Protein AF-A0A9D2JE54-F1 (afdb_monomer)

Sequence (387 aa):
MGNVYDEMETMQWPEHELTRAQQDRILEQALGRIREDRQPEVTVRRTRRPVWRLAAAAAALCCLCAGGVAAAGHFLAPTQVAQQMEQRDLSALFVGPDAVQVEETQQAGDYTVTLLGLTSGANVTEYWSSDWEETDAPRGRSYAVLAVSRRDGTPMADLDAETPDVTVSNSLVSPVLGAPDCPLMDYNVYTMNGARRDLVEEGGHYILVETDLLEPFADKNPQLAVVLNSTDGISDLLNGYTQDPETGTIAPKAGMESRCLLFDLPIDESKADPEQAAALRDQWLGTGVAAEENADGQDLLDDLATITPEQVRAQGTLQSTETVSITDGVYGMGWYYGDGGFQASTADWEPQEKDRVAMWSDAGQVVLMTYNPDDTMTVEQWLVPVP

Structure (mmCIF, N/CA/C/O backbone):
data_AF-A0A9D2JE54-F1
#
_entry.id   AF-A0A9D2JE54-F1
#
loop_
_atom_site.group_PDB
_atom_site.id
_atom_site.type_symbol
_atom_site.label_atom_id
_atom_site.label_alt_id
_atom_site.label_comp_id
_atom_site.label_asym_id
_atom_site.label_entity_id
_atom_site.label_seq_id
_atom_site.pdbx_PDB_ins_code
_atom_site.Cartn_x
_atom_site.Cartn_y
_atom_site.Cartn_z
_atom_site.occupancy
_atom_site.B_iso_or_equiv
_atom_site.auth_seq_id
_atom_site.auth_comp_id
_atom_site.auth_asym_id
_atom_site.auth_atom_id
_atom_site.pdbx_PDB_model_num
ATOM 1 N N . MET A 1 1 ? -25.461 -15.491 46.802 1.00 38.84 1 MET A N 1
ATOM 2 C CA . MET A 1 1 ? -24.936 -15.190 45.459 1.00 38.84 1 MET A CA 1
ATOM 3 C C . MET A 1 1 ? -25.249 -13.732 45.206 1.00 38.84 1 MET A C 1
ATOM 5 O O . MET A 1 1 ? -26.347 -13.433 44.760 1.00 38.84 1 MET A O 1
ATOM 9 N N . GLY A 1 2 ? -24.358 -12.846 45.655 1.00 41.56 2 GLY A N 1
ATOM 10 C CA . GLY A 1 2 ? -24.376 -11.455 45.211 1.00 41.56 2 GLY A CA 1
ATOM 11 C C . GLY A 1 2 ? -23.914 -11.428 43.762 1.00 41.56 2 GLY A C 1
ATOM 12 O O . GLY A 1 2 ? -23.105 -12.270 43.364 1.00 41.56 2 GLY A O 1
ATOM 13 N N . ASN A 1 3 ? -24.515 -10.555 42.965 1.00 38.44 3 ASN A N 1
ATOM 14 C CA . ASN A 1 3 ? -24.146 -10.381 41.576 1.00 38.44 3 ASN A CA 1
ATOM 15 C C . ASN A 1 3 ? -22.701 -9.865 41.524 1.00 38.44 3 ASN A C 1
ATOM 17 O O . ASN A 1 3 ? -22.361 -8.958 42.277 1.00 38.44 3 ASN A O 1
ATOM 21 N N . VAL A 1 4 ? -21.859 -10.427 40.655 1.00 39.28 4 VAL A N 1
ATOM 22 C CA . VAL A 1 4 ? -20.449 -10.014 40.496 1.00 39.28 4 VAL A CA 1
ATOM 23 C C . VAL A 1 4 ? -20.345 -8.503 40.224 1.00 39.28 4 VAL A C 1
ATOM 25 O O . VAL A 1 4 ? -19.383 -7.864 40.635 1.00 39.28 4 VAL A O 1
ATOM 28 N N . TYR A 1 5 ? -21.386 -7.912 39.630 1.00 37.84 5 TYR A N 1
ATOM 29 C CA . TYR A 1 5 ? -21.503 -6.471 39.403 1.00 37.84 5 TYR A CA 1
ATOM 30 C C . TYR A 1 5 ? -21.628 -5.630 40.692 1.00 37.84 5 TYR A C 1
ATOM 32 O O . TYR A 1 5 ? -21.032 -4.559 40.753 1.00 37.84 5 TYR A O 1
ATOM 40 N N . ASP A 1 6 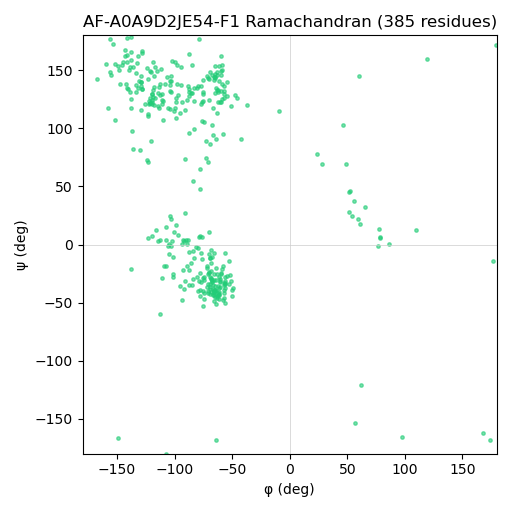? -22.293 -6.123 41.746 1.00 43.91 6 ASP A N 1
ATOM 41 C CA . ASP A 1 6 ? -22.444 -5.384 43.018 1.00 43.91 6 ASP A CA 1
ATOM 42 C C . ASP A 1 6 ? -21.131 -5.380 43.838 1.00 43.91 6 ASP A C 1
ATOM 44 O O . ASP A 1 6 ? -20.851 -4.452 44.602 1.00 43.91 6 ASP A O 1
ATOM 48 N N . GLU A 1 7 ? -20.285 -6.407 43.669 1.00 46.44 7 GLU A N 1
ATOM 49 C CA . GLU A 1 7 ? -18.940 -6.462 44.270 1.00 46.44 7 GLU A CA 1
ATOM 50 C C . GLU A 1 7 ? -17.938 -5.554 43.538 1.00 46.44 7 GLU A C 1
ATOM 52 O O . GLU A 1 7 ? -17.018 -5.025 44.162 1.00 46.44 7 GLU A O 1
ATOM 57 N N . MET A 1 8 ? -18.135 -5.315 42.237 1.00 37.62 8 MET A N 1
ATOM 58 C CA . MET A 1 8 ? -17.299 -4.403 41.447 1.00 37.62 8 MET A CA 1
ATOM 59 C C . MET A 1 8 ? -17.629 -2.928 41.701 1.00 37.62 8 MET A C 1
ATOM 61 O O . MET A 1 8 ? -16.726 -2.095 41.688 1.00 37.62 8 MET A O 1
ATOM 65 N N . GLU A 1 9 ? -18.892 -2.600 41.986 1.00 40.34 9 GLU A N 1
ATOM 66 C CA . GLU A 1 9 ? -19.337 -1.221 42.241 1.00 40.34 9 GLU A CA 1
ATOM 67 C C . GLU A 1 9 ? -18.852 -0.678 43.602 1.00 40.34 9 GLU A C 1
ATOM 69 O O . GLU A 1 9 ? -18.743 0.530 43.808 1.00 40.34 9 GLU A O 1
ATOM 74 N N . THR A 1 10 ? -18.494 -1.575 44.528 1.00 43.41 10 THR A N 1
ATOM 75 C CA . THR A 1 10 ? -17.945 -1.233 45.853 1.00 43.41 10 THR A CA 1
ATOM 76 C C . THR A 1 10 ? -16.432 -1.437 45.964 1.00 43.41 10 THR A C 1
ATOM 78 O O . THR A 1 10 ? -15.840 -1.116 47.001 1.00 43.41 10 THR A O 1
ATOM 81 N N . MET A 1 11 ? -15.778 -1.919 44.902 1.00 37.00 11 MET A N 1
ATOM 82 C CA . MET A 1 11 ? -14.327 -2.059 44.865 1.00 37.00 11 MET A CA 1
ATOM 83 C C . MET A 1 11 ? -13.672 -0.685 44.704 1.00 37.00 11 MET A C 1
ATOM 85 O O . MET A 1 11 ? -13.643 -0.097 43.626 1.00 37.00 11 MET A O 1
ATOM 89 N N . GLN A 1 12 ? -13.100 -0.178 45.797 1.00 39.25 12 GLN A N 1
ATOM 90 C CA . GLN A 1 12 ? -12.109 0.889 45.712 1.00 39.25 12 GLN A CA 1
ATOM 91 C C . GLN A 1 12 ? -10.859 0.330 45.036 1.00 39.25 12 GLN A C 1
ATOM 93 O O . GLN A 1 12 ? -10.081 -0.417 45.635 1.00 39.25 12 GLN A O 1
ATOM 98 N N . TRP A 1 13 ? -10.703 0.681 43.764 1.00 37.47 13 TRP A N 1
ATOM 99 C CA . TRP A 1 13 ? -9.511 0.389 42.988 1.00 37.47 13 TRP A CA 1
ATOM 100 C C . TRP A 1 13 ? -8.309 1.090 43.630 1.00 37.47 13 TRP A C 1
ATOM 102 O O . TRP A 1 13 ? -8.403 2.271 43.973 1.00 37.47 13 TRP A O 1
ATOM 112 N N . PRO A 1 14 ? -7.189 0.386 43.851 1.00 35.94 14 PRO A N 1
ATOM 113 C CA . PRO A 1 14 ? -6.026 0.995 44.470 1.00 35.94 14 PRO A CA 1
ATOM 114 C C . PRO A 1 14 ? -5.447 2.051 43.522 1.00 35.94 14 PRO A C 1
ATOM 116 O O . PRO A 1 14 ? -4.983 1.726 42.436 1.00 35.94 14 PRO A O 1
ATOM 119 N N . GLU A 1 15 ? -5.436 3.314 43.950 1.00 39.66 15 GLU A N 1
ATOM 120 C CA . GLU A 1 15 ? -4.888 4.451 43.189 1.00 39.66 15 GLU A CA 1
ATOM 121 C C . GLU A 1 15 ? -3.349 4.441 43.068 1.00 39.66 15 GLU A C 1
ATOM 123 O O . GLU A 1 15 ? -2.749 5.424 42.635 1.00 39.66 15 GLU A O 1
ATOM 128 N N . HIS A 1 16 ? -2.673 3.352 43.442 1.00 45.16 16 HIS A N 1
ATOM 129 C CA . HIS A 1 16 ? -1.217 3.247 43.375 1.00 45.16 16 HIS A CA 1
ATOM 130 C C . HIS A 1 16 ? -0.753 1.960 42.704 1.00 45.16 16 HIS A C 1
ATOM 132 O O . HIS A 1 16 ? -1.306 0.881 42.930 1.00 45.16 16 HIS A O 1
ATOM 138 N N . GLU A 1 17 ? 0.313 2.107 41.909 1.00 47.31 17 GLU A N 1
ATOM 139 C CA . GLU A 1 17 ? 1.033 1.014 41.267 1.00 47.31 17 GLU A CA 1
ATOM 140 C C . GLU A 1 17 ? 1.332 -0.102 42.273 1.00 47.31 17 GLU A C 1
ATOM 142 O O . GLU A 1 17 ? 1.877 0.124 43.359 1.00 47.31 17 GLU A O 1
ATOM 147 N N . LEU A 1 18 ? 0.962 -1.327 41.899 1.00 49.88 18 LEU A N 1
ATOM 148 C CA . LEU A 1 18 ? 1.232 -2.517 42.693 1.00 49.88 18 LEU A CA 1
ATOM 149 C C . LEU A 1 18 ? 2.737 -2.626 42.937 1.00 49.88 18 LEU A C 1
ATOM 151 O O . LEU A 1 18 ? 3.536 -2.653 42.002 1.00 49.88 18 LEU A O 1
ATOM 155 N N . THR A 1 19 ? 3.129 -2.733 44.204 1.00 66.56 19 THR A N 1
ATOM 156 C CA . THR A 1 19 ? 4.538 -2.941 44.553 1.00 66.56 19 THR A CA 1
ATOM 157 C C . THR A 1 19 ? 5.041 -4.246 43.929 1.00 66.56 19 THR A C 1
ATOM 159 O O . THR A 1 19 ? 4.281 -5.210 43.810 1.00 66.56 19 THR A O 1
ATOM 162 N N . ARG A 1 20 ? 6.334 -4.326 43.578 1.00 52.03 20 ARG A N 1
ATOM 163 C CA . ARG A 1 20 ? 6.938 -5.557 43.017 1.00 52.03 20 ARG A CA 1
ATOM 164 C C . ARG A 1 20 ? 6.607 -6.806 43.838 1.00 52.03 20 ARG A C 1
ATOM 166 O O . ARG A 1 20 ? 6.286 -7.840 43.279 1.00 52.03 20 ARG A O 1
ATOM 173 N N . ALA A 1 21 ? 6.552 -6.679 45.164 1.00 49.47 21 ALA A N 1
ATOM 174 C CA . ALA A 1 21 ? 6.184 -7.776 46.056 1.00 49.47 21 ALA A CA 1
ATOM 175 C C . ALA A 1 21 ? 4.731 -8.272 45.876 1.00 49.47 21 ALA A C 1
ATOM 177 O O . ALA A 1 21 ? 4.444 -9.446 46.107 1.00 49.47 21 ALA A O 1
ATOM 178 N N . GLN A 1 22 ? 3.801 -7.397 45.481 1.00 47.41 22 GLN A N 1
ATOM 179 C CA . GLN A 1 22 ? 2.419 -7.769 45.166 1.00 47.41 22 GLN A CA 1
ATOM 180 C C . GLN A 1 22 ? 2.319 -8.405 43.776 1.00 47.41 22 GLN A C 1
ATOM 182 O O . GLN A 1 22 ? 1.608 -9.396 43.622 1.00 47.41 22 GLN A O 1
ATOM 187 N N . GLN A 1 23 ? 3.069 -7.888 42.799 1.00 47.78 23 GLN A N 1
ATOM 188 C CA . GLN A 1 23 ? 3.161 -8.465 41.454 1.00 47.78 23 GLN A CA 1
ATOM 189 C C . GLN A 1 23 ? 3.764 -9.876 41.495 1.00 47.78 23 GLN A C 1
ATOM 191 O O . GLN A 1 23 ? 3.178 -10.806 40.943 1.00 47.78 23 GLN A O 1
ATOM 196 N N . ASP A 1 24 ? 4.855 -10.061 42.242 1.00 56.19 24 ASP A N 1
ATOM 197 C CA . ASP A 1 24 ? 5.510 -11.359 42.428 1.00 56.19 24 ASP A CA 1
ATOM 198 C C . ASP A 1 24 ? 4.567 -12.366 43.099 1.00 56.19 24 ASP A C 1
ATOM 200 O O . ASP A 1 24 ? 4.472 -13.514 42.672 1.00 56.19 24 ASP A O 1
ATOM 204 N N . ARG A 1 25 ? 3.787 -11.932 44.098 1.00 51.66 25 ARG A N 1
ATOM 205 C CA . ARG A 1 25 ? 2.816 -12.799 44.783 1.00 51.66 25 ARG A CA 1
ATOM 206 C C . ARG A 1 25 ? 1.677 -13.248 43.857 1.00 51.66 25 ARG A C 1
ATOM 208 O O . ARG A 1 25 ? 1.248 -14.398 43.942 1.00 51.66 25 ARG A O 1
ATOM 215 N N . ILE A 1 26 ? 1.190 -12.366 42.983 1.00 49.84 26 ILE A N 1
ATOM 216 C CA . ILE A 1 26 ? 0.147 -12.693 41.996 1.00 49.84 26 ILE A CA 1
ATOM 217 C C . ILE A 1 26 ? 0.708 -13.644 40.929 1.00 49.84 26 ILE A C 1
ATOM 219 O O . ILE A 1 26 ? 0.067 -14.642 40.592 1.00 49.84 26 ILE A O 1
ATOM 223 N N . LEU A 1 27 ? 1.931 -13.387 40.456 1.00 47.19 27 LEU A N 1
ATOM 224 C CA . LEU A 1 27 ? 2.636 -14.233 39.496 1.00 47.19 27 LEU A CA 1
ATOM 225 C C . LEU A 1 27 ? 2.903 -15.636 40.062 1.00 47.19 27 LEU A C 1
ATOM 227 O O . LEU A 1 27 ? 2.654 -16.632 39.385 1.00 47.19 27 LEU A O 1
ATOM 231 N N . GLU A 1 28 ? 3.342 -15.741 41.317 1.00 60.47 28 GLU A N 1
ATOM 232 C CA . GLU A 1 28 ? 3.556 -17.029 41.983 1.00 60.47 28 GLU A CA 1
ATOM 233 C C . GLU A 1 28 ? 2.251 -17.811 42.173 1.00 60.47 28 GLU A C 1
ATOM 235 O O . GLU A 1 28 ? 2.232 -19.025 41.963 1.00 60.47 28 GLU A O 1
ATOM 240 N N . GLN A 1 29 ? 1.144 -17.139 42.506 1.00 52.62 29 GLN A N 1
ATOM 241 C CA . GLN A 1 29 ? -0.169 -17.786 42.604 1.00 52.62 29 GLN A CA 1
ATOM 242 C C . GLN A 1 29 ? -0.670 -18.293 41.245 1.00 52.62 29 GLN A C 1
ATOM 244 O O . GLN A 1 29 ? -1.206 -19.402 41.166 1.00 52.62 29 GLN A O 1
ATOM 249 N N . ALA A 1 30 ? -0.460 -17.530 40.169 1.00 42.06 30 ALA A N 1
ATOM 250 C CA . ALA A 1 30 ? -0.808 -17.944 38.811 1.00 42.06 30 ALA A CA 1
ATOM 251 C C . ALA A 1 30 ? 0.050 -19.134 38.337 1.00 42.06 30 ALA A C 1
ATOM 253 O O . ALA A 1 30 ? -0.475 -20.119 37.814 1.00 42.06 30 ALA A O 1
ATOM 254 N N . LEU A 1 31 ? 1.362 -19.097 38.594 1.00 50.16 31 LEU A N 1
ATOM 255 C CA . LEU A 1 31 ? 2.286 -20.190 38.271 1.00 50.16 31 LEU A CA 1
ATOM 256 C C . LEU A 1 31 ? 2.031 -21.449 39.112 1.00 50.16 31 LEU A C 1
ATOM 258 O O . LEU A 1 31 ? 2.231 -22.563 38.622 1.00 50.16 31 LEU A O 1
ATOM 262 N N . GLY A 1 32 ? 1.567 -21.288 40.354 1.00 52.34 32 GLY A N 1
ATOM 263 C CA . GLY A 1 32 ? 1.132 -22.385 41.218 1.00 52.34 32 GLY A CA 1
ATOM 264 C C . GLY A 1 32 ? -0.043 -23.157 40.619 1.00 52.34 32 GLY A C 1
ATOM 265 O O . GLY A 1 32 ? 0.029 -24.379 40.506 1.00 52.34 32 GLY A O 1
ATOM 266 N N . ARG A 1 33 ? -1.063 -22.445 40.121 1.00 45.59 33 ARG A N 1
ATOM 267 C CA . ARG A 1 33 ? -2.240 -23.060 39.478 1.00 45.59 33 ARG A CA 1
ATOM 268 C C . ARG A 1 33 ? -1.899 -23.803 38.184 1.00 45.59 33 ARG A C 1
ATOM 270 O O . ARG A 1 33 ? -2.436 -24.873 37.933 1.00 45.59 33 ARG A O 1
ATOM 277 N N . ILE A 1 34 ? -0.943 -23.295 37.405 1.00 42.34 34 ILE A N 1
ATOM 278 C CA . ILE A 1 34 ? -0.457 -23.959 36.179 1.00 42.34 34 ILE A CA 1
ATOM 279 C C . ILE A 1 34 ? 0.323 -25.249 36.496 1.00 42.34 34 ILE A C 1
ATOM 281 O O . ILE A 1 34 ? 0.367 -26.175 35.682 1.00 42.34 34 ILE A O 1
ATOM 285 N N . ARG A 1 35 ? 0.964 -25.328 37.670 1.00 44.69 35 ARG A N 1
ATOM 286 C CA . ARG A 1 35 ? 1.701 -26.524 38.108 1.00 44.69 35 ARG A CA 1
ATOM 287 C C . ARG A 1 35 ? 0.794 -27.609 38.683 1.00 44.69 35 ARG A C 1
ATOM 289 O O . ARG A 1 35 ? 1.145 -28.779 38.555 1.00 44.69 35 ARG A O 1
ATOM 296 N N . GLU A 1 36 ? -0.349 -27.250 39.261 1.00 41.88 36 GLU A N 1
ATOM 297 C CA . GLU A 1 36 ? -1.339 -28.219 39.755 1.00 41.88 36 GLU A CA 1
ATOM 298 C C . GLU A 1 36 ? -2.075 -28.949 38.617 1.00 41.88 36 GLU A C 1
ATOM 300 O O . GLU A 1 36 ? -2.417 -30.117 38.775 1.00 41.88 36 GLU A O 1
ATOM 305 N N . ASP A 1 37 ? -2.177 -28.344 37.429 1.00 42.75 37 ASP A N 1
ATOM 306 C CA . ASP A 1 37 ? -2.809 -28.948 36.241 1.00 42.75 37 ASP A CA 1
ATOM 307 C C . ASP A 1 37 ? -1.929 -29.966 35.484 1.00 42.75 37 ASP A C 1
ATOM 309 O O . ASP A 1 37 ? -2.285 -30.455 34.407 1.00 42.75 37 ASP A O 1
ATOM 313 N N . ARG A 1 38 ? -0.745 -30.313 36.011 1.00 43.38 38 ARG A N 1
ATOM 314 C CA . ARG A 1 38 ? 0.159 -31.282 35.369 1.00 43.38 38 ARG A CA 1
ATOM 315 C C . ARG A 1 38 ? 0.767 -32.281 36.342 1.00 43.38 38 ARG A C 1
ATOM 317 O O . ARG A 1 38 ? 1.946 -32.182 36.675 1.00 43.38 38 ARG A O 1
ATOM 324 N N . GLN A 1 39 ? 0.004 -33.331 36.651 1.00 33.81 39 GLN A N 1
ATOM 325 C CA . GLN A 1 39 ? 0.505 -34.705 36.823 1.00 33.81 39 GLN A CA 1
ATOM 326 C C . GLN A 1 39 ? -0.648 -35.739 36.676 1.00 33.81 39 GLN A C 1
ATOM 328 O O . GLN A 1 39 ? -1.805 -35.359 36.794 1.00 33.81 39 GLN A O 1
ATOM 333 N N . PRO A 1 40 ? -0.378 -37.010 36.309 1.00 42.28 40 PRO A N 1
ATOM 334 C CA . PRO A 1 40 ? -0.604 -37.487 34.938 1.00 42.28 40 PRO A CA 1
ATOM 335 C C . PRO A 1 40 ? -1.444 -38.781 34.842 1.00 42.28 40 PRO A C 1
ATOM 337 O O . PRO A 1 40 ? -1.486 -39.566 35.785 1.00 42.28 40 PRO A O 1
ATOM 340 N N . GLU A 1 41 ? -1.960 -39.104 33.649 1.00 29.70 41 GLU A N 1
ATOM 341 C CA . GLU A 1 41 ? -2.131 -40.507 33.242 1.00 29.70 41 GLU A CA 1
ATOM 342 C C . GLU A 1 41 ? -1.197 -40.862 32.079 1.00 29.70 41 GLU A C 1
ATOM 344 O O . GLU A 1 41 ? -0.904 -40.079 31.177 1.00 29.70 41 GLU A O 1
ATOM 349 N N . VAL A 1 42 ? -0.626 -42.052 32.211 1.00 33.50 42 VAL A N 1
ATOM 350 C CA . VAL A 1 42 ? 0.584 -42.545 31.563 1.00 33.50 42 VAL A CA 1
ATOM 351 C C . VAL A 1 42 ? 0.257 -43.165 30.206 1.00 33.50 42 VAL A C 1
ATOM 353 O O . VAL A 1 42 ? -0.591 -44.042 30.121 1.00 33.50 42 VAL A O 1
ATOM 356 N N . THR A 1 43 ? 1.023 -42.836 29.164 1.00 29.45 43 THR A N 1
ATOM 357 C CA . THR A 1 43 ? 1.791 -43.841 28.400 1.00 29.45 43 THR A CA 1
ATOM 358 C C . THR A 1 43 ? 2.816 -43.199 27.467 1.00 29.45 43 THR A C 1
ATOM 360 O O . THR A 1 43 ? 2.651 -42.124 26.903 1.00 29.45 43 THR A O 1
ATOM 363 N N . VAL A 1 44 ? 3.954 -43.878 27.395 1.00 33.16 44 VAL A N 1
ATOM 364 C CA . VAL A 1 44 ? 5.240 -43.439 26.862 1.00 33.16 44 VAL A CA 1
ATOM 365 C C . VAL A 1 44 ? 5.340 -43.729 25.366 1.00 33.16 44 VAL A C 1
ATOM 367 O O . VAL A 1 44 ? 5.138 -44.870 24.964 1.00 33.16 44 VAL A O 1
ATOM 370 N N . ARG A 1 45 ? 5.847 -42.768 24.580 1.00 26.31 45 ARG A N 1
ATOM 371 C CA . ARG A 1 45 ? 6.940 -43.018 23.618 1.00 26.31 45 ARG A CA 1
ATOM 372 C C . ARG A 1 45 ? 7.680 -41.727 23.258 1.00 26.31 45 ARG A C 1
ATOM 374 O O . ARG A 1 45 ? 7.125 -40.782 22.715 1.00 26.31 45 ARG A O 1
ATOM 381 N N . ARG A 1 46 ? 8.969 -41.710 23.612 1.00 31.12 46 ARG A N 1
ATOM 382 C CA . ARG A 1 46 ? 9.967 -40.695 23.255 1.00 31.12 46 ARG A CA 1
ATOM 383 C C . ARG A 1 46 ? 10.487 -40.954 21.842 1.00 31.12 46 ARG A C 1
ATOM 385 O O . ARG A 1 46 ? 10.998 -42.045 21.6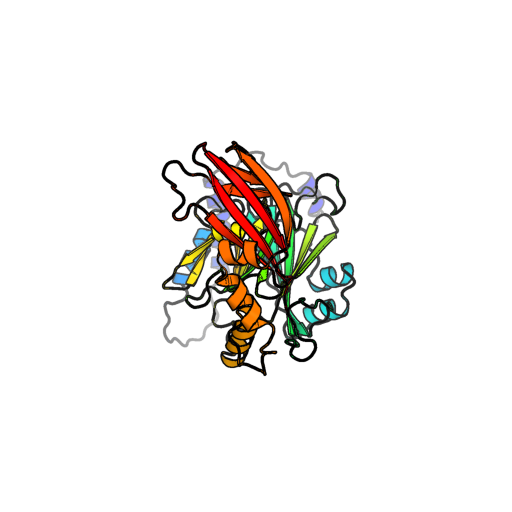24 1.00 31.12 46 ARG A O 1
ATOM 392 N N . THR A 1 47 ? 10.591 -39.905 21.030 1.00 28.42 47 THR A N 1
ATOM 393 C CA . THR A 1 47 ? 11.802 -39.613 20.240 1.00 28.42 47 THR A CA 1
ATOM 394 C C . THR A 1 47 ? 11.938 -38.105 19.987 1.00 28.42 47 THR A C 1
ATOM 396 O O . THR A 1 47 ? 11.188 -37.520 19.225 1.00 28.42 47 THR A O 1
ATOM 399 N N . ARG A 1 48 ? 12.905 -37.515 20.707 1.00 29.14 48 ARG A N 1
ATOM 400 C CA . ARG A 1 48 ? 13.891 -36.487 20.307 1.00 29.14 48 ARG A CA 1
ATOM 401 C C . ARG A 1 48 ? 13.413 -35.251 19.501 1.00 29.14 48 ARG A C 1
ATOM 403 O O . ARG A 1 48 ? 13.273 -35.297 18.290 1.00 29.14 48 ARG A O 1
ATOM 410 N N . ARG A 1 49 ? 13.302 -34.130 20.235 1.00 41.81 49 ARG A N 1
ATOM 411 C CA . ARG A 1 49 ? 13.449 -32.704 19.820 1.00 41.81 49 ARG A CA 1
ATOM 412 C C . ARG A 1 49 ? 14.907 -32.430 19.337 1.00 41.81 49 ARG A C 1
ATOM 414 O O . ARG A 1 49 ? 15.660 -33.406 19.366 1.00 41.81 49 ARG A O 1
ATOM 421 N N . PRO A 1 50 ? 15.420 -31.188 19.108 1.00 47.72 50 PRO A N 1
ATOM 422 C CA . PRO A 1 50 ? 14.870 -29.803 19.166 1.00 47.72 50 PRO A CA 1
ATOM 423 C C . PRO A 1 50 ? 15.353 -28.937 17.952 1.00 47.72 50 PRO A C 1
ATOM 425 O O . PRO A 1 50 ? 16.012 -29.463 17.076 1.00 47.72 50 PRO A O 1
ATOM 428 N N . VAL A 1 51 ? 15.028 -27.664 17.688 1.00 36.84 51 VAL A N 1
ATOM 429 C CA . VAL A 1 51 ? 15.628 -26.419 18.252 1.00 36.84 51 VAL A CA 1
ATOM 430 C C . VAL A 1 51 ? 14.997 -25.154 17.601 1.00 36.84 51 VAL A C 1
ATOM 432 O O . VAL A 1 51 ? 15.097 -24.068 18.152 1.00 36.84 51 VAL A O 1
ATOM 435 N N . TRP A 1 52 ? 14.264 -25.255 16.488 1.00 33.12 52 TRP A N 1
ATOM 436 C CA . TRP A 1 52 ? 13.788 -24.096 15.705 1.00 33.12 52 TRP A CA 1
ATOM 437 C C . TRP A 1 52 ? 12.730 -23.174 16.352 1.00 33.12 52 TRP A C 1
ATOM 439 O O . TRP A 1 52 ? 12.505 -22.072 15.872 1.00 33.12 52 TRP A O 1
ATOM 449 N N . ARG A 1 53 ? 12.120 -23.552 17.484 1.00 35.50 53 ARG A N 1
ATOM 450 C CA . ARG A 1 53 ? 11.096 -22.724 18.164 1.00 35.50 53 ARG A CA 1
ATOM 451 C C . ARG A 1 53 ? 11.636 -21.788 19.253 1.00 35.50 53 ARG A C 1
ATOM 453 O O . ARG A 1 53 ? 10.855 -21.128 19.923 1.00 35.50 53 ARG A O 1
ATOM 460 N N . LEU A 1 54 ? 12.956 -21.735 19.443 1.00 35.84 54 LEU A N 1
ATOM 461 C CA . LEU A 1 54 ? 13.608 -20.816 20.390 1.00 35.84 54 LEU A CA 1
ATOM 462 C C . LEU A 1 54 ? 14.243 -19.587 19.717 1.00 35.84 54 LEU A C 1
ATOM 464 O O . LEU A 1 54 ? 14.569 -18.642 20.423 1.00 35.84 54 LEU A O 1
ATOM 468 N N . ALA A 1 55 ? 14.342 -19.557 18.382 1.00 35.31 55 ALA A N 1
ATOM 469 C CA . ALA A 1 55 ? 14.692 -18.345 17.631 1.00 35.31 55 ALA A CA 1
ATOM 470 C C . ALA A 1 55 ? 13.454 -17.467 17.353 1.00 35.31 55 ALA A C 1
ATOM 472 O O . ALA A 1 55 ? 13.523 -16.252 17.490 1.00 35.31 55 ALA A O 1
ATOM 473 N N . ALA A 1 56 ? 12.286 -18.081 17.120 1.00 34.72 56 ALA A N 1
ATOM 474 C CA . ALA A 1 56 ? 11.005 -17.371 17.016 1.00 34.72 56 ALA A CA 1
ATOM 475 C C . ALA A 1 56 ? 10.533 -16.754 18.353 1.00 34.72 56 ALA A C 1
ATOM 477 O O . ALA A 1 56 ? 9.788 -15.782 18.373 1.00 34.72 56 ALA A O 1
ATOM 478 N N . ALA A 1 57 ? 11.004 -17.279 19.490 1.00 34.53 57 ALA A N 1
ATOM 479 C CA . ALA A 1 57 ? 10.655 -16.765 20.816 1.00 34.53 57 ALA A CA 1
ATOM 480 C C . ALA A 1 57 ? 11.508 -15.561 21.266 1.00 34.53 57 ALA A C 1
ATOM 482 O O . ALA A 1 57 ? 11.165 -14.930 22.259 1.00 34.53 57 ALA A O 1
ATOM 483 N N . ALA A 1 58 ? 12.605 -15.242 20.567 1.00 34.69 58 ALA A N 1
ATOM 484 C CA . ALA A 1 58 ? 13.442 -14.077 20.871 1.00 34.69 58 ALA A CA 1
ATOM 485 C C . ALA A 1 58 ? 13.002 -12.823 20.093 1.00 34.69 58 ALA A C 1
ATOM 487 O O . ALA A 1 58 ? 13.073 -11.729 20.641 1.00 34.69 58 ALA A O 1
ATOM 488 N N . ALA A 1 59 ? 12.458 -12.982 18.880 1.00 36.19 59 ALA A N 1
ATOM 489 C CA . ALA A 1 59 ? 11.815 -11.890 18.143 1.00 36.19 59 ALA A CA 1
ATOM 490 C C . ALA A 1 59 ? 10.469 -11.490 18.781 1.00 36.19 59 ALA A C 1
ATOM 492 O O . ALA A 1 59 ? 10.211 -10.310 18.993 1.00 36.19 59 ALA A O 1
ATOM 493 N N . ALA A 1 60 ? 9.681 -12.468 19.244 1.00 34.09 60 ALA A N 1
ATOM 494 C CA . ALA A 1 60 ? 8.420 -12.215 19.949 1.00 34.09 60 ALA A CA 1
ATOM 495 C C . ALA A 1 60 ? 8.588 -11.564 21.342 1.00 34.09 60 ALA A C 1
ATOM 497 O O . ALA A 1 60 ? 7.627 -11.032 21.893 1.00 34.09 60 ALA A O 1
ATOM 498 N N . LEU A 1 61 ? 9.794 -11.586 21.931 1.00 34.22 61 LEU A N 1
ATOM 499 C CA . LEU A 1 61 ? 10.053 -10.970 23.240 1.00 34.22 61 LEU A CA 1
ATOM 500 C C . LEU A 1 61 ? 10.476 -9.495 23.141 1.00 34.22 61 LEU A C 1
ATOM 502 O O . LEU A 1 61 ? 10.339 -8.766 24.121 1.00 34.22 61 LEU A O 1
ATOM 506 N N . CYS A 1 62 ? 10.932 -9.033 21.972 1.00 35.19 62 CYS A 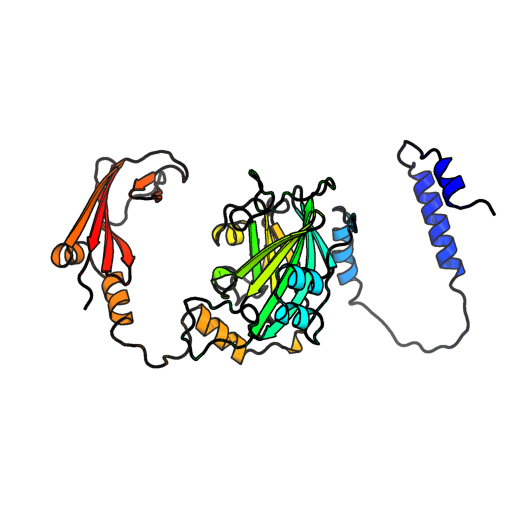N 1
ATOM 507 C CA . CYS A 1 62 ? 11.165 -7.608 21.714 1.00 35.19 62 CYS A CA 1
ATOM 508 C C . CYS A 1 62 ? 9.857 -6.850 21.421 1.00 35.19 62 CYS A C 1
ATOM 510 O O . CYS A 1 62 ? 9.762 -5.668 21.745 1.00 35.19 62 CYS A O 1
ATOM 512 N N . CYS A 1 63 ? 8.814 -7.542 20.949 1.00 36.56 63 CYS A N 1
ATOM 513 C CA . CYS A 1 63 ? 7.464 -6.990 20.769 1.00 36.56 63 CYS A CA 1
ATOM 514 C C . CYS A 1 63 ? 6.721 -6.698 22.091 1.00 36.56 63 CYS A C 1
ATOM 516 O O . CYS A 1 63 ? 5.666 -6.075 22.078 1.00 36.56 63 CYS A O 1
ATOM 518 N N . LEU A 1 64 ? 7.257 -7.102 23.250 1.00 38.69 64 LEU A N 1
ATOM 519 C CA . LEU A 1 64 ? 6.610 -6.890 24.554 1.00 38.69 64 LEU A CA 1
ATOM 520 C C . LEU A 1 64 ? 7.057 -5.612 25.287 1.00 38.69 64 LEU A C 1
ATOM 522 O O . LEU A 1 64 ? 6.545 -5.329 26.369 1.00 38.69 64 LEU A O 1
ATOM 526 N N . CYS A 1 65 ? 7.963 -4.813 24.711 1.00 37.78 65 CYS A N 1
ATOM 527 C CA . CYS A 1 65 ? 8.413 -3.546 25.310 1.00 37.78 65 CYS A CA 1
ATOM 528 C C . CYS A 1 65 ? 7.851 -2.284 24.626 1.00 37.78 65 CYS A C 1
ATOM 530 O O . CYS A 1 65 ? 8.100 -1.183 25.109 1.00 37.78 65 CYS A O 1
ATOM 532 N N . ALA A 1 66 ? 7.048 -2.428 23.567 1.00 38.91 66 ALA A N 1
ATOM 533 C CA . ALA A 1 66 ? 6.299 -1.340 22.936 1.00 38.91 66 ALA A CA 1
ATOM 534 C C . ALA A 1 66 ? 4.799 -1.685 22.916 1.00 38.91 66 ALA A C 1
ATOM 536 O O . ALA A 1 66 ? 4.230 -2.042 21.896 1.00 38.91 66 ALA A O 1
ATOM 537 N N . GLY A 1 67 ? 4.193 -1.650 24.105 1.00 35.28 67 GLY A N 1
ATOM 538 C CA . GLY A 1 67 ? 2.757 -1.503 24.366 1.00 35.28 67 GLY A CA 1
ATOM 539 C C . GLY A 1 67 ? 1.749 -1.995 23.324 1.00 35.28 67 GLY A C 1
ATOM 540 O O . GLY A 1 67 ? 0.981 -1.189 22.812 1.00 35.28 67 GLY A O 1
ATOM 541 N N . GLY A 1 68 ? 1.626 -3.306 23.122 1.00 38.16 68 GLY A N 1
ATOM 542 C CA . GLY A 1 68 ? 0.398 -3.898 22.588 1.00 38.16 68 GLY A CA 1
ATOM 543 C C . GLY A 1 68 ? -0.710 -3.880 23.645 1.00 38.16 68 GLY A C 1
ATOM 544 O O . GLY A 1 68 ? -1.005 -4.904 24.254 1.00 38.16 68 GLY A O 1
ATOM 545 N N . VAL A 1 69 ? -1.306 -2.716 23.912 1.00 38.72 69 VAL A N 1
ATOM 546 C CA . VAL A 1 69 ? -2.641 -2.675 24.516 1.00 38.72 69 VAL A CA 1
ATOM 547 C C . VAL A 1 69 ? -3.606 -2.833 23.354 1.00 38.72 69 VAL A C 1
ATOM 549 O O . VAL A 1 69 ? -3.849 -1.883 22.617 1.00 38.72 69 VAL A O 1
ATOM 552 N N . ALA A 1 70 ? -4.116 -4.047 23.159 1.00 37.94 70 ALA A N 1
ATOM 553 C CA . ALA A 1 70 ? -5.276 -4.260 22.311 1.00 37.94 70 ALA A CA 1
ATOM 554 C C . ALA A 1 70 ? -6.458 -3.526 22.961 1.00 37.94 70 ALA A C 1
ATOM 556 O O . ALA A 1 70 ? -7.153 -4.068 23.822 1.00 37.94 70 ALA A O 1
ATOM 557 N N . ALA A 1 71 ? -6.668 -2.267 22.585 1.00 38.41 71 ALA A N 1
ATOM 558 C CA . ALA A 1 71 ? -7.983 -1.668 22.675 1.00 38.41 71 ALA A CA 1
ATOM 559 C C . ALA A 1 71 ? -8.828 -2.377 21.612 1.00 38.41 71 ALA A C 1
ATOM 561 O O . ALA A 1 71 ? -8.888 -1.945 20.468 1.00 38.41 71 ALA A O 1
ATOM 562 N N . ALA A 1 72 ? -9.416 -3.520 21.968 1.00 38.25 72 ALA A N 1
ATOM 563 C CA . ALA A 1 72 ? -10.405 -4.191 21.135 1.00 38.25 72 ALA A CA 1
ATOM 564 C C . ALA A 1 72 ? -11.698 -3.356 21.148 1.00 38.25 72 ALA A C 1
ATOM 566 O O . ALA A 1 72 ? -12.688 -3.720 21.782 1.00 38.25 72 ALA A O 1
ATOM 567 N N . GLY A 1 73 ? -11.666 -2.193 20.490 1.00 53.97 73 GLY A N 1
ATOM 568 C CA . GLY A 1 73 ? -12.863 -1.662 19.856 1.00 53.97 73 GLY A CA 1
ATOM 569 C C . GLY A 1 73 ? -13.323 -2.702 18.839 1.00 53.97 73 GLY A C 1
ATOM 570 O O . GLY A 1 73 ? -12.496 -3.351 18.196 1.00 53.97 73 GLY A O 1
ATOM 571 N N . HIS A 1 74 ? -14.624 -2.951 18.756 1.00 73.38 74 HIS A N 1
ATOM 572 C CA . HIS A 1 74 ? -15.145 -3.905 17.787 1.00 73.38 74 HIS A CA 1
ATOM 573 C C . HIS A 1 74 ? -15.046 -3.271 16.396 1.00 73.38 74 HIS A C 1
ATOM 575 O O . HIS A 1 74 ? -15.950 -2.555 15.987 1.00 73.38 74 HIS A O 1
A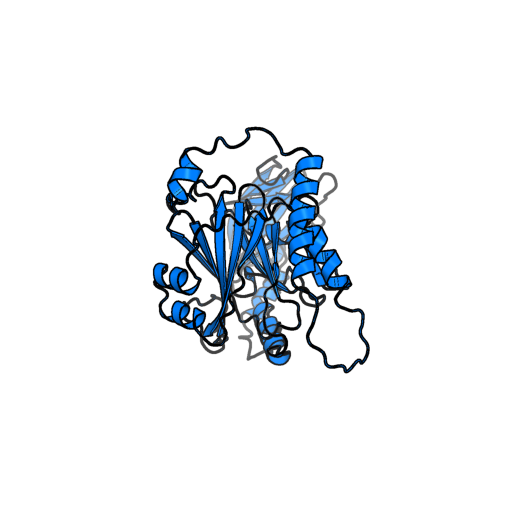TOM 581 N N . PHE A 1 75 ? -13.918 -3.462 15.707 1.00 88.00 75 PHE A N 1
ATOM 582 C CA . PHE A 1 75 ? -13.797 -3.049 14.314 1.00 88.00 75 PHE A CA 1
ATOM 583 C C . PHE A 1 75 ? -14.755 -3.864 13.448 1.00 88.00 75 PHE A C 1
ATOM 585 O O . PHE A 1 75 ? -14.989 -5.050 13.699 1.00 88.00 75 PHE A O 1
ATOM 592 N N . LEU A 1 76 ? -15.267 -3.229 12.398 1.00 91.25 76 LEU A N 1
ATOM 593 C CA . LEU A 1 76 ? -15.959 -3.930 11.331 1.00 91.25 76 LEU A CA 1
ATOM 594 C C . LEU A 1 76 ? -15.031 -4.992 10.736 1.00 91.25 76 LEU A C 1
ATOM 596 O O . LEU A 1 76 ? -13.858 -4.735 10.462 1.00 91.25 76 LEU A O 1
ATOM 600 N N . ALA A 1 77 ? -15.571 -6.180 10.486 1.00 93.12 77 ALA A N 1
ATOM 601 C CA . ALA A 1 77 ? -14.870 -7.187 9.706 1.00 93.12 77 ALA A CA 1
ATOM 602 C C . ALA A 1 77 ? -14.673 -6.692 8.255 1.00 93.12 77 ALA A C 1
ATOM 604 O O . ALA A 1 77 ? -15.524 -5.949 7.753 1.00 93.12 77 ALA A O 1
ATOM 605 N N . PRO A 1 78 ? -13.644 -7.158 7.519 1.00 95.69 78 PRO A N 1
ATOM 606 C CA . PRO A 1 78 ? -13.419 -6.774 6.118 1.00 95.69 78 PRO A CA 1
ATOM 607 C C . PRO A 1 78 ? -14.665 -6.907 5.222 1.00 95.69 78 PRO A C 1
ATOM 609 O O . PRO A 1 78 ? -14.973 -6.025 4.423 1.00 95.69 78 PRO A O 1
ATOM 612 N N . THR A 1 79 ? -15.457 -7.964 5.429 1.00 93.94 79 THR A N 1
ATOM 613 C CA . THR A 1 79 ? -16.746 -8.187 4.756 1.00 93.94 79 THR A CA 1
ATOM 614 C C . THR A 1 79 ? -17.742 -7.045 4.970 1.00 93.94 79 THR A C 1
ATOM 616 O O . THR A 1 79 ? -18.445 -6.671 4.031 1.00 93.94 79 THR A O 1
ATOM 619 N N . GLN A 1 80 ? -17.824 -6.515 6.194 1.00 93.19 80 GLN A N 1
ATOM 620 C CA . GLN A 1 80 ? -18.728 -5.424 6.564 1.00 93.19 80 GLN A CA 1
ATOM 621 C C . GLN A 1 80 ? -18.218 -4.088 6.027 1.00 93.19 80 GLN A C 1
ATOM 623 O O . GLN A 1 80 ? -19.016 -3.322 5.500 1.00 93.19 80 GLN A O 1
ATOM 628 N N . VAL A 1 81 ? -16.904 -3.839 6.076 1.00 94.50 81 VAL A N 1
ATOM 629 C CA . VAL A 1 81 ? -16.294 -2.642 5.469 1.00 94.50 81 VAL A CA 1
ATOM 630 C C . VAL A 1 81 ? -16.641 -2.565 3.981 1.00 94.50 81 VAL A C 1
ATOM 632 O O . VAL A 1 81 ? -17.183 -1.561 3.526 1.00 94.50 81 VAL A O 1
ATOM 635 N N . ALA A 1 82 ? -16.438 -3.658 3.237 1.00 92.12 82 ALA A N 1
ATOM 636 C CA . ALA A 1 82 ? -16.803 -3.715 1.822 1.00 92.12 82 ALA A CA 1
ATOM 637 C C . ALA A 1 82 ? -18.312 -3.491 1.587 1.00 92.12 82 ALA A C 1
ATOM 639 O O . ALA A 1 82 ? -18.689 -2.826 0.626 1.00 92.12 82 ALA A O 1
ATOM 640 N N . GLN A 1 83 ? -19.191 -3.985 2.472 1.00 90.44 83 GLN A N 1
ATOM 641 C CA . GLN A 1 83 ? -20.639 -3.732 2.377 1.00 90.44 83 GLN A CA 1
ATOM 642 C C . GLN A 1 83 ? -20.995 -2.262 2.577 1.00 90.44 83 GLN A C 1
ATOM 644 O O . GLN A 1 83 ? -21.825 -1.749 1.828 1.00 90.44 83 GLN A O 1
ATOM 649 N N . GLN A 1 84 ? -20.379 -1.601 3.559 1.00 90.56 84 GLN A N 1
ATOM 650 C CA . GLN A 1 84 ? -20.615 -0.183 3.836 1.00 90.56 84 GLN A CA 1
ATOM 651 C C . GLN A 1 84 ? -20.081 0.716 2.714 1.00 90.56 84 GLN A C 1
ATOM 653 O O . GLN A 1 84 ? -20.676 1.743 2.415 1.00 90.56 84 GLN A O 1
ATOM 658 N N . MET A 1 85 ? -19.025 0.287 2.017 1.00 90.62 85 MET A N 1
ATOM 659 C CA . MET A 1 85 ? -18.537 0.931 0.788 1.00 90.62 85 MET A CA 1
ATOM 660 C C . MET A 1 85 ? -19.372 0.591 -0.465 1.00 90.62 85 MET A C 1
ATOM 662 O O . MET A 1 85 ? -18.964 0.915 -1.579 1.00 90.62 85 MET A O 1
ATOM 666 N N . GLU A 1 86 ? -20.507 -0.098 -0.307 1.00 89.12 86 GLU A N 1
ATOM 667 C CA . GLU A 1 86 ? -21.387 -0.578 -1.385 1.00 89.12 86 GLU A CA 1
ATOM 668 C C . GLU A 1 86 ? -20.727 -1.571 -2.370 1.00 89.12 86 GLU A C 1
ATOM 670 O O . GLU A 1 86 ? -21.265 -1.865 -3.438 1.00 89.12 86 GLU A O 1
ATOM 675 N N . GLN A 1 87 ? -19.604 -2.184 -1.983 1.00 86.81 87 GLN A N 1
ATOM 676 C CA . GLN A 1 87 ? -18.838 -3.154 -2.772 1.00 86.81 87 GLN A CA 1
ATOM 677 C C . GLN A 1 87 ? -19.302 -4.592 -2.483 1.00 86.81 87 GLN A C 1
ATOM 679 O O . GLN A 1 87 ? -18.639 -5.371 -1.793 1.00 86.81 87 GLN A O 1
ATOM 684 N N . ARG A 1 88 ? -20.488 -4.959 -2.988 1.00 88.25 88 ARG A N 1
ATOM 685 C CA . ARG A 1 88 ? -21.117 -6.268 -2.702 1.00 88.25 88 ARG A CA 1
ATOM 686 C C . ARG A 1 88 ? -20.285 -7.461 -3.168 1.00 88.25 88 ARG A C 1
ATOM 688 O O . ARG A 1 88 ? -20.160 -8.430 -2.423 1.00 88.25 88 ARG A O 1
ATOM 695 N N . ASP A 1 89 ? -19.722 -7.386 -4.367 1.00 90.25 89 ASP A N 1
ATOM 696 C CA . ASP A 1 89 ? -18.944 -8.489 -4.935 1.00 90.25 89 ASP A CA 1
ATOM 697 C C . ASP A 1 89 ? -17.596 -8.642 -4.216 1.00 90.25 89 ASP A C 1
ATOM 699 O O . ASP A 1 89 ? -17.182 -9.758 -3.904 1.00 90.25 89 ASP A O 1
ATOM 703 N N . LEU A 1 90 ? -16.973 -7.531 -3.811 1.00 93.06 90 LEU A N 1
ATOM 704 C CA . LEU A 1 90 ? -15.781 -7.552 -2.958 1.00 93.06 90 LEU A CA 1
ATOM 705 C C . LEU A 1 90 ? -16.069 -8.118 -1.563 1.00 93.06 90 LEU A C 1
ATOM 707 O O . LEU A 1 90 ? -15.287 -8.901 -1.029 1.00 93.06 90 LEU A O 1
ATOM 711 N N . SER A 1 91 ? -17.221 -7.781 -0.977 1.00 91.94 91 SER A N 1
ATOM 712 C CA . SER A 1 91 ? -17.660 -8.371 0.292 1.00 91.94 91 SER A CA 1
ATOM 713 C C . SER A 1 91 ? -17.731 -9.901 0.217 1.00 91.94 91 SER A C 1
ATOM 715 O O . SER A 1 91 ? -17.348 -10.581 1.172 1.00 91.94 91 SER A O 1
ATOM 717 N N . ALA A 1 92 ? -18.159 -10.450 -0.927 1.00 92.19 92 ALA A N 1
ATOM 718 C CA . ALA A 1 92 ? -18.195 -11.892 -1.152 1.00 92.19 92 ALA A CA 1
ATOM 719 C C . ALA A 1 92 ? -16.791 -12.523 -1.231 1.00 92.19 92 ALA A C 1
ATOM 721 O O . ALA A 1 92 ? -16.622 -13.655 -0.777 1.00 92.19 92 ALA A O 1
ATOM 722 N N . LEU A 1 93 ? -15.780 -11.807 -1.740 1.00 94.56 93 LEU A N 1
ATOM 723 C CA . LEU A 1 93 ? -14.391 -12.290 -1.737 1.00 94.56 93 LEU A CA 1
ATOM 724 C C . LEU A 1 93 ? -13.848 -12.447 -0.310 1.00 94.56 93 LEU A C 1
ATOM 726 O O . LEU A 1 93 ? -13.238 -13.466 -0.005 1.00 94.56 93 LEU A O 1
ATOM 730 N N . PHE A 1 94 ? -14.178 -11.530 0.607 1.00 94.81 94 PHE A N 1
ATOM 731 C CA . PHE A 1 94 ? -13.749 -11.598 2.015 1.00 94.81 94 PHE A CA 1
ATOM 732 C C . PHE A 1 94 ? -14.379 -12.734 2.844 1.00 94.81 94 PHE A C 1
ATOM 734 O O . PHE A 1 94 ? -14.009 -12.922 4.000 1.00 94.81 94 PHE A O 1
ATOM 741 N N . VAL A 1 95 ? -15.315 -13.500 2.280 1.00 93.69 95 VAL A N 1
ATOM 742 C CA . VAL A 1 95 ? -15.818 -14.761 2.865 1.00 93.69 95 VAL A CA 1
ATOM 743 C C . VAL A 1 95 ? -15.456 -15.984 2.013 1.00 93.69 95 VAL A C 1
ATOM 745 O O . VAL A 1 95 ? -15.886 -17.102 2.305 1.00 93.69 95 VAL A O 1
ATOM 748 N N . GLY A 1 96 ? -14.704 -15.763 0.935 1.00 91.56 96 GLY A N 1
ATOM 749 C CA . GLY A 1 96 ? -14.258 -16.773 -0.008 1.00 91.56 96 GLY A CA 1
ATOM 750 C C . GLY A 1 96 ? -13.066 -17.593 0.498 1.00 91.56 96 GLY A C 1
ATOM 751 O O . GLY A 1 96 ? -12.533 -17.344 1.578 1.00 91.56 96 GLY A O 1
ATOM 752 N N . PRO A 1 97 ? -12.631 -18.592 -0.288 1.00 89.56 97 PRO A N 1
ATOM 753 C CA . PRO A 1 97 ? -11.531 -19.483 0.087 1.00 89.56 97 PRO A CA 1
ATOM 754 C C . PRO A 1 97 ? -10.175 -18.771 0.188 1.00 89.56 97 PRO A C 1
ATOM 756 O O . PRO A 1 97 ? -9.308 -19.237 0.920 1.00 89.56 97 PRO A O 1
ATOM 759 N N . ASP A 1 98 ? -10.007 -17.659 -0.528 1.00 91.75 98 ASP A N 1
ATOM 760 C CA . ASP A 1 98 ? -8.778 -16.865 -0.550 1.00 91.75 98 ASP A CA 1
ATOM 761 C C . ASP A 1 98 ? -8.774 -15.744 0.502 1.00 91.75 98 ASP A C 1
ATOM 763 O O . ASP A 1 98 ? -7.834 -14.957 0.565 1.00 91.75 98 ASP A O 1
ATOM 767 N N . ALA A 1 99 ? -9.818 -15.644 1.332 1.00 94.69 99 ALA A N 1
ATOM 768 C CA . ALA A 1 99 ? -9.867 -14.688 2.430 1.00 94.69 99 ALA A CA 1
ATOM 769 C C . ALA A 1 99 ? -8.976 -15.134 3.595 1.00 94.69 99 ALA A C 1
ATOM 771 O O . ALA A 1 99 ? -9.091 -16.252 4.104 1.00 94.69 99 ALA A O 1
ATOM 772 N N . VAL A 1 100 ? -8.133 -14.219 4.064 1.00 95.19 100 VAL A N 1
ATOM 773 C CA . VAL A 1 100 ? -7.263 -14.415 5.220 1.00 95.19 100 VAL A CA 1
ATOM 774 C C . VAL A 1 100 ? -7.563 -13.342 6.258 1.00 95.19 100 VAL A C 1
ATOM 776 O O . VAL A 1 100 ? -7.442 -12.144 6.002 1.00 95.19 100 VAL A O 1
ATOM 779 N N . GLN A 1 101 ? -7.955 -13.787 7.450 1.00 93.38 101 GLN A N 1
ATOM 780 C CA . GLN A 1 101 ? -8.095 -12.938 8.629 1.00 93.38 101 GLN A CA 1
ATOM 781 C C . GLN A 1 101 ? -6.730 -12.805 9.306 1.00 93.38 101 GLN A C 1
ATOM 783 O O . GLN A 1 101 ? -6.064 -13.816 9.538 1.00 93.38 101 GLN A O 1
ATOM 788 N N . VAL A 1 102 ? -6.319 -11.571 9.603 1.00 93.50 102 VAL A N 1
ATOM 789 C CA . VAL A 1 102 ? -4.984 -11.279 10.150 1.00 93.50 102 VAL A CA 1
ATOM 790 C C . VAL A 1 102 ? -5.088 -10.765 11.581 1.00 93.50 102 VAL A C 1
ATOM 792 O O . VAL A 1 102 ? -4.582 -11.413 12.492 1.00 93.50 102 VAL A O 1
ATOM 795 N N . GLU A 1 103 ? -5.789 -9.647 11.785 1.00 92.44 103 GLU A N 1
ATOM 796 C CA . GLU A 1 103 ? -5.938 -8.971 13.086 1.00 92.44 103 GLU A CA 1
ATOM 797 C C . GLU A 1 103 ? -4.602 -8.599 13.752 1.00 92.44 103 GLU A C 1
ATOM 799 O O . GLU A 1 103 ? -4.443 -8.671 14.973 1.00 92.44 103 GLU A O 1
ATOM 804 N N . GLU A 1 104 ? -3.624 -8.177 12.950 1.00 94.75 104 GLU A N 1
ATOM 805 C CA . GLU A 1 104 ? -2.352 -7.675 13.465 1.00 94.75 104 GLU A CA 1
ATOM 806 C C . GLU A 1 104 ? -2.455 -6.177 13.751 1.00 94.75 104 GLU A C 1
ATOM 808 O O . GLU A 1 104 ? -2.832 -5.401 12.876 1.00 94.75 104 GLU A O 1
ATOM 813 N N . THR A 1 105 ? -2.080 -5.758 14.961 1.00 95.50 105 THR A N 1
ATOM 814 C CA . THR A 1 105 ? -2.121 -4.357 15.393 1.00 95.50 105 THR A CA 1
ATOM 815 C C . THR A 1 105 ? -0.719 -3.809 15.644 1.00 95.50 105 THR A C 1
ATOM 817 O O . THR A 1 105 ? 0.046 -4.376 16.425 1.00 95.50 105 THR A O 1
ATOM 820 N N . GLN A 1 106 ? -0.424 -2.643 15.069 1.00 96.12 106 GLN A N 1
ATOM 821 C CA . GLN A 1 106 ? 0.778 -1.854 15.340 1.00 96.12 106 GLN A CA 1
ATOM 822 C C . GLN A 1 106 ? 0.416 -0.398 15.692 1.00 96.12 106 GLN A C 1
ATOM 824 O O . GLN A 1 106 ? -0.724 0.039 15.526 1.00 96.12 106 GLN A O 1
ATOM 829 N N . GLN A 1 107 ? 1.370 0.365 16.230 1.00 95.00 107 GLN A N 1
ATOM 830 C CA . GLN A 1 107 ? 1.158 1.748 16.679 1.00 95.00 107 GLN A CA 1
ATOM 831 C C . GLN A 1 107 ? 2.198 2.684 16.073 1.00 95.00 107 GLN A C 1
ATOM 833 O O . GLN A 1 107 ? 3.391 2.398 16.142 1.00 95.00 107 GLN A O 1
ATOM 838 N N . ALA A 1 108 ? 1.744 3.828 15.566 1.00 91.88 108 ALA A N 1
ATOM 839 C CA . ALA A 1 108 ? 2.589 4.894 15.042 1.00 91.88 108 ALA A CA 1
ATOM 840 C C . ALA A 1 108 ? 2.044 6.248 15.510 1.00 91.88 108 ALA A C 1
ATOM 842 O O . ALA A 1 108 ? 0.915 6.624 15.193 1.00 91.88 108 ALA A O 1
ATOM 843 N N . GLY A 1 109 ? 2.847 6.971 16.295 1.00 91.69 109 GLY A N 1
ATOM 844 C CA . GLY A 1 109 ? 2.501 8.311 16.765 1.00 91.69 109 GLY A CA 1
ATOM 845 C C . GLY A 1 109 ? 1.237 8.290 17.619 1.00 91.69 109 GLY A C 1
ATOM 846 O O . GLY A 1 109 ? 1.194 7.592 18.638 1.00 91.69 109 GLY A O 1
ATOM 847 N N . ASP A 1 110 ? 0.223 9.032 17.180 1.00 93.00 110 ASP A N 1
ATOM 848 C CA . ASP A 1 110 ? -1.080 9.156 17.843 1.00 93.00 110 ASP A CA 1
ATOM 849 C C . ASP A 1 110 ? -2.094 8.097 17.385 1.00 93.00 110 ASP A C 1
ATOM 851 O O . ASP A 1 110 ? -3.216 8.056 17.893 1.00 93.00 110 ASP A O 1
ATOM 855 N N . TYR A 1 111 ? -1.700 7.200 16.478 1.00 95.25 111 TYR A N 1
ATOM 856 C CA . TYR A 1 111 ? -2.591 6.227 15.856 1.00 95.25 111 TYR A CA 1
ATOM 857 C C . TYR A 1 111 ? -2.240 4.779 16.209 1.00 95.25 111 TYR A C 1
ATOM 859 O O . TYR A 1 111 ? -1.087 4.405 16.445 1.00 95.25 111 TYR A O 1
ATOM 867 N N . THR A 1 112 ? -3.280 3.953 16.238 1.00 95.62 112 THR A N 1
ATOM 868 C CA . THR A 1 112 ? -3.218 2.492 16.234 1.00 95.62 112 THR A CA 1
ATOM 869 C C . THR A 1 112 ? -3.752 2.020 14.891 1.00 95.62 112 THR A C 1
ATOM 871 O O . THR A 1 112 ? -4.829 2.450 14.485 1.00 95.62 112 THR A O 1
ATOM 874 N N . VAL A 1 113 ? -3.008 1.153 14.208 1.00 97.19 113 VAL A N 1
ATOM 875 C CA . VAL A 1 113 ? -3.381 0.602 12.902 1.00 97.19 113 VAL A CA 1
ATOM 876 C C . VAL A 1 113 ? -3.483 -0.910 13.025 1.00 97.19 113 VAL A C 1
ATOM 878 O O . VAL A 1 113 ? -2.571 -1.550 13.542 1.00 97.19 113 VAL A O 1
ATOM 881 N N . THR A 1 114 ? -4.593 -1.477 12.563 1.00 97.25 114 THR A N 1
ATOM 882 C CA . THR A 1 114 ? -4.836 -2.920 12.556 1.00 97.25 114 THR A CA 1
ATOM 883 C C . THR A 1 114 ? -5.041 -3.404 11.129 1.00 97.25 114 THR A C 1
ATOM 885 O O . THR A 1 114 ? -5.974 -2.951 10.469 1.00 97.25 114 THR A O 1
ATOM 888 N N . LEU A 1 115 ? -4.213 -4.338 10.660 1.00 98.06 115 LEU A N 1
ATOM 889 C CA . LEU A 1 115 ? -4.471 -5.094 9.437 1.00 98.06 115 LEU A CA 1
ATOM 890 C C . LEU A 1 115 ? -5.543 -6.145 9.746 1.00 98.06 115 LEU A C 1
ATOM 892 O O . LEU A 1 115 ? -5.285 -7.128 10.441 1.00 98.06 115 LEU A O 1
ATOM 896 N N . LEU A 1 116 ? -6.765 -5.919 9.267 1.00 97.31 116 LEU A N 1
ATOM 897 C CA . LEU A 1 116 ? -7.918 -6.766 9.583 1.00 97.31 116 LEU A CA 1
ATOM 898 C C . LEU A 1 116 ? -7.901 -8.055 8.760 1.00 97.31 116 LEU A C 1
ATOM 900 O O . LEU A 1 116 ? -8.120 -9.148 9.286 1.00 97.31 116 LEU A O 1
ATOM 904 N N . GLY A 1 117 ? -7.613 -7.935 7.468 1.00 96.38 117 GLY A N 1
ATOM 905 C CA . GLY A 1 117 ? -7.550 -9.078 6.574 1.00 96.38 117 GLY A CA 1
ATOM 906 C C . GLY A 1 117 ? -7.221 -8.701 5.142 1.00 96.38 117 GLY A C 1
ATOM 907 O O . GLY A 1 117 ? -7.197 -7.524 4.776 1.00 96.38 117 GLY A O 1
ATOM 908 N N . LEU A 1 118 ? -6.995 -9.734 4.342 1.00 97.50 118 LEU A N 1
ATOM 909 C CA . LEU A 1 118 ? -6.718 -9.648 2.917 1.00 97.50 118 LEU A CA 1
ATOM 910 C C . LEU A 1 118 ? -7.475 -10.734 2.153 1.00 97.50 118 LEU A C 1
ATOM 912 O O . LEU A 1 118 ? -7.888 -11.746 2.719 1.00 97.50 118 LEU A O 1
ATOM 916 N N . THR A 1 119 ? -7.674 -10.515 0.863 1.00 97.44 119 THR A N 1
ATOM 917 C CA . THR A 1 119 ? -8.215 -11.510 -0.062 1.00 97.44 119 THR A CA 1
ATOM 918 C C . THR A 1 119 ? -7.722 -11.216 -1.472 1.00 97.44 119 THR A C 1
ATOM 920 O O . THR A 1 119 ? -7.124 -10.173 -1.734 1.00 97.44 119 THR A O 1
ATOM 923 N N . SER A 1 120 ? -7.997 -12.121 -2.394 1.00 94.94 120 SER A N 1
ATOM 924 C CA . SER A 1 120 ? -7.802 -11.905 -3.817 1.00 94.94 120 SER A CA 1
ATOM 925 C C . SER A 1 120 ? -8.940 -12.526 -4.599 1.00 94.94 120 SER A C 1
ATOM 927 O O . SER A 1 120 ? -9.727 -13.331 -4.095 1.00 94.94 120 SER A O 1
ATOM 929 N N . GLY A 1 121 ? -9.069 -12.108 -5.847 1.00 91.62 121 GLY A N 1
ATOM 930 C CA . GLY A 1 121 ? -10.112 -12.610 -6.721 1.00 91.62 121 GLY A CA 1
ATOM 931 C C . GLY A 1 121 ? -10.225 -11.764 -7.967 1.00 91.62 121 GLY A C 1
ATOM 932 O O . GLY A 1 121 ? -9.306 -11.023 -8.296 1.00 91.62 121 GLY A O 1
ATOM 933 N N . ALA A 1 122 ? -11.353 -11.887 -8.661 1.00 88.00 122 ALA A N 1
ATOM 934 C CA . ALA A 1 122 ? -11.627 -11.087 -9.847 1.00 88.00 122 ALA A CA 1
ATOM 935 C C . ALA A 1 122 ? -11.599 -9.579 -9.539 1.00 88.00 122 ALA A C 1
ATOM 937 O O . ALA A 1 122 ? -11.897 -9.172 -8.417 1.00 88.00 122 ALA A O 1
ATOM 938 N N . ASN A 1 123 ? -11.310 -8.760 -10.552 1.00 85.81 123 ASN A N 1
ATOM 939 C CA . ASN A 1 123 ? -11.478 -7.311 -10.457 1.00 85.81 123 ASN A CA 1
ATOM 940 C C . ASN A 1 123 ? -12.972 -6.943 -10.342 1.00 85.81 123 ASN A C 1
ATOM 942 O O . ASN A 1 123 ? -13.678 -6.854 -11.345 1.00 85.81 123 ASN A O 1
ATOM 946 N N . VAL A 1 124 ? -13.454 -6.786 -9.107 1.00 84.12 124 VAL A N 1
ATOM 947 C CA . VAL A 1 124 ? -14.878 -6.566 -8.777 1.00 84.12 124 VAL A CA 1
ATOM 948 C C . VAL A 1 124 ? -15.208 -5.126 -8.382 1.00 84.12 124 VAL A C 1
ATOM 950 O O . VAL A 1 124 ? -16.374 -4.784 -8.215 1.00 84.12 124 VAL A O 1
ATOM 953 N N . THR A 1 125 ? -14.192 -4.284 -8.217 1.00 79.25 125 THR A N 1
ATOM 954 C CA . THR A 1 125 ? -14.319 -2.850 -7.903 1.00 79.25 125 THR A CA 1
ATOM 955 C C . THR A 1 125 ? -14.449 -1.990 -9.158 1.00 79.25 125 THR A C 1
ATOM 957 O O . THR A 1 125 ? -14.666 -0.781 -9.043 1.00 79.25 125 THR A O 1
ATOM 960 N N . GLU A 1 126 ? -14.296 -2.613 -10.335 1.00 69.31 126 GLU A N 1
ATOM 961 C CA . GLU A 1 126 ? -14.250 -1.970 -11.651 1.00 69.31 126 GLU A CA 1
ATOM 962 C C . GLU A 1 126 ? -13.186 -0.860 -11.729 1.00 69.31 126 GLU A C 1
ATOM 964 O O . GLU A 1 126 ? -13.297 0.059 -12.540 1.00 69.31 126 GLU A O 1
ATOM 969 N N . TYR A 1 127 ? -12.151 -0.927 -10.882 1.00 68.75 127 TYR A N 1
ATOM 970 C CA . TYR A 1 127 ? -10.987 -0.065 -11.018 1.00 68.75 127 TYR A CA 1
ATOM 971 C C . TYR A 1 127 ? -10.142 -0.569 -12.185 1.00 68.75 127 TYR A C 1
ATOM 973 O O . TYR A 1 127 ? -9.723 -1.726 -12.207 1.00 68.75 127 TYR A O 1
ATOM 981 N N . TRP A 1 128 ? -9.886 0.311 -13.144 1.00 62.97 128 TRP A N 1
ATOM 982 C CA . TRP A 1 128 ? -9.014 0.057 -14.281 1.00 62.97 128 TRP A CA 1
ATOM 983 C C . TRP A 1 128 ? -7.924 1.116 -14.250 1.00 62.97 128 TRP A C 1
ATOM 985 O O . TRP A 1 128 ? -8.232 2.309 -14.219 1.00 62.97 128 TRP A O 1
ATOM 995 N N . SER A 1 129 ? -6.663 0.688 -14.219 1.00 58.31 129 SER A N 1
ATOM 996 C CA . SER A 1 129 ? -5.563 1.623 -14.436 1.00 58.31 129 SER A CA 1
ATOM 997 C C . SER A 1 129 ? -5.594 2.110 -15.884 1.00 58.31 129 SER A C 1
ATOM 999 O O . SER A 1 129 ? -5.975 1.363 -16.787 1.00 58.31 129 SER A O 1
ATOM 1001 N N . SER A 1 130 ? -5.208 3.368 -16.099 1.00 50.56 130 SER A N 1
ATOM 1002 C CA . SER A 1 130 ? -5.098 3.975 -17.431 1.00 50.56 130 SER A CA 1
ATOM 1003 C C . SER A 1 130 ? -4.122 3.243 -18.346 1.00 50.56 130 SER A C 1
ATOM 1005 O O . SER A 1 130 ? -4.223 3.370 -19.562 1.00 50.56 130 SER A O 1
ATOM 1007 N N . ASP A 1 131 ? -3.209 2.471 -17.760 1.00 51.47 131 ASP A N 1
ATOM 1008 C CA . ASP A 1 131 ? -2.088 1.845 -18.458 1.00 51.47 131 ASP A CA 1
ATOM 1009 C C . ASP A 1 131 ? -2.449 0.446 -18.986 1.00 51.47 131 ASP A C 1
ATOM 1011 O O . ASP A 1 131 ? -1.609 -0.282 -19.510 1.00 51.47 131 ASP A O 1
ATOM 1015 N N . TRP A 1 132 ? -3.707 0.031 -18.817 1.00 55.00 132 TRP A N 1
ATOM 1016 C CA . TRP A 1 132 ? -4.201 -1.259 -19.277 1.00 55.00 132 TRP A CA 1
ATOM 1017 C C . TRP A 1 132 ? -4.752 -1.102 -20.693 1.00 55.00 132 TRP A C 1
ATOM 1019 O O . TRP A 1 132 ? -5.767 -0.434 -20.896 1.00 55.00 132 TRP A O 1
ATOM 1029 N N . GLU A 1 133 ? -4.140 -1.768 -21.676 1.00 51.53 133 GLU A N 1
ATOM 1030 C CA . GLU A 1 133 ? -4.828 -2.007 -22.944 1.00 51.53 133 GLU A CA 1
ATOM 1031 C C . GLU A 1 133 ? -6.056 -2.891 -22.674 1.00 51.53 133 GLU A C 1
ATOM 1033 O O . GLU A 1 133 ? -5.979 -3.897 -21.963 1.00 51.53 133 GLU A O 1
ATOM 1038 N N . GLU A 1 134 ? -7.206 -2.501 -23.234 1.00 46.88 134 GLU A N 1
ATOM 1039 C CA . GLU A 1 134 ? -8.559 -3.012 -22.937 1.00 46.88 134 GLU A CA 1
ATOM 1040 C C . GLU A 1 134 ? -8.699 -4.556 -23.016 1.00 46.88 134 GLU A C 1
ATOM 1042 O O . GLU A 1 134 ? -9.688 -5.124 -22.548 1.00 46.88 134 GLU A O 1
ATOM 1047 N N 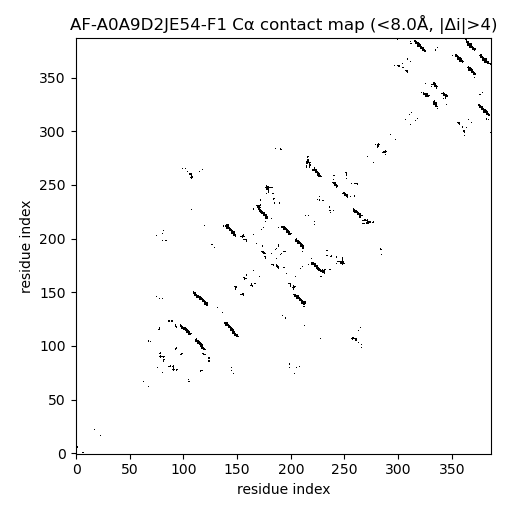. THR A 1 135 ? -7.719 -5.255 -23.602 1.00 49.38 135 THR A N 1
ATOM 1048 C CA . THR A 1 135 ? -7.742 -6.692 -23.904 1.00 49.38 135 THR A CA 1
ATOM 1049 C C . THR A 1 135 ? -6.833 -7.598 -23.062 1.00 49.38 135 THR A C 1
ATOM 1051 O O . THR A 1 135 ? -7.147 -8.789 -23.002 1.00 49.38 135 THR A O 1
ATOM 1054 N N . ASP A 1 136 ? -5.802 -7.091 -22.370 1.00 51.72 136 ASP A N 1
ATOM 1055 C CA . ASP A 1 136 ? -4.781 -7.933 -21.687 1.00 51.72 136 ASP A CA 1
ATOM 1056 C C . ASP A 1 136 ? -4.671 -7.739 -20.163 1.00 51.72 136 ASP A C 1
ATOM 1058 O O . ASP A 1 136 ? -3.843 -8.348 -19.488 1.00 51.72 136 ASP A O 1
ATOM 1062 N N . ALA A 1 137 ? -5.586 -6.959 -19.602 1.00 51.28 137 ALA A N 1
ATOM 1063 C CA . ALA A 1 137 ? -5.846 -6.819 -18.180 1.00 51.28 137 ALA A CA 1
ATOM 1064 C C . ALA A 1 137 ? -5.709 -8.120 -17.340 1.00 51.28 137 ALA A C 1
ATOM 1066 O O . ALA A 1 137 ? -6.492 -9.065 -17.540 1.00 51.28 137 ALA A O 1
ATOM 1067 N N . PRO A 1 138 ? -4.815 -8.171 -16.328 1.00 56.94 138 PRO A N 1
ATOM 1068 C CA . PRO A 1 138 ? -4.852 -9.200 -15.297 1.00 56.94 138 PRO A CA 1
ATOM 1069 C C . PRO A 1 138 ? -6.257 -9.302 -14.696 1.00 56.94 138 PRO A C 1
ATOM 1071 O O . PRO A 1 138 ? -6.797 -8.359 -14.123 1.00 56.94 138 PRO A O 1
ATOM 1074 N N . ARG A 1 139 ? -6.890 -10.473 -14.819 1.00 66.81 139 ARG A N 1
ATOM 1075 C CA . ARG A 1 139 ? -8.287 -10.645 -14.379 1.00 66.81 139 ARG A CA 1
ATOM 1076 C C . ARG A 1 139 ? -8.467 -10.597 -12.864 1.00 66.81 139 ARG A C 1
ATOM 1078 O O . ARG A 1 139 ? -9.612 -10.565 -12.416 1.00 66.81 139 ARG A O 1
ATOM 1085 N N . GLY A 1 140 ? -7.377 -10.640 -12.098 1.00 84.75 140 GLY A N 1
ATOM 1086 C CA . GLY A 1 140 ? -7.412 -10.688 -10.646 1.00 84.75 140 GLY A CA 1
ATOM 1087 C C . GLY A 1 140 ? -6.740 -9.501 -9.969 1.00 84.75 140 GLY A C 1
ATOM 1088 O O . GLY A 1 140 ? -5.884 -8.842 -10.551 1.00 84.75 140 GLY A O 1
ATOM 1089 N N . ARG A 1 141 ? -7.145 -9.257 -8.725 1.00 92.12 141 ARG A N 1
ATOM 1090 C CA . ARG A 1 141 ? -6.688 -8.177 -7.848 1.00 92.12 141 ARG A CA 1
ATOM 1091 C C . ARG A 1 141 ? -6.449 -8.738 -6.450 1.00 92.12 141 ARG A C 1
ATOM 1093 O O . ARG A 1 141 ? -7.111 -9.702 -6.048 1.00 92.12 141 ARG A O 1
ATOM 1100 N N . SER A 1 142 ? -5.544 -8.114 -5.709 1.00 95.94 142 SER A N 1
ATOM 1101 C CA . SER A 1 142 ? -5.370 -8.337 -4.272 1.00 95.94 142 SER A CA 1
ATOM 1102 C C . SER A 1 142 ? -5.973 -7.172 -3.496 1.00 95.94 142 SER A C 1
ATOM 1104 O O . SER A 1 142 ? -5.850 -6.017 -3.896 1.00 95.94 142 SER A O 1
ATOM 1106 N N . TYR A 1 143 ? -6.623 -7.479 -2.377 1.00 96.94 143 TYR A N 1
ATOM 1107 C CA . TYR A 1 143 ? -7.353 -6.531 -1.543 1.00 96.94 143 TYR A CA 1
ATOM 1108 C C . TYR A 1 143 ? -6.908 -6.669 -0.091 1.00 96.94 143 TYR A C 1
ATOM 1110 O O . TYR A 1 143 ? -6.834 -7.786 0.420 1.00 96.94 143 TYR A O 1
ATOM 1118 N N . ALA A 1 144 ? -6.686 -5.556 0.601 1.00 98.25 144 ALA A N 1
ATOM 1119 C CA . ALA A 1 144 ? -6.433 -5.540 2.039 1.00 98.25 144 ALA A CA 1
ATOM 1120 C C . ALA A 1 144 ? -7.276 -4.468 2.733 1.00 98.25 144 ALA A C 1
ATOM 1122 O O . ALA A 1 144 ? -7.567 -3.416 2.160 1.00 98.25 144 ALA A O 1
ATOM 1123 N N . VAL A 1 145 ? -7.671 -4.744 3.977 1.00 98.38 145 VAL A N 1
ATOM 1124 C CA . VAL A 1 145 ? -8.442 -3.814 4.810 1.00 98.38 145 VAL A CA 1
ATOM 1125 C C . VAL A 1 145 ? -7.682 -3.522 6.092 1.00 98.38 145 VAL A C 1
ATOM 1127 O O . VAL A 1 145 ? -7.339 -4.438 6.845 1.00 98.38 145 VAL A O 1
ATOM 1130 N N . LEU A 1 146 ? -7.470 -2.237 6.361 1.00 98.38 146 LEU A N 1
ATOM 1131 C CA . LEU A 1 146 ? -6.927 -1.741 7.617 1.00 98.38 146 LEU A CA 1
ATOM 113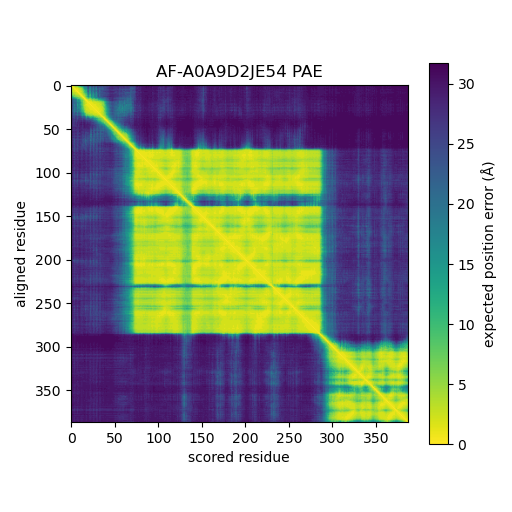2 C C . LEU A 1 146 ? -7.991 -0.963 8.385 1.00 98.38 146 LEU A C 1
ATOM 1134 O O . LEU A 1 146 ? -8.850 -0.322 7.784 1.00 98.38 146 LEU A O 1
ATOM 1138 N N . ALA A 1 147 ? -7.880 -0.970 9.708 1.00 97.56 147 ALA A N 1
ATOM 1139 C CA . ALA A 1 147 ? -8.559 -0.036 10.593 1.00 97.56 147 ALA A CA 1
ATOM 1140 C C . ALA A 1 147 ? -7.536 0.871 11.281 1.00 97.56 147 ALA A C 1
ATOM 1142 O O . ALA A 1 147 ? -6.513 0.398 11.776 1.00 97.56 147 ALA A O 1
ATOM 1143 N N . VAL A 1 148 ? -7.832 2.163 11.342 1.00 96.69 148 VAL A N 1
ATOM 1144 C CA . VAL A 1 148 ? -7.056 3.188 12.034 1.00 96.69 148 VAL A CA 1
ATOM 1145 C C . VAL A 1 148 ? -7.927 3.802 13.123 1.00 96.69 148 VAL A C 1
ATOM 1147 O O . VAL A 1 148 ? -9.088 4.150 12.895 1.00 96.69 148 VAL A O 1
ATOM 1150 N N . SER A 1 149 ? -7.364 3.930 14.319 1.00 95.12 149 SER A N 1
ATOM 1151 C CA . SER A 1 149 ? -8.004 4.580 15.461 1.00 95.12 149 SER A CA 1
ATOM 1152 C C . SER A 1 149 ? -7.005 5.442 16.220 1.00 95.12 149 SER A C 1
ATOM 1154 O O . SER A 1 149 ? -5.810 5.136 16.268 1.00 95.12 149 SER A O 1
ATOM 1156 N N . ARG A 1 150 ? -7.482 6.486 16.895 1.00 93.38 150 ARG A N 1
ATOM 1157 C CA . ARG A 1 150 ? -6.635 7.277 17.792 1.00 93.38 150 ARG A CA 1
ATOM 1158 C C . ARG A 1 150 ? -6.268 6.478 19.037 1.00 93.38 150 ARG A C 1
ATOM 1160 O O . ARG A 1 150 ? -7.074 5.724 19.583 1.00 93.38 150 ARG A O 1
ATOM 1167 N N . ARG A 1 151 ? -5.038 6.653 19.515 1.00 91.56 151 ARG A N 1
ATOM 1168 C CA . ARG A 1 151 ? -4.523 5.976 20.720 1.00 91.56 151 ARG A CA 1
ATOM 1169 C C . ARG A 1 151 ? -5.169 6.470 22.008 1.00 91.56 151 ARG A C 1
ATOM 1171 O O . ARG A 1 151 ? -5.191 5.736 22.990 1.00 91.56 151 ARG A O 1
ATOM 1178 N N . ASP A 1 152 ? -5.677 7.696 22.010 1.00 90.25 152 ASP A N 1
ATOM 1179 C CA . ASP A 1 152 ? -6.389 8.278 23.150 1.00 90.25 152 ASP A CA 1
ATOM 1180 C C . ASP A 1 152 ? -7.854 7.809 23.258 1.00 90.25 152 ASP A C 1
ATOM 1182 O O . ASP A 1 152 ? -8.536 8.148 24.225 1.00 90.25 152 ASP A O 1
ATOM 1186 N N . GLY A 1 153 ? -8.327 7.004 22.298 1.00 87.50 153 GLY A N 1
ATOM 1187 C CA . GLY A 1 153 ? -9.684 6.465 22.257 1.00 87.50 153 GLY A CA 1
ATOM 1188 C C . GLY A 1 153 ? -10.743 7.454 21.771 1.00 87.50 153 GLY A C 1
ATOM 1189 O O . GLY A 1 153 ? -11.930 7.125 21.807 1.00 87.50 153 GLY A O 1
ATOM 1190 N N . THR A 1 154 ? -10.354 8.653 21.327 1.00 90.00 154 THR A N 1
ATOM 1191 C CA . THR A 1 154 ? -11.294 9.568 20.674 1.00 90.00 154 THR A CA 1
ATOM 1192 C C . THR A 1 154 ? -11.664 9.053 19.272 1.00 90.00 154 THR A C 1
ATOM 1194 O O . THR A 1 154 ? -10.829 8.421 18.617 1.00 90.00 154 THR A O 1
ATOM 1197 N N . PRO A 1 155 ? -12.913 9.262 18.806 1.00 92.12 155 PRO A N 1
ATOM 1198 C CA . PRO A 1 155 ? -13.326 8.833 17.470 1.00 92.12 155 PRO A CA 1
ATOM 1199 C C . PRO A 1 155 ? -12.485 9.486 16.368 1.00 92.12 155 PRO A C 1
ATOM 1201 O O . PRO A 1 155 ? -12.104 10.652 16.491 1.00 92.12 155 PRO A O 1
ATOM 1204 N N . MET A 1 156 ? -12.239 8.747 15.284 1.00 94.06 156 MET A N 1
ATOM 1205 C CA . MET A 1 156 ? -11.686 9.313 14.051 1.00 94.06 156 MET A CA 1
ATOM 1206 C C . MET A 1 156 ? -12.642 10.371 13.486 1.00 94.06 156 MET A C 1
ATOM 1208 O O . MET A 1 156 ? -13.861 10.198 13.548 1.00 94.06 156 MET A O 1
ATOM 1212 N N . ALA A 1 157 ? -12.093 11.466 12.958 1.00 92.75 157 ALA A N 1
ATOM 1213 C CA . ALA A 1 157 ? -12.882 12.493 12.283 1.00 92.75 157 ALA A CA 1
ATOM 1214 C C . ALA A 1 157 ? -13.535 11.946 11.003 1.00 92.75 157 ALA A C 1
ATOM 1216 O O . ALA A 1 157 ? -12.918 11.158 10.287 1.00 92.75 157 ALA A O 1
ATOM 1217 N N . ASP A 1 158 ? -14.753 12.404 10.700 1.00 91.19 158 ASP A N 1
ATOM 1218 C CA . ASP A 1 158 ? -15.428 12.090 9.438 1.00 91.19 158 ASP A CA 1
ATOM 1219 C C . ASP A 1 158 ? -14.586 12.555 8.235 1.00 91.19 158 ASP A C 1
ATOM 1221 O O . ASP A 1 158 ? -13.842 13.538 8.312 1.00 91.19 158 ASP A O 1
ATOM 1225 N N . LEU A 1 159 ? -14.715 11.861 7.101 1.00 88.62 159 LEU A N 1
ATOM 1226 C CA . LEU A 1 159 ? -13.904 12.131 5.904 1.00 88.62 159 LEU A CA 1
ATOM 1227 C C . LEU A 1 159 ? -14.127 13.535 5.314 1.00 88.62 159 LEU A C 1
ATOM 1229 O O . LEU A 1 159 ? -13.240 14.057 4.642 1.00 88.62 159 LEU A O 1
ATOM 1233 N N . ASP A 1 160 ? -15.297 14.137 5.543 1.00 88.06 160 ASP A N 1
ATOM 1234 C CA . ASP A 1 160 ? -15.670 15.480 5.082 1.00 88.06 160 ASP A CA 1
ATOM 1235 C C . ASP A 1 160 ? -15.467 16.573 6.148 1.00 88.06 160 ASP A C 1
ATOM 1237 O O . ASP A 1 160 ? -15.849 17.729 5.938 1.00 88.06 160 ASP A O 1
ATOM 1241 N N . ALA A 1 161 ? -14.843 16.235 7.283 1.00 88.75 161 ALA A N 1
ATOM 1242 C CA . ALA A 1 161 ? -14.481 17.204 8.306 1.00 88.75 161 ALA A CA 1
ATOM 1243 C C . ALA A 1 161 ? -13.498 18.260 7.767 1.00 88.75 161 ALA A C 1
ATOM 1245 O O . ALA A 1 161 ? -12.697 18.004 6.872 1.00 88.75 161 ALA A O 1
ATOM 1246 N N . GLU A 1 162 ? -13.505 19.457 8.365 1.00 87.81 162 GLU A N 1
ATOM 1247 C CA . GLU A 1 162 ? -12.573 20.540 8.003 1.00 87.81 162 GLU A CA 1
ATOM 1248 C C . GLU A 1 162 ? -11.102 20.140 8.223 1.00 87.81 162 GLU A C 1
ATOM 1250 O O . GLU A 1 162 ? -10.213 20.567 7.488 1.00 87.81 162 GLU A O 1
ATOM 1255 N N . THR A 1 163 ? -10.853 19.298 9.227 1.00 86.25 163 THR A N 1
ATOM 1256 C CA . THR A 1 163 ? -9.532 18.761 9.568 1.00 86.25 163 THR A CA 1
ATOM 1257 C C . THR A 1 163 ? -9.617 17.238 9.711 1.00 86.25 163 THR A C 1
ATOM 1259 O O . THR A 1 163 ? -9.771 16.750 10.835 1.00 86.25 163 THR A O 1
ATOM 1262 N N . PRO A 1 164 ? -9.579 16.481 8.599 1.00 87.00 164 PRO A N 1
ATOM 1263 C CA . PRO A 1 164 ? -9.596 15.024 8.646 1.00 87.00 164 PRO A CA 1
ATOM 1264 C C . PRO A 1 164 ? -8.281 14.488 9.226 1.00 87.00 164 PRO A C 1
ATOM 1266 O O . PRO A 1 164 ? -7.217 15.085 9.049 1.00 87.00 164 PRO A O 1
ATOM 1269 N N . ASP A 1 165 ? -8.361 13.352 9.917 1.00 91.38 165 ASP A N 1
ATOM 1270 C CA . ASP A 1 165 ? -7.212 12.745 10.600 1.00 91.38 165 ASP A CA 1
ATOM 1271 C C . ASP A 1 165 ? -6.255 12.066 9.622 1.00 91.38 165 ASP A C 1
ATOM 1273 O O . ASP A 1 165 ? -5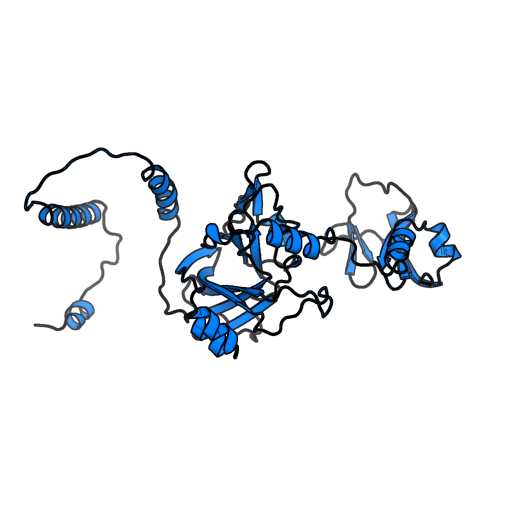.054 12.340 9.591 1.00 91.38 165 ASP A O 1
ATOM 1277 N N . VAL A 1 166 ? -6.813 11.185 8.796 1.00 91.56 166 VAL A N 1
ATOM 1278 C CA . VAL A 1 166 ? -6.098 10.387 7.807 1.00 91.56 166 VAL A CA 1
ATOM 1279 C C . VAL A 1 166 ? -6.795 10.579 6.464 1.00 91.56 166 VAL A C 1
ATOM 1281 O O . VAL A 1 166 ? -8.016 10.537 6.372 1.00 91.56 166 VAL A O 1
ATOM 1284 N N . THR A 1 167 ? -6.031 10.821 5.410 1.00 88.62 167 THR A N 1
ATOM 1285 C CA . THR A 1 167 ? -6.501 11.060 4.043 1.00 88.62 167 THR A CA 1
ATOM 1286 C C . THR A 1 167 ? -5.536 10.421 3.058 1.00 88.62 167 THR A C 1
ATOM 1288 O O . THR A 1 167 ? -4.409 10.073 3.413 1.00 88.62 167 THR A O 1
ATOM 1291 N N . VAL A 1 168 ? -5.940 10.313 1.791 1.00 82.38 168 VAL A N 1
ATOM 1292 C CA . VAL A 1 168 ? -5.010 9.949 0.711 1.00 82.38 168 VAL A CA 1
ATOM 1293 C C . VAL A 1 168 ? -3.823 10.920 0.636 1.00 82.38 168 VAL A C 1
ATOM 1295 O O . VAL A 1 168 ? -2.689 10.489 0.532 1.00 82.38 168 VAL A O 1
ATOM 1298 N N . SER A 1 169 ? -4.064 12.220 0.833 1.00 81.62 169 SER A N 1
ATOM 1299 C CA . SER A 1 169 ? -3.034 13.260 0.742 1.00 81.62 169 SER A CA 1
ATOM 1300 C C . SER A 1 169 ? -2.081 13.335 1.939 1.00 81.62 169 SER A C 1
ATOM 1302 O O . SER A 1 169 ? -1.083 14.050 1.866 1.00 81.62 169 SER A O 1
ATOM 1304 N N . ASN A 1 170 ? -2.397 12.664 3.054 1.00 87.31 170 ASN A N 1
ATOM 1305 C CA . ASN A 1 170 ? -1.579 12.698 4.265 1.00 87.31 170 ASN A CA 1
ATOM 1306 C C . ASN A 1 170 ? -1.104 11.317 4.747 1.00 87.31 170 ASN A C 1
ATOM 1308 O O . ASN A 1 170 ? -0.533 11.196 5.837 1.00 87.31 170 ASN A O 1
ATOM 1312 N N . SER A 1 171 ? -1.372 10.265 3.971 1.00 92.31 171 SER A N 1
ATOM 1313 C CA . SER A 1 171 ? -0.972 8.908 4.317 1.00 92.31 171 SER A CA 1
ATOM 1314 C C . SER A 1 171 ? -0.838 8.013 3.093 1.00 92.31 171 SER A C 1
ATOM 1316 O O . SER A 1 171 ? -1.632 8.086 2.160 1.00 92.31 171 SER A O 1
ATOM 1318 N N . LEU A 1 172 ? 0.113 7.088 3.159 1.00 91.94 17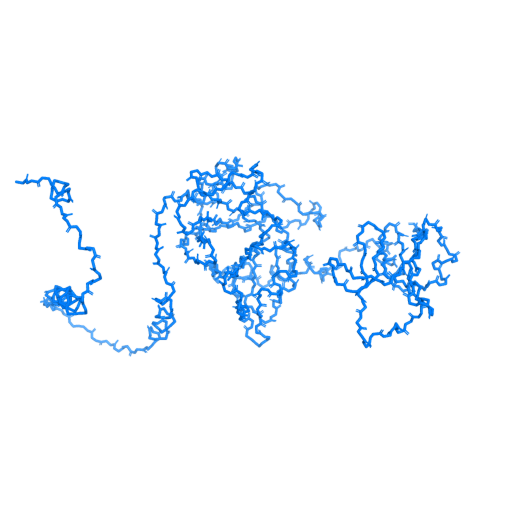2 LEU A N 1
ATOM 1319 C CA . LEU A 1 172 ? 0.388 6.110 2.117 1.00 91.94 172 LEU A CA 1
ATOM 1320 C C . LEU A 1 172 ? 0.159 4.698 2.652 1.00 91.94 172 LEU A C 1
ATOM 1322 O O . LEU A 1 172 ? 0.631 4.362 3.737 1.00 91.94 172 LEU A O 1
ATOM 1326 N N . VAL A 1 173 ? -0.509 3.857 1.868 1.00 95.81 173 VAL A N 1
ATOM 1327 C CA . VAL A 1 173 ? -0.593 2.411 2.098 1.00 95.81 173 VAL A CA 1
ATOM 1328 C C . VAL A 1 173 ? -0.139 1.729 0.820 1.00 95.81 173 VAL A C 1
ATOM 1330 O O . VAL A 1 173 ? -0.718 1.970 -0.235 1.00 95.81 173 VAL A O 1
ATOM 1333 N N . SER A 1 174 ? 0.908 0.912 0.901 1.00 95.94 174 SER A N 1
ATOM 1334 C CA . SER A 1 174 ? 1.524 0.300 -0.274 1.00 95.94 174 SER A CA 1
ATOM 1335 C C . SER A 1 174 ? 1.898 -1.148 -0.014 1.00 95.94 174 SER A C 1
ATOM 1337 O O . SER A 1 174 ? 2.580 -1.406 0.983 1.00 95.94 174 SER A O 1
ATOM 1339 N N . PRO A 1 175 ? 1.541 -2.096 -0.903 1.00 96.88 175 PRO A N 1
ATOM 1340 C CA . PRO A 1 175 ? 2.233 -3.371 -0.895 1.00 96.88 175 PRO A CA 1
ATOM 1341 C C . PRO A 1 175 ? 3.703 -3.136 -1.239 1.00 96.88 175 PRO A C 1
ATOM 1343 O O . PRO A 1 175 ? 4.042 -2.198 -1.964 1.00 96.88 175 PRO A O 1
ATOM 1346 N N . VAL A 1 176 ? 4.566 -3.968 -0.676 1.00 97.94 176 VAL A N 1
ATOM 1347 C CA . VAL A 1 176 ? 6.005 -4.000 -0.942 1.00 97.94 176 VAL A CA 1
ATOM 1348 C C . VAL A 1 176 ? 6.476 -5.453 -0.884 1.00 97.94 176 VAL A C 1
ATOM 1350 O O . VAL A 1 176 ? 5.828 -6.293 -0.256 1.00 97.94 176 VAL A O 1
ATOM 1353 N N . LEU A 1 177 ? 7.596 -5.764 -1.534 1.00 98.12 177 LEU A N 1
ATOM 1354 C CA . LEU A 1 177 ? 8.146 -7.121 -1.591 1.00 98.12 177 LEU A CA 1
ATOM 1355 C C . LEU A 1 177 ? 9.527 -7.160 -0.934 1.00 98.12 177 LEU A C 1
ATOM 1357 O O . LEU A 1 177 ? 10.456 -6.480 -1.370 1.00 98.12 177 LEU A O 1
ATOM 1361 N N . GLY A 1 178 ? 9.674 -7.967 0.113 1.00 96.62 178 GLY A N 1
ATOM 1362 C CA . GLY A 1 178 ? 10.911 -8.113 0.876 1.00 96.62 178 GLY A CA 1
ATOM 1363 C C . GLY A 1 178 ? 11.971 -8.986 0.197 1.00 96.62 178 GLY A C 1
ATOM 1364 O O . GLY A 1 178 ? 12.517 -9.876 0.847 1.00 96.62 178 GLY A O 1
ATOM 1365 N N . ALA A 1 179 ? 12.257 -8.762 -1.091 1.00 96.31 179 ALA A N 1
ATOM 1366 C CA . ALA A 1 179 ? 13.200 -9.555 -1.885 1.00 96.31 179 ALA A CA 1
ATOM 1367 C C . ALA A 1 179 ? 14.232 -8.680 -2.634 1.00 96.31 179 ALA A C 1
ATOM 1369 O O . ALA A 1 179 ? 13.882 -7.589 -3.084 1.00 96.31 179 ALA A O 1
ATOM 1370 N N . PRO A 1 180 ? 15.499 -9.125 -2.800 1.00 86.00 180 PRO A N 1
ATOM 1371 C CA . PRO A 1 180 ? 16.560 -8.314 -3.419 1.00 86.00 180 PRO A CA 1
ATOM 1372 C C . PRO A 1 180 ? 16.282 -7.898 -4.868 1.00 86.00 180 PRO A C 1
ATOM 1374 O O . PRO A 1 180 ? 16.761 -6.863 -5.320 1.00 86.00 180 PRO A O 1
ATOM 1377 N N . ASP A 1 181 ? 15.536 -8.720 -5.608 1.00 90.44 181 ASP A N 1
ATOM 1378 C CA . ASP A 1 181 ? 15.142 -8.492 -7.000 1.00 90.44 181 ASP A CA 1
ATOM 1379 C C . ASP A 1 181 ? 13.836 -7.693 -7.137 1.00 90.44 181 ASP A C 1
ATOM 1381 O O . ASP A 1 181 ? 13.361 -7.484 -8.253 1.00 90.44 181 ASP A O 1
ATOM 1385 N N . CYS A 1 182 ? 13.272 -7.235 -6.015 1.00 94.69 182 CYS A N 1
ATOM 1386 C CA . CYS A 1 182 ? 12.040 -6.460 -5.967 1.00 94.69 182 CYS A CA 1
ATOM 1387 C C . CYS A 1 182 ? 12.254 -5.121 -5.234 1.00 94.69 182 CYS A C 1
ATOM 1389 O O . CYS A 1 182 ? 11.830 -4.976 -4.084 1.00 94.69 182 CYS A O 1
ATOM 1391 N N . PRO A 1 183 ? 12.952 -4.141 -5.840 1.00 90.38 183 PRO A N 1
ATOM 1392 C CA . PRO A 1 183 ? 13.234 -2.871 -5.182 1.00 90.38 183 PRO A CA 1
ATOM 1393 C C . PRO A 1 183 ? 11.959 -2.050 -4.929 1.00 90.38 183 PRO A C 1
ATOM 1395 O O . PRO A 1 183 ? 11.073 -1.985 -5.779 1.00 90.38 183 PRO A O 1
ATOM 1398 N N . LEU A 1 184 ? 11.906 -1.335 -3.800 1.00 84.88 184 LEU A N 1
ATOM 1399 C CA . LEU A 1 184 ? 10.781 -0.455 -3.423 1.00 84.88 184 LEU A CA 1
ATOM 1400 C C . LEU A 1 184 ? 10.358 0.545 -4.516 1.00 84.88 184 LEU A C 1
ATOM 1402 O O . LEU A 1 184 ? 9.188 0.915 -4.583 1.00 84.88 184 LEU A O 1
ATOM 1406 N N . MET A 1 185 ? 11.299 0.999 -5.351 1.00 83.75 185 MET A N 1
ATOM 1407 C CA . MET A 1 185 ? 11.021 1.904 -6.476 1.00 83.75 185 MET A CA 1
ATOM 1408 C C . MET A 1 185 ? 10.083 1.300 -7.518 1.00 83.75 185 MET A C 1
ATOM 1410 O O . MET A 1 185 ? 9.260 2.020 -8.078 1.00 83.75 185 MET A O 1
ATOM 1414 N N . ASP A 1 186 ? 10.206 -0.004 -7.742 1.00 85.38 186 ASP A N 1
ATOM 1415 C CA . ASP A 1 186 ? 9.562 -0.703 -8.851 1.00 85.38 186 ASP A CA 1
ATOM 1416 C C . ASP A 1 186 ? 8.315 -1.461 -8.380 1.00 85.38 186 ASP A C 1
ATOM 1418 O O . ASP A 1 186 ? 7.394 -1.678 -9.162 1.00 85.38 186 ASP A O 1
ATOM 1422 N N . TYR A 1 187 ? 8.258 -1.840 -7.097 1.00 91.69 187 TYR A N 1
ATOM 1423 C CA . TYR A 1 187 ? 7.178 -2.636 -6.504 1.00 91.69 187 TYR A CA 1
ATOM 1424 C C . TYR A 1 187 ? 6.507 -1.866 -5.368 1.00 91.69 187 TYR A C 1
ATOM 1426 O O . TYR A 1 187 ? 6.918 -1.944 -4.205 1.00 91.69 187 TYR A O 1
ATOM 1434 N N . ASN A 1 188 ? 5.490 -1.085 -5.725 1.00 91.88 188 ASN A N 1
ATOM 1435 C CA . ASN A 1 188 ? 4.716 -0.269 -4.800 1.00 91.88 188 ASN A CA 1
ATOM 1436 C C . ASN A 1 188 ? 3.316 0.032 -5.363 1.00 91.88 188 ASN A C 1
ATOM 1438 O O . ASN A 1 188 ? 2.981 -0.322 -6.489 1.00 91.88 188 ASN A O 1
ATOM 1442 N N . VAL A 1 189 ? 2.493 0.723 -4.577 1.00 89.62 189 VAL A N 1
ATOM 1443 C CA . VAL A 1 189 ? 1.108 1.070 -4.926 1.00 89.62 189 VAL A CA 1
ATOM 1444 C C . VAL A 1 189 ? 0.972 1.843 -6.243 1.00 89.62 189 VAL A C 1
ATOM 1446 O O . VAL A 1 189 ? -0.056 1.717 -6.896 1.00 89.62 189 VAL A O 1
ATOM 1449 N N . TYR A 1 190 ? 1.985 2.606 -6.662 1.00 85.00 190 TYR A N 1
ATOM 1450 C CA . TYR A 1 190 ? 1.925 3.390 -7.898 1.00 85.00 190 TYR A CA 1
ATOM 1451 C C . TYR A 1 190 ? 2.182 2.534 -9.139 1.00 85.00 190 TYR A C 1
ATOM 1453 O O . TYR A 1 190 ? 1.505 2.713 -10.143 1.00 85.00 190 TYR A O 1
ATOM 1461 N N . THR A 1 191 ? 3.125 1.594 -9.071 1.00 86.25 191 THR A N 1
ATOM 1462 C CA . THR A 1 191 ? 3.466 0.713 -10.202 1.00 86.25 191 THR A CA 1
ATOM 1463 C C . THR A 1 191 ? 2.540 -0.496 -10.301 1.00 86.25 191 THR A C 1
ATOM 1465 O O . THR A 1 191 ? 2.258 -0.978 -11.391 1.00 86.25 191 THR A O 1
ATOM 1468 N N . MET A 1 192 ? 2.003 -0.963 -9.172 1.00 89.62 192 MET A N 1
ATOM 1469 C CA . MET A 1 192 ? 1.147 -2.153 -9.086 1.00 89.62 192 MET A CA 1
ATOM 1470 C C . MET A 1 192 ? -0.348 -1.821 -9.240 1.00 89.62 192 MET A C 1
ATOM 1472 O O . MET A 1 192 ? -1.206 -2.525 -8.698 1.00 89.62 192 MET A O 1
ATOM 1476 N N . ASN A 1 193 ? -0.660 -0.726 -9.945 1.00 85.69 193 ASN A N 1
ATOM 1477 C CA . ASN A 1 193 ? -2.020 -0.264 -10.248 1.00 85.69 193 ASN A CA 1
ATOM 1478 C C . ASN A 1 193 ? -2.913 -0.144 -9.006 1.00 85.69 193 ASN A C 1
ATOM 1480 O O . ASN A 1 193 ? -4.046 -0.639 -8.964 1.00 85.69 193 ASN A O 1
ATOM 1484 N N . GLY A 1 194 ? -2.371 0.465 -7.957 1.00 86.56 194 GLY A N 1
ATOM 1485 C CA . GLY A 1 194 ? -3.029 0.553 -6.673 1.00 86.56 194 GLY A CA 1
ATOM 1486 C C . GLY A 1 194 ? -4.162 1.572 -6.630 1.00 86.56 194 GLY A C 1
ATOM 1487 O O . GLY A 1 194 ? -4.063 2.671 -7.170 1.00 86.56 194 GLY A O 1
ATOM 1488 N N . ALA A 1 195 ? -5.233 1.225 -5.923 1.00 85.19 195 ALA A N 1
ATOM 1489 C CA . ALA A 1 195 ? -6.307 2.143 -5.585 1.00 85.19 195 ALA A CA 1
ATOM 1490 C C . ALA A 1 195 ? -6.665 2.033 -4.105 1.00 85.19 195 ALA A C 1
ATOM 1492 O O . ALA A 1 195 ? -6.427 1.020 -3.445 1.00 85.19 195 ALA A O 1
ATOM 1493 N N . ARG A 1 196 ? -7.249 3.110 -3.584 1.00 89.94 196 ARG A N 1
ATOM 1494 C CA . ARG A 1 196 ? -7.622 3.239 -2.182 1.00 89.94 196 ARG A CA 1
ATOM 1495 C C . ARG A 1 196 ? -9.039 3.782 -2.062 1.00 89.94 196 ARG A C 1
ATOM 1497 O O . ARG A 1 196 ? -9.411 4.725 -2.761 1.00 89.94 196 ARG A O 1
ATOM 1504 N N . ARG A 1 197 ? -9.815 3.201 -1.150 1.00 89.50 197 ARG A N 1
ATOM 1505 C CA . ARG A 1 197 ? -11.107 3.723 -0.701 1.00 89.50 197 ARG A CA 1
ATOM 1506 C C . ARG A 1 197 ? -11.139 3.771 0.815 1.00 89.50 197 ARG A C 1
ATOM 1508 O O . ARG A 1 197 ? -10.712 2.829 1.479 1.00 89.50 197 ARG A O 1
ATOM 1515 N N . ASP A 1 198 ? -11.717 4.842 1.333 1.00 94.12 198 ASP A N 1
ATOM 1516 C CA . ASP A 1 198 ? -11.761 5.113 2.762 1.00 94.12 198 ASP A CA 1
ATOM 1517 C C . ASP A 1 198 ? -13.208 5.208 3.236 1.00 94.12 198 ASP A C 1
ATOM 1519 O O . ASP A 1 198 ? -14.099 5.628 2.495 1.00 94.12 198 ASP A O 1
ATOM 1523 N N . LEU A 1 199 ? -13.432 4.806 4.482 1.00 92.38 199 LEU A N 1
ATOM 1524 C CA . LEU A 1 199 ? -14.710 4.894 5.177 1.00 92.38 199 LEU A CA 1
ATOM 1525 C C . LEU A 1 199 ? -14.439 5.257 6.634 1.00 92.38 199 LEU A C 1
ATOM 1527 O O . LEU A 1 199 ? -13.553 4.671 7.249 1.00 92.38 199 LEU A O 1
ATOM 1531 N N . VAL A 1 200 ? -15.236 6.150 7.210 1.00 94.69 200 VAL A N 1
ATOM 1532 C CA . VAL A 1 200 ? -15.284 6.342 8.663 1.00 94.69 200 VAL A CA 1
ATOM 1533 C C . VAL A 1 200 ? -16.636 5.844 9.149 1.00 94.69 200 VAL A C 1
ATOM 1535 O O . VAL A 1 200 ? -17.668 6.302 8.671 1.00 94.69 200 VAL A O 1
ATOM 1538 N N . GLU A 1 201 ? -16.625 4.869 10.055 1.00 89.19 201 GLU A N 1
ATOM 1539 C CA . GLU A 1 201 ? -17.835 4.234 10.586 1.00 89.19 201 GLU A CA 1
ATOM 1540 C C . GLU A 1 201 ? -17.593 3.832 12.045 1.00 89.19 201 GLU A C 1
ATOM 1542 O O . GLU A 1 201 ? -16.514 3.350 12.398 1.00 89.19 201 GLU A O 1
ATOM 1547 N N . GLU A 1 202 ? -18.580 4.060 12.914 1.00 86.44 202 GLU A N 1
ATOM 1548 C CA . GLU A 1 202 ? -18.489 3.773 14.358 1.00 86.44 202 GLU A CA 1
ATOM 1549 C C . GLU A 1 202 ? -17.235 4.369 15.050 1.00 86.44 202 GLU A C 1
ATOM 1551 O O . GLU A 1 202 ? -16.752 3.857 16.059 1.00 86.44 202 GLU A O 1
ATOM 1556 N N . GLY A 1 203 ? -16.706 5.481 14.524 1.00 86.19 203 GLY A N 1
ATOM 1557 C CA . GLY A 1 203 ? -15.516 6.162 15.048 1.00 86.19 203 GLY A CA 1
ATOM 1558 C C . GLY A 1 203 ? -14.174 5.519 14.674 1.00 86.19 203 GLY A C 1
ATOM 1559 O O . GLY A 1 203 ? -13.142 5.975 15.168 1.00 86.19 203 GLY A O 1
ATOM 1560 N N . GLY A 1 204 ? -14.168 4.491 13.819 1.00 91.56 204 GLY A N 1
ATOM 1561 C CA . GLY A 1 204 ? -12.967 3.921 13.202 1.00 91.56 204 GLY A CA 1
ATOM 1562 C C . GLY A 1 204 ? -12.813 4.365 11.747 1.00 91.56 204 GLY A C 1
ATOM 1563 O O . GLY A 1 204 ? -13.803 4.499 11.031 1.00 91.56 204 GLY A O 1
ATOM 1564 N N . HIS A 1 205 ? -11.572 4.569 11.303 1.00 96.75 205 HIS A N 1
ATOM 1565 C CA . HIS A 1 205 ? -11.241 4.873 9.909 1.00 96.75 205 HIS A CA 1
ATOM 1566 C C . HIS A 1 205 ? -10.766 3.599 9.223 1.00 96.75 205 HIS A C 1
ATOM 1568 O O . HIS A 1 205 ? -9.741 3.035 9.595 1.00 96.75 205 HIS A O 1
ATOM 1574 N N . TYR A 1 206 ? -11.479 3.150 8.203 1.00 97.56 206 TYR A N 1
ATOM 1575 C CA . TYR A 1 206 ? -11.156 1.958 7.436 1.00 97.56 206 TYR A CA 1
ATOM 1576 C C . TYR A 1 206 ? -10.535 2.336 6.100 1.00 97.56 206 TYR A C 1
ATOM 1578 O O . TYR A 1 206 ? -11.075 3.169 5.373 1.00 97.56 206 TYR A O 1
ATOM 1586 N N . ILE A 1 207 ? -9.411 1.701 5.779 1.00 97.31 207 ILE A N 1
ATOM 1587 C CA . ILE A 1 207 ? -8.713 1.862 4.505 1.00 97.31 207 ILE A CA 1
ATOM 1588 C C . ILE A 1 207 ? -8.813 0.537 3.763 1.00 97.31 207 ILE A C 1
ATOM 1590 O O . ILE A 1 207 ? -8.308 -0.481 4.239 1.00 97.31 207 ILE A O 1
ATOM 1594 N N . LEU A 1 208 ? -9.460 0.557 2.603 1.00 96.56 208 LEU A N 1
ATOM 1595 C CA . LEU A 1 208 ? -9.470 -0.541 1.652 1.00 96.56 208 LEU A CA 1
ATOM 1596 C C . LEU A 1 208 ? -8.478 -0.214 0.542 1.00 96.56 208 LEU A C 1
ATOM 1598 O O . LEU A 1 208 ? -8.670 0.751 -0.196 1.00 96.56 208 LEU A O 1
ATOM 1602 N N . VAL A 1 209 ? -7.419 -1.011 0.444 1.00 95.38 209 VAL A N 1
ATOM 1603 C CA . VAL A 1 209 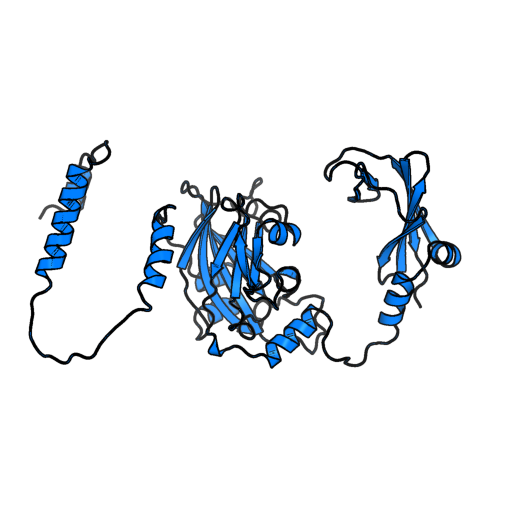? -6.425 -0.908 -0.626 1.00 95.38 209 VAL A CA 1
ATOM 1604 C C . VAL A 1 209 ? -6.586 -2.085 -1.575 1.00 95.38 209 VAL A C 1
ATOM 1606 O O . VAL A 1 209 ? -6.810 -3.218 -1.145 1.00 95.38 209 VAL A O 1
ATOM 1609 N N . GLU A 1 210 ? -6.488 -1.807 -2.866 1.00 92.62 210 GLU A N 1
ATOM 1610 C CA . GLU A 1 210 ? -6.508 -2.806 -3.924 1.00 92.62 210 GLU A CA 1
ATOM 1611 C C . GLU A 1 210 ? -5.332 -2.603 -4.870 1.00 92.62 210 GLU A C 1
ATOM 1613 O O . GLU A 1 210 ? -5.008 -1.467 -5.195 1.00 92.62 210 GLU A O 1
ATOM 1618 N N . THR A 1 211 ? -4.702 -3.687 -5.313 1.00 93.06 211 THR A N 1
ATOM 1619 C CA . THR A 1 211 ? -3.603 -3.680 -6.289 1.00 93.06 211 THR A CA 1
ATOM 1620 C C . THR A 1 211 ? -3.746 -4.858 -7.239 1.00 93.06 211 THR A C 1
ATOM 1622 O O . THR A 1 211 ? -4.622 -5.715 -7.080 1.00 93.06 211 THR A O 1
ATOM 1625 N N . ASP A 1 212 ? -2.845 -4.944 -8.206 1.00 91.38 212 ASP A N 1
ATOM 1626 C CA . ASP A 1 212 ? -2.641 -6.174 -8.962 1.00 91.38 212 ASP A CA 1
ATOM 1627 C C . ASP A 1 212 ? -2.228 -7.335 -8.049 1.00 91.38 212 ASP A C 1
ATOM 1629 O O . ASP A 1 212 ? -1.844 -7.132 -6.890 1.00 91.38 212 ASP A O 1
ATOM 1633 N N . LEU A 1 213 ? -2.368 -8.560 -8.567 1.00 92.88 213 LEU A N 1
ATOM 1634 C CA . LEU A 1 213 ? -2.192 -9.789 -7.793 1.00 92.88 213 LEU A CA 1
ATOM 1635 C C . LEU A 1 213 ? -0.810 -9.876 -7.136 1.00 92.88 213 LEU A C 1
ATOM 1637 O O . LEU A 1 213 ? 0.224 -9.782 -7.798 1.00 92.88 213 LEU A O 1
ATOM 1641 N N . LEU A 1 214 ? -0.820 -10.162 -5.836 1.00 96.00 214 LEU A N 1
ATOM 1642 C CA . LEU A 1 214 ? 0.367 -10.412 -5.021 1.00 96.00 214 LEU A CA 1
ATOM 1643 C C . LEU A 1 214 ? 0.726 -11.900 -4.947 1.00 96.00 214 LEU A C 1
ATOM 1645 O O . LEU A 1 214 ? 1.878 -12.227 -4.680 1.00 96.00 214 LEU A O 1
ATOM 1649 N N . GLU A 1 215 ? -0.226 -12.807 -5.199 1.00 96.38 215 GLU A N 1
ATOM 1650 C CA . GLU A 1 215 ? -0.010 -14.260 -5.170 1.00 96.38 215 GLU A CA 1
ATOM 1651 C C . GLU A 1 215 ? 1.192 -14.737 -5.988 1.00 96.38 215 GLU A C 1
ATOM 1653 O O . GLU A 1 215 ? 1.964 -15.533 -5.451 1.00 96.38 215 GLU A O 1
ATOM 1658 N N . PRO A 1 216 ? 1.418 -14.255 -7.229 1.00 96.88 216 PRO A N 1
ATOM 1659 C CA . PRO A 1 216 ? 2.568 -14.692 -8.017 1.00 96.88 216 PRO A CA 1
ATOM 1660 C C . PRO A 1 216 ? 3.908 -14.397 -7.337 1.00 96.88 216 PRO A C 1
ATOM 1662 O O . PRO A 1 216 ? 4.878 -15.110 -7.577 1.00 96.88 216 PRO A O 1
ATOM 1665 N N . PHE A 1 217 ? 3.938 -13.391 -6.458 1.00 97.69 217 PHE A N 1
ATOM 1666 C CA . PHE A 1 217 ? 5.092 -12.949 -5.679 1.00 97.69 217 PHE A CA 1
ATOM 1667 C C . PHE A 1 217 ? 5.089 -13.499 -4.242 1.00 97.69 217 PHE A C 1
ATOM 1669 O O . PHE A 1 217 ? 5.803 -12.975 -3.387 1.00 97.69 217 PHE A O 1
ATOM 1676 N N . ALA A 1 218 ? 4.301 -14.535 -3.928 1.00 97.56 218 ALA A N 1
ATOM 1677 C CA . ALA A 1 218 ? 4.199 -15.061 -2.564 1.00 97.56 218 ALA A CA 1
ATOM 1678 C C . ALA A 1 218 ? 5.545 -15.558 -1.990 1.00 97.56 218 ALA A C 1
ATOM 1680 O O . ALA A 1 218 ? 5.736 -15.534 -0.778 1.00 97.56 218 ALA A O 1
ATOM 1681 N N . ASP A 1 219 ? 6.507 -15.941 -2.838 1.00 97.69 219 ASP A N 1
ATOM 1682 C CA . ASP A 1 219 ? 7.877 -16.312 -2.452 1.00 97.69 219 ASP A CA 1
ATOM 1683 C C . ASP A 1 219 ? 8.815 -15.103 -2.235 1.00 97.69 219 ASP A C 1
ATOM 1685 O O . ASP A 1 219 ? 9.974 -15.274 -1.852 1.00 97.69 219 ASP A O 1
ATOM 1689 N N . LYS A 1 220 ? 8.328 -13.875 -2.458 1.00 97.88 220 LYS A N 1
ATOM 1690 C CA . LYS A 1 220 ? 9.078 -12.609 -2.353 1.00 97.88 220 LYS A CA 1
ATOM 1691 C C . LYS A 1 220 ? 8.780 -11.826 -1.078 1.00 97.88 220 LYS A C 1
ATOM 1693 O O . LYS A 1 220 ? 9.012 -10.621 -1.033 1.00 97.88 220 LYS A O 1
ATOM 1698 N N . ASN A 1 221 ? 8.286 -12.510 -0.046 1.00 97.62 221 ASN A N 1
ATOM 1699 C CA . ASN A 1 221 ? 7.905 -11.929 1.242 1.00 97.62 221 ASN A CA 1
ATOM 1700 C C . ASN A 1 221 ? 7.007 -10.680 1.084 1.00 97.62 221 ASN A C 1
ATOM 1702 O O . ASN A 1 221 ? 7.471 -9.562 1.333 1.00 97.62 221 ASN A O 1
ATOM 1706 N N . PRO A 1 222 ? 5.750 -10.841 0.628 1.00 98.25 222 PRO A N 1
ATOM 1707 C CA . PRO A 1 222 ? 4.822 -9.727 0.483 1.00 98.25 222 PRO A CA 1
ATOM 1708 C C . PRO A 1 222 ? 4.528 -9.074 1.836 1.00 98.25 222 PRO A C 1
ATOM 1710 O O . PRO A 1 222 ? 4.238 -9.748 2.825 1.00 98.25 222 PRO A O 1
ATOM 1713 N N . GLN A 1 223 ? 4.585 -7.749 1.877 1.00 98.62 223 GLN A N 1
ATOM 1714 C CA . GLN A 1 223 ? 4.355 -6.939 3.070 1.00 98.62 223 GLN A CA 1
ATOM 1715 C C . GLN A 1 223 ? 3.510 -5.713 2.717 1.00 98.62 223 GLN A C 1
ATOM 1717 O O . GLN A 1 223 ? 3.348 -5.364 1.547 1.00 98.62 223 GLN A O 1
ATOM 1722 N N . LEU A 1 224 ? 2.974 -5.041 3.734 1.00 98.56 224 LEU A N 1
ATOM 1723 C CA . LEU A 1 224 ? 2.184 -3.825 3.584 1.00 98.56 224 LEU A CA 1
ATOM 1724 C C . LEU A 1 224 ? 2.811 -2.691 4.390 1.00 98.56 224 LEU A C 1
ATOM 1726 O O . LEU A 1 224 ? 2.803 -2.698 5.623 1.00 98.56 224 LEU A O 1
ATOM 1730 N N . ALA A 1 225 ? 3.359 -1.716 3.674 1.00 97.94 225 ALA A N 1
ATOM 1731 C CA . ALA A 1 225 ? 3.926 -0.506 4.237 1.00 97.94 225 ALA A CA 1
ATOM 1732 C C . ALA A 1 225 ? 2.829 0.543 4.446 1.00 97.94 225 ALA A C 1
ATOM 1734 O O . ALA A 1 225 ? 2.078 0.863 3.524 1.00 97.94 225 ALA A O 1
ATOM 1735 N N . VAL A 1 226 ? 2.770 1.120 5.645 1.00 97.69 226 VAL A N 1
ATOM 1736 C CA . VAL A 1 226 ? 1.876 2.232 5.987 1.00 97.69 226 VAL A CA 1
ATOM 1737 C C . VAL A 1 226 ? 2.721 3.423 6.420 1.00 97.69 226 VAL A C 1
ATOM 1739 O O . VAL A 1 226 ? 3.600 3.284 7.269 1.00 97.69 226 VAL A O 1
ATOM 1742 N N . VAL A 1 227 ? 2.477 4.597 5.844 1.00 95.12 227 VAL A N 1
ATOM 1743 C CA . VAL A 1 227 ? 3.098 5.863 6.251 1.00 95.12 227 VAL A CA 1
ATOM 1744 C C . VAL A 1 227 ? 1.992 6.830 6.645 1.00 95.12 227 VAL A C 1
ATOM 1746 O O . VAL A 1 227 ? 1.112 7.118 5.843 1.00 95.12 227 VAL A O 1
ATOM 1749 N N . LEU A 1 228 ? 2.030 7.328 7.877 1.00 93.75 228 LEU A N 1
ATOM 1750 C CA . LEU A 1 228 ? 1.089 8.323 8.396 1.00 93.75 228 LEU A CA 1
ATOM 1751 C C . LEU A 1 228 ? 1.733 9.713 8.423 1.00 93.75 228 LEU A C 1
ATOM 1753 O O . LEU A 1 228 ? 2.959 9.829 8.490 1.00 93.75 228 LEU A O 1
ATOM 1757 N N . ASN A 1 229 ? 0.910 10.765 8.430 1.00 85.56 229 ASN A N 1
ATOM 1758 C CA . ASN A 1 229 ? 1.353 12.165 8.496 1.00 85.56 229 ASN A CA 1
ATOM 1759 C C . ASN A 1 229 ? 2.410 12.503 7.426 1.00 85.56 229 ASN A C 1
ATOM 1761 O O . ASN A 1 229 ? 3.457 13.084 7.724 1.00 85.56 229 ASN A O 1
ATOM 1765 N N . SER A 1 230 ? 2.157 12.063 6.199 1.00 74.94 230 SER A N 1
ATOM 1766 C CA . SER A 1 230 ? 3.027 12.222 5.035 1.00 74.94 230 SER A CA 1
ATOM 1767 C C . SER A 1 230 ? 2.435 13.255 4.063 1.00 74.94 230 SER A C 1
ATOM 1769 O O . SER A 1 230 ? 1.416 13.860 4.379 1.00 74.94 230 SER A O 1
ATOM 1771 N N . THR A 1 231 ? 3.080 13.541 2.932 1.00 62.34 231 THR A N 1
ATOM 1772 C CA . THR A 1 231 ? 2.576 14.505 1.924 1.00 62.34 231 THR A CA 1
ATOM 1773 C C . THR A 1 231 ? 2.068 13.832 0.648 1.00 62.34 231 THR A C 1
ATOM 1775 O O . THR A 1 231 ? 1.856 14.517 -0.349 1.00 62.34 231 THR A O 1
ATOM 1778 N N . ASP A 1 232 ? 1.845 12.515 0.718 1.00 60.03 232 ASP A N 1
ATOM 1779 C CA . ASP A 1 232 ? 1.533 11.615 -0.395 1.00 60.03 232 ASP A CA 1
ATOM 1780 C C . ASP A 1 232 ? 2.647 11.570 -1.465 1.00 60.03 232 ASP A C 1
ATOM 1782 O O . ASP A 1 232 ? 3.366 12.538 -1.722 1.00 60.03 232 ASP A O 1
ATOM 1786 N N . GLY A 1 233 ? 2.857 10.399 -2.063 1.00 68.81 233 GLY A N 1
ATOM 1787 C CA . GLY A 1 233 ? 3.890 10.181 -3.080 1.00 68.81 233 GLY A CA 1
ATOM 1788 C C . GLY A 1 233 ? 4.959 9.139 -2.739 1.00 68.81 233 GLY A C 1
ATOM 1789 O O . GLY A 1 233 ? 5.241 8.804 -1.585 1.00 68.81 233 GLY A O 1
ATOM 1790 N N . ILE A 1 234 ? 5.615 8.642 -3.791 1.00 75.69 234 ILE A N 1
ATOM 1791 C CA . ILE A 1 234 ? 6.664 7.613 -3.709 1.00 75.69 234 ILE A CA 1
ATOM 1792 C C . ILE A 1 234 ? 7.827 8.017 -2.788 1.00 75.69 234 ILE A C 1
ATOM 1794 O O . ILE A 1 234 ? 8.385 7.183 -2.076 1.00 75.69 234 ILE A O 1
ATOM 1798 N N . SER A 1 235 ? 8.150 9.310 -2.723 1.00 74.88 235 SER A N 1
ATOM 1799 C CA . SER A 1 235 ? 9.200 9.850 -1.854 1.00 74.88 235 SER A CA 1
ATOM 1800 C C . SER A 1 235 ? 8.984 9.512 -0.379 1.00 74.88 235 SER A C 1
ATOM 1802 O O . SER A 1 235 ? 9.959 9.277 0.334 1.00 74.88 235 SER A O 1
ATOM 1804 N N . ASP A 1 236 ? 7.738 9.449 0.094 1.00 79.94 236 ASP A N 1
ATOM 1805 C CA . ASP A 1 236 ? 7.442 9.103 1.486 1.00 79.94 236 ASP A CA 1
ATOM 1806 C C . ASP A 1 236 ? 7.760 7.642 1.800 1.00 79.94 236 ASP A C 1
ATOM 1808 O O . ASP A 1 236 ? 8.289 7.354 2.877 1.00 79.94 236 ASP A O 1
ATOM 1812 N N . LEU A 1 237 ? 7.524 6.735 0.847 1.00 84.06 237 LEU A N 1
ATOM 1813 C CA . LEU A 1 237 ? 7.903 5.327 0.962 1.00 84.06 237 LEU A CA 1
ATOM 1814 C C . LEU A 1 237 ? 9.429 5.191 1.039 1.00 84.06 237 LEU A C 1
ATOM 1816 O O . LEU A 1 237 ? 9.967 4.610 1.983 1.00 84.06 237 LEU A O 1
ATOM 1820 N N . LEU A 1 238 ? 10.146 5.806 0.098 1.00 85.12 238 LEU A N 1
ATOM 1821 C CA . LEU A 1 238 ? 11.609 5.716 0.009 1.00 85.12 238 LEU A CA 1
ATOM 1822 C C . LEU A 1 238 ? 12.321 6.410 1.170 1.00 85.12 238 LEU A C 1
ATOM 1824 O O . LEU A 1 238 ? 13.418 6.012 1.565 1.00 85.12 238 LEU A O 1
ATOM 1828 N N . ASN A 1 239 ? 11.720 7.463 1.724 1.00 86.12 239 ASN A N 1
ATOM 1829 C CA . ASN A 1 239 ? 12.222 8.154 2.909 1.00 86.12 239 ASN A CA 1
ATOM 1830 C C . ASN A 1 239 ? 11.747 7.513 4.216 1.00 86.12 239 ASN A C 1
ATOM 1832 O O . ASN A 1 239 ? 12.321 7.799 5.265 1.00 86.12 239 ASN A O 1
ATOM 1836 N N . GLY A 1 240 ? 10.720 6.666 4.171 1.00 85.31 240 GLY A N 1
ATOM 1837 C CA . GLY A 1 240 ? 10.182 5.942 5.317 1.00 85.31 240 GLY A CA 1
ATOM 1838 C C . GLY A 1 240 ? 10.885 4.616 5.584 1.00 85.31 240 GLY A C 1
ATOM 1839 O O . GLY A 1 240 ? 11.080 4.269 6.746 1.00 85.31 240 GLY A O 1
ATOM 1840 N N . TYR A 1 241 ? 11.327 3.913 4.538 1.00 90.25 241 TYR A N 1
ATOM 1841 C CA . TYR A 1 241 ? 11.847 2.547 4.639 1.00 90.25 241 TYR A CA 1
ATOM 1842 C C . TYR A 1 241 ? 13.261 2.392 4.076 1.00 90.25 241 TYR A C 1
ATOM 1844 O O . TYR A 1 241 ? 13.694 3.119 3.182 1.00 90.25 241 TYR A O 1
ATOM 1852 N N . THR A 1 242 ? 13.996 1.426 4.616 1.00 88.62 242 THR A N 1
ATOM 1853 C CA . THR A 1 242 ? 15.194 0.855 3.996 1.00 88.62 242 THR A CA 1
ATOM 1854 C C . THR A 1 242 ? 14.884 -0.532 3.479 1.00 88.62 242 THR A C 1
ATOM 1856 O O . THR A 1 242 ? 14.192 -1.285 4.160 1.00 88.62 242 THR A O 1
ATOM 1859 N N . GLN A 1 243 ? 15.482 -0.883 2.348 1.00 88.56 243 GLN A N 1
ATOM 1860 C CA . GLN A 1 243 ? 15.535 -2.248 1.857 1.00 88.56 243 GLN A CA 1
ATOM 1861 C C . GLN A 1 243 ? 16.996 -2.685 1.803 1.00 88.56 243 GLN A C 1
ATOM 1863 O O . GLN A 1 243 ? 17.839 -1.984 1.239 1.00 88.56 243 GLN A O 1
ATOM 1868 N N . ASP A 1 244 ? 17.307 -3.807 2.442 1.00 87.38 244 ASP A N 1
ATOM 1869 C CA . ASP A 1 244 ? 18.647 -4.376 2.407 1.00 87.38 244 ASP A CA 1
ATOM 1870 C C . ASP A 1 244 ? 18.937 -4.942 1.002 1.00 87.38 244 ASP A C 1
ATOM 1872 O O . ASP A 1 244 ? 18.169 -5.771 0.514 1.00 87.38 244 ASP A O 1
ATOM 1876 N N . PRO A 1 245 ? 20.021 -4.525 0.328 1.00 83.75 245 PRO A N 1
ATOM 1877 C CA . PRO A 1 245 ? 20.269 -4.908 -1.061 1.00 83.75 245 PRO A CA 1
ATOM 1878 C C . PRO A 1 245 ? 20.685 -6.377 -1.235 1.00 83.75 245 PRO A C 1
ATOM 1880 O O . PRO A 1 245 ? 20.622 -6.890 -2.348 1.00 83.75 245 PRO A O 1
ATOM 1883 N N . GLU A 1 246 ? 21.138 -7.059 -0.177 1.00 85.00 246 GLU A N 1
ATOM 1884 C CA . GLU A 1 246 ? 21.566 -8.463 -0.255 1.00 85.00 246 GLU A CA 1
ATOM 1885 C C . GLU A 1 246 ? 20.420 -9.431 0.050 1.00 85.00 246 GLU A C 1
ATOM 1887 O O . GLU A 1 246 ? 20.314 -10.493 -0.561 1.00 85.00 246 GLU A O 1
ATOM 1892 N N . THR A 1 247 ? 19.572 -9.076 1.013 1.00 90.56 247 THR A N 1
ATOM 1893 C CA . THR A 1 247 ? 18.503 -9.933 1.542 1.00 90.56 247 THR A CA 1
ATOM 1894 C C . THR A 1 247 ? 17.112 -9.500 1.108 1.00 90.56 247 THR A C 1
ATOM 1896 O O . THR A 1 247 ? 16.192 -10.303 1.187 1.00 90.56 247 THR A O 1
ATOM 1899 N N . GLY A 1 248 ? 16.945 -8.256 0.655 1.00 89.81 248 GLY A N 1
ATOM 1900 C CA . GLY A 1 248 ? 15.646 -7.672 0.338 1.00 89.81 248 GLY A CA 1
ATOM 1901 C C . GLY A 1 248 ? 14.842 -7.251 1.562 1.00 89.81 248 GLY A C 1
ATOM 1902 O O . GLY A 1 248 ? 13.747 -6.727 1.397 1.00 89.81 248 GLY A O 1
ATOM 1903 N N . THR A 1 249 ? 15.360 -7.458 2.779 1.00 95.56 249 THR A N 1
ATOM 1904 C CA . THR A 1 249 ? 14.638 -7.183 4.028 1.00 95.56 249 THR A CA 1
ATOM 1905 C C . THR A 1 249 ? 14.242 -5.712 4.104 1.00 95.56 249 THR A C 1
ATOM 1907 O O . THR A 1 249 ? 15.108 -4.837 4.023 1.00 95.56 249 THR A O 1
ATOM 1910 N N . ILE A 1 250 ? 12.952 -5.443 4.310 1.00 94.19 250 ILE A N 1
ATOM 1911 C CA . ILE A 1 250 ? 12.417 -4.089 4.464 1.00 94.19 250 ILE A CA 1
ATOM 1912 C C . ILE A 1 250 ? 12.256 -3.772 5.952 1.00 94.19 250 ILE A C 1
ATOM 1914 O O . ILE A 1 250 ? 11.809 -4.604 6.740 1.00 94.19 250 ILE A O 1
ATOM 1918 N N . ALA A 1 251 ? 12.627 -2.555 6.346 1.00 93.62 251 ALA A N 1
ATOM 1919 C CA . ALA A 1 251 ? 12.415 -2.044 7.696 1.00 93.62 251 ALA A CA 1
ATOM 1920 C C . ALA A 1 251 ? 12.184 -0.525 7.679 1.00 93.62 251 ALA A C 1
ATOM 1922 O O . ALA A 1 251 ? 12.742 0.160 6.815 1.00 93.62 251 ALA A O 1
ATOM 1923 N N . PRO A 1 252 ? 11.405 0.035 8.624 1.00 92.94 252 PRO A N 1
ATOM 1924 C CA . PRO A 1 252 ? 11.347 1.480 8.824 1.00 92.94 252 PRO A CA 1
ATOM 1925 C C . PRO A 1 252 ? 12.746 2.073 9.057 1.00 92.94 252 PRO A C 1
ATOM 1927 O O . PRO A 1 252 ? 13.568 1.498 9.775 1.00 92.94 252 PRO A O 1
ATOM 1930 N N . LYS A 1 253 ? 13.022 3.245 8.477 1.00 89.12 253 LYS A N 1
ATOM 1931 C CA . LYS A 1 253 ? 14.246 4.008 8.758 1.00 89.12 253 LYS A CA 1
ATOM 1932 C C . LYS A 1 253 ? 14.280 4.426 10.226 1.00 89.12 253 LYS A C 1
ATOM 1934 O O . LYS A 1 253 ? 13.255 4.777 10.807 1.00 89.12 253 LYS A O 1
ATOM 1939 N N . ALA A 1 254 ? 15.484 4.469 10.793 1.00 84.56 254 ALA A N 1
ATOM 1940 C CA . ALA A 1 254 ? 15.694 4.935 12.160 1.00 84.56 254 ALA A CA 1
ATOM 1941 C C . ALA A 1 254 ? 15.098 6.340 12.364 1.00 84.56 254 ALA A C 1
ATOM 1943 O O . ALA A 1 254 ? 15.405 7.266 11.608 1.00 84.56 254 ALA A O 1
ATOM 1944 N N . GLY A 1 255 ? 14.264 6.493 13.392 1.00 85.94 255 GLY A N 1
ATOM 1945 C CA . GLY A 1 255 ? 13.559 7.740 13.699 1.00 85.94 255 GLY A CA 1
ATOM 1946 C C . GLY A 1 255 ? 12.229 7.926 12.961 1.00 85.94 255 GLY A C 1
ATOM 1947 O O . GLY A 1 255 ? 11.582 8.953 13.161 1.00 85.94 255 GLY A O 1
ATOM 1948 N N . MET A 1 256 ? 11.814 6.970 12.122 1.00 87.81 256 MET A N 1
ATOM 1949 C CA . MET A 1 256 ? 10.528 6.988 11.411 1.00 87.81 256 MET A CA 1
ATOM 1950 C C . MET A 1 256 ? 9.478 6.066 12.044 1.00 87.81 256 MET A C 1
ATOM 1952 O O . MET A 1 256 ? 8.360 5.983 11.544 1.00 87.81 256 MET A O 1
ATOM 1956 N N . GLU A 1 257 ? 9.783 5.415 13.168 1.00 85.75 257 GLU A N 1
ATOM 1957 C CA . GLU A 1 257 ? 8.904 4.446 13.843 1.00 85.75 257 GLU A CA 1
ATOM 1958 C C . GLU A 1 257 ? 7.603 5.084 14.362 1.00 85.75 257 GLU A C 1
ATOM 1960 O O . GLU A 1 257 ? 6.609 4.403 14.592 1.00 85.75 257 GLU A O 1
ATOM 1965 N N . SER A 1 258 ? 7.582 6.409 14.535 1.00 88.56 258 SER A N 1
ATOM 1966 C CA . SER A 1 258 ? 6.376 7.157 14.901 1.00 88.56 258 SER A CA 1
ATOM 1967 C C . SER A 1 258 ? 5.404 7.377 13.737 1.00 88.56 258 SER A C 1
ATOM 1969 O O . SER A 1 258 ? 4.311 7.885 13.973 1.00 88.56 258 SER A O 1
ATOM 1971 N N . ARG A 1 259 ? 5.777 7.026 12.500 1.00 91.25 259 ARG A N 1
ATOM 1972 C CA . ARG A 1 259 ? 4.943 7.239 11.306 1.00 91.25 259 ARG A CA 1
ATOM 1973 C C . ARG A 1 259 ? 4.921 6.078 10.311 1.00 91.25 259 ARG A C 1
ATOM 1975 O O . ARG A 1 259 ? 3.994 6.017 9.512 1.00 91.25 259 ARG A O 1
ATOM 1982 N N . CYS A 1 260 ? 5.912 5.189 10.336 1.00 95.06 260 CYS A N 1
ATOM 1983 C CA . CYS A 1 260 ? 6.066 4.085 9.391 1.00 95.06 260 CYS A CA 1
ATOM 1984 C C . CYS A 1 260 ? 5.801 2.738 10.077 1.00 95.06 260 CYS A C 1
ATOM 1986 O O . CYS A 1 260 ? 6.472 2.409 11.055 1.00 95.06 260 CYS A O 1
ATOM 1988 N N . LEU A 1 261 ? 4.857 1.962 9.540 1.00 97.75 261 LEU A N 1
ATOM 1989 C CA . LEU A 1 261 ? 4.486 0.619 9.998 1.00 97.75 261 LEU A CA 1
ATOM 1990 C C . LEU A 1 261 ? 4.625 -0.390 8.862 1.00 97.75 261 LEU A C 1
ATOM 1992 O O . LEU A 1 261 ? 4.260 -0.096 7.727 1.00 97.75 261 LEU A O 1
ATOM 1996 N N . LEU A 1 262 ? 5.083 -1.597 9.175 1.00 98.25 262 LEU A N 1
ATOM 1997 C CA . LEU A 1 262 ? 5.271 -2.655 8.186 1.00 98.25 262 LEU A CA 1
ATOM 1998 C C . LEU A 1 262 ? 4.589 -3.927 8.674 1.00 98.25 262 LEU A C 1
ATOM 2000 O O . LEU A 1 262 ? 4.994 -4.475 9.696 1.00 98.25 262 LEU A O 1
ATOM 2004 N N . PHE A 1 263 ? 3.566 -4.371 7.952 1.00 98.44 263 PHE A N 1
ATOM 2005 C CA . PHE A 1 263 ? 2.823 -5.593 8.254 1.00 98.44 263 PHE A CA 1
ATOM 2006 C C . PHE A 1 263 ? 3.249 -6.713 7.311 1.00 98.44 263 PHE A C 1
ATOM 2008 O O . PHE A 1 263 ? 3.420 -6.476 6.114 1.00 98.44 263 PHE A O 1
ATOM 2015 N N . ASP A 1 264 ? 3.362 -7.934 7.824 1.00 97.44 264 ASP A N 1
ATOM 2016 C CA . ASP A 1 264 ? 3.548 -9.108 6.974 1.00 97.44 264 ASP A CA 1
ATOM 2017 C C . ASP A 1 264 ? 2.208 -9.493 6.328 1.00 97.44 264 ASP A C 1
ATOM 2019 O O . ASP A 1 264 ? 1.165 -9.497 6.989 1.00 97.44 264 ASP A O 1
ATOM 2023 N N . LEU A 1 265 ? 2.212 -9.825 5.033 1.00 97.50 265 LEU A N 1
ATOM 2024 C CA . LEU A 1 265 ? 1.023 -10.333 4.347 1.00 97.50 265 LEU A CA 1
ATOM 2025 C C . LEU A 1 265 ? 1.105 -11.865 4.270 1.00 97.50 265 LEU A C 1
ATOM 2027 O O . LEU A 1 265 ? 1.916 -12.391 3.508 1.00 97.50 265 LEU A O 1
ATOM 2031 N N . PRO A 1 266 ? 0.276 -12.612 5.027 1.00 95.31 266 PRO A N 1
ATOM 2032 C CA . PRO A 1 266 ? 0.342 -14.073 5.095 1.00 95.31 266 PRO A CA 1
ATOM 2033 C C . PRO A 1 266 ? -0.290 -14.739 3.860 1.00 95.31 266 PRO A C 1
ATOM 2035 O O . PRO A 1 266 ? -1.312 -15.421 3.948 1.00 95.31 266 PRO A O 1
ATOM 2038 N N . ILE A 1 267 ? 0.322 -14.527 2.697 1.00 95.81 267 ILE A N 1
ATOM 2039 C CA . ILE A 1 267 ? -0.033 -15.180 1.438 1.00 95.81 267 ILE A CA 1
ATOM 2040 C C . ILE A 1 267 ? 0.654 -16.549 1.398 1.00 95.81 267 ILE A C 1
ATOM 2042 O O . ILE A 1 267 ? 1.822 -16.684 1.751 1.00 95.81 267 ILE A O 1
ATOM 2046 N N . ASP A 1 268 ? -0.080 -17.586 0.997 1.00 95.62 268 ASP A N 1
ATOM 2047 C CA . ASP A 1 268 ? 0.469 -18.937 0.871 1.00 95.62 268 ASP A CA 1
ATOM 2048 C C . ASP A 1 268 ? 1.570 -18.968 -0.202 1.00 95.62 268 ASP A C 1
ATOM 2050 O O . ASP A 1 268 ? 1.278 -18.810 -1.387 1.00 95.62 268 ASP A O 1
ATOM 2054 N N . GLU A 1 269 ? 2.821 -19.205 0.210 1.00 95.81 269 GLU A N 1
ATOM 2055 C CA . GLU A 1 269 ? 3.994 -19.303 -0.675 1.00 95.81 269 GLU A CA 1
ATOM 2056 C C . GLU A 1 269 ? 3.791 -20.293 -1.835 1.00 95.81 269 GLU A C 1
ATOM 2058 O O . GLU A 1 269 ? 4.396 -20.138 -2.893 1.00 95.81 269 GLU A O 1
ATOM 2063 N N . SER A 1 270 ? 2.923 -21.304 -1.687 1.00 96.81 270 SER A N 1
ATOM 2064 C CA . SER A 1 270 ? 2.628 -22.254 -2.769 1.00 96.81 270 SER A CA 1
ATOM 2065 C C . SER A 1 270 ? 1.853 -21.651 -3.944 1.00 96.81 270 SER A C 1
ATOM 2067 O O . SER A 1 270 ? 1.763 -22.290 -4.993 1.00 96.81 270 SER A O 1
ATOM 2069 N N . LYS A 1 271 ? 1.313 -20.436 -3.783 1.00 95.44 271 LYS A N 1
ATOM 2070 C CA . LYS A 1 271 ? 0.677 -19.659 -4.852 1.00 95.44 271 LYS A CA 1
ATOM 2071 C C . LYS A 1 271 ? 1.673 -18.863 -5.700 1.00 95.44 271 LYS A C 1
ATOM 2073 O O . LYS A 1 271 ? 1.248 -18.282 -6.695 1.00 95.44 271 LYS A O 1
ATOM 2078 N N . ALA A 1 272 ? 2.958 -18.851 -5.331 1.00 97.31 272 ALA A N 1
ATOM 2079 C CA . ALA A 1 272 ? 3.993 -18.206 -6.124 1.00 97.31 272 ALA A CA 1
ATOM 2080 C C . ALA A 1 272 ? 4.030 -18.788 -7.544 1.00 97.31 272 ALA A C 1
ATOM 2082 O O . ALA A 1 272 ? 4.053 -20.008 -7.741 1.00 97.31 272 ALA A O 1
ATOM 2083 N N . ASP A 1 273 ? 4.070 -17.899 -8.528 1.00 97.12 273 ASP A N 1
ATOM 2084 C CA . ASP A 1 273 ? 4.097 -18.234 -9.946 1.00 97.12 273 ASP A CA 1
ATOM 2085 C C . ASP A 1 273 ? 5.122 -17.321 -10.630 1.00 97.12 273 ASP A C 1
ATOM 2087 O O . ASP A 1 273 ? 4.815 -16.171 -10.954 1.00 97.12 273 ASP A O 1
ATOM 2091 N N . PRO A 1 274 ? 6.357 -17.807 -10.853 1.00 95.88 274 PRO A N 1
ATOM 2092 C CA . PRO A 1 274 ? 7.414 -17.004 -11.458 1.00 95.88 274 PRO A CA 1
ATOM 2093 C C . PRO A 1 274 ? 7.102 -16.524 -12.880 1.00 95.88 274 PRO A C 1
ATOM 2095 O O . PRO A 1 274 ? 7.633 -15.495 -13.295 1.00 95.88 274 PRO A O 1
ATOM 2098 N N . GLU A 1 275 ? 6.284 -17.261 -13.640 1.00 94.00 275 GLU A N 1
ATOM 2099 C CA . GLU A 1 275 ? 5.909 -16.883 -15.007 1.00 94.00 275 GLU A CA 1
ATOM 2100 C C . GLU A 1 275 ? 4.905 -15.730 -14.966 1.00 94.00 275 GLU A C 1
ATOM 2102 O O . GLU A 1 275 ? 5.110 -14.707 -15.621 1.00 94.00 275 GLU A O 1
ATOM 2107 N N . GLN A 1 276 ? 3.876 -15.843 -14.121 1.00 92.69 276 GLN A N 1
ATOM 2108 C CA . GLN A 1 276 ? 2.905 -14.768 -13.930 1.00 92.69 276 GLN A CA 1
ATOM 2109 C C . GLN A 1 276 ? 3.530 -13.530 -13.264 1.00 92.69 276 GLN A C 1
ATOM 2111 O O . GLN A 1 276 ? 3.225 -12.407 -13.659 1.00 92.69 276 GLN A O 1
ATOM 2116 N N . ALA A 1 277 ? 4.437 -13.713 -12.300 1.00 93.50 277 ALA A N 1
ATOM 2117 C CA . ALA A 1 277 ? 5.177 -12.623 -11.663 1.00 93.50 277 ALA A CA 1
ATOM 2118 C C . ALA A 1 277 ? 6.058 -11.871 -12.670 1.00 93.50 277 ALA A C 1
ATOM 2120 O O . ALA A 1 277 ? 6.103 -10.641 -12.663 1.00 93.50 277 ALA A O 1
ATOM 2121 N N . ALA A 1 278 ? 6.733 -12.596 -13.570 1.00 91.50 278 ALA A N 1
ATOM 2122 C CA . ALA A 1 278 ? 7.503 -11.977 -14.641 1.00 91.50 278 ALA A CA 1
ATOM 2123 C C . ALA A 1 278 ? 6.602 -11.178 -15.588 1.00 91.50 278 ALA A C 1
ATOM 2125 O O . ALA A 1 278 ? 6.948 -10.043 -15.885 1.00 91.50 278 ALA A O 1
ATOM 2126 N N . ALA A 1 279 ? 5.448 -11.721 -15.990 1.00 89.06 279 ALA A N 1
ATOM 2127 C CA . ALA A 1 279 ? 4.496 -11.022 -16.854 1.00 89.06 279 ALA A CA 1
ATOM 2128 C C . ALA A 1 279 ? 3.948 -9.733 -16.214 1.00 89.06 279 ALA A C 1
ATOM 2130 O O . ALA A 1 279 ? 3.876 -8.704 -16.879 1.00 89.06 279 ALA A O 1
ATOM 2131 N N . LEU A 1 280 ? 3.615 -9.767 -14.920 1.00 89.31 280 LEU A N 1
ATOM 2132 C CA . LEU A 1 280 ? 3.175 -8.580 -14.178 1.00 89.31 280 LEU A CA 1
ATOM 2133 C C . LEU A 1 280 ? 4.288 -7.535 -14.062 1.00 89.31 280 LEU A C 1
ATOM 2135 O O . LEU A 1 280 ? 4.058 -6.365 -14.341 1.00 89.31 280 LEU A O 1
ATOM 2139 N N . ARG A 1 281 ? 5.516 -7.946 -13.722 1.00 88.38 281 ARG A N 1
ATOM 2140 C CA . ARG A 1 281 ? 6.674 -7.036 -13.701 1.00 88.38 281 ARG A CA 1
ATOM 2141 C C . ARG A 1 281 ? 6.884 -6.384 -15.065 1.00 88.38 281 ARG A C 1
ATOM 2143 O O . ARG A 1 281 ? 7.120 -5.187 -15.162 1.00 88.38 281 ARG A O 1
ATOM 2150 N N . ASP A 1 282 ? 6.832 -7.194 -16.106 1.00 86.69 282 ASP A N 1
ATOM 2151 C CA . ASP A 1 282 ? 7.013 -6.785 -17.486 1.00 86.69 282 ASP A CA 1
ATOM 2152 C C . ASP A 1 282 ? 5.938 -5.778 -17.924 1.00 86.69 282 ASP A C 1
ATOM 2154 O O . ASP A 1 282 ? 6.267 -4.814 -18.615 1.00 86.69 282 ASP A O 1
ATOM 2158 N N . GLN A 1 283 ? 4.696 -5.960 -17.461 1.00 83.06 283 GLN A N 1
ATOM 2159 C CA . GLN A 1 283 ? 3.593 -5.013 -17.622 1.00 83.06 283 GLN A CA 1
ATOM 2160 C C . GLN A 1 283 ? 3.844 -3.705 -16.854 1.00 83.06 283 GLN A C 1
ATOM 2162 O O . GLN A 1 283 ? 3.701 -2.631 -17.426 1.00 83.06 283 GLN A O 1
ATOM 2167 N N . TRP A 1 284 ? 4.235 -3.774 -15.578 1.00 83.50 284 TRP A N 1
ATOM 2168 C CA . TRP A 1 284 ? 4.437 -2.587 -14.733 1.00 83.50 284 TRP A CA 1
ATOM 2169 C C . TRP A 1 284 ? 5.648 -1.747 -15.146 1.00 83.50 284 TRP A C 1
ATOM 2171 O O . TRP A 1 284 ? 5.635 -0.529 -15.001 1.00 83.50 284 TRP A O 1
ATOM 2181 N N . LEU A 1 285 ? 6.709 -2.398 -15.628 1.00 80.81 285 LEU A N 1
ATOM 2182 C CA . LEU A 1 285 ? 7.999 -1.765 -15.920 1.00 80.81 285 LEU A CA 1
ATOM 2183 C C . LEU A 1 285 ? 8.272 -1.619 -17.426 1.00 80.81 285 LEU A C 1
ATOM 2185 O O . LEU A 1 285 ? 9.367 -1.206 -17.801 1.00 80.81 285 LEU A O 1
ATOM 2189 N N . GLY A 1 286 ? 7.318 -1.989 -18.289 1.00 65.94 286 GLY A N 1
ATOM 2190 C CA . GLY A 1 286 ? 7.440 -1.860 -19.746 1.00 65.94 286 GLY A CA 1
ATOM 2191 C C . GLY A 1 286 ? 8.532 -2.737 -20.371 1.00 65.94 286 GLY A C 1
ATOM 2192 O O . GLY A 1 286 ? 9.166 -2.335 -21.342 1.00 65.94 286 GLY A O 1
ATOM 2193 N N . THR A 1 287 ? 8.797 -3.923 -19.808 1.00 51.97 287 THR A N 1
ATOM 2194 C CA . THR A 1 287 ? 9.838 -4.858 -20.301 1.00 51.97 287 THR A CA 1
ATOM 2195 C C . THR A 1 287 ? 9.285 -6.164 -20.890 1.00 51.97 287 THR A C 1
ATOM 2197 O O . THR A 1 287 ? 10.055 -7.024 -21.323 1.00 51.97 287 THR A O 1
ATOM 2200 N N . GLY A 1 288 ? 7.957 -6.293 -20.975 1.00 36.69 288 GLY A N 1
ATOM 2201 C CA . GLY A 1 288 ? 7.258 -7.428 -21.581 1.00 36.69 288 GLY A CA 1
ATOM 2202 C C . GLY A 1 288 ? 7.190 -7.381 -23.091 1.00 36.69 288 GLY A C 1
ATOM 2203 O O . GLY A 1 288 ? 6.906 -6.340 -23.662 1.00 36.69 288 GLY A O 1
ATOM 2204 N N . VAL A 1 289 ? 7.450 -8.540 -23.701 1.00 33.81 289 VAL A N 1
ATOM 2205 C CA . VAL A 1 289 ? 7.349 -8.891 -25.128 1.00 33.81 289 VAL A CA 1
ATOM 2206 C C . VAL A 1 289 ? 6.659 -7.833 -25.989 1.00 33.81 289 VAL A C 1
ATOM 2208 O O . VAL A 1 289 ? 5.453 -7.649 -25.886 1.00 33.81 289 VAL A O 1
ATOM 2211 N N . ALA A 1 290 ? 7.438 -7.255 -26.909 1.00 39.66 290 ALA A N 1
ATOM 2212 C CA . ALA A 1 290 ? 6.984 -6.502 -28.070 1.00 39.66 290 ALA A CA 1
ATOM 2213 C C . ALA A 1 290 ? 5.794 -7.196 -28.760 1.00 39.66 290 ALA A C 1
ATOM 2215 O O . ALA A 1 290 ? 5.960 -8.047 -29.640 1.00 39.66 290 ALA A O 1
ATOM 2216 N N . ALA A 1 291 ? 4.587 -6.842 -28.339 1.00 35.47 291 ALA A N 1
ATOM 2217 C CA . ALA A 1 291 ? 3.374 -7.023 -29.101 1.00 35.47 291 ALA A CA 1
ATOM 2218 C C . ALA A 1 291 ? 3.261 -5.763 -29.952 1.00 35.47 291 ALA A C 1
ATOM 2220 O O . ALA A 1 291 ? 2.872 -4.723 -29.444 1.00 35.47 291 ALA A O 1
ATOM 2221 N N . GLU A 1 292 ? 3.750 -5.873 -31.193 1.00 39.44 292 GLU A N 1
ATOM 2222 C CA . GLU A 1 292 ? 3.673 -4.877 -32.271 1.00 39.44 292 GLU A CA 1
ATOM 2223 C C . GLU A 1 292 ? 3.476 -3.439 -31.774 1.00 39.44 292 GLU A C 1
ATOM 2225 O O . GLU A 1 292 ? 2.377 -2.889 -31.832 1.00 39.44 292 GLU A O 1
ATOM 2230 N N . GLU A 1 293 ? 4.573 -2.841 -31.294 1.00 34.91 293 GLU A N 1
ATOM 2231 C CA . GLU A 1 293 ? 4.660 -1.399 -31.094 1.00 34.91 293 GLU A CA 1
ATOM 2232 C C . GLU A 1 293 ? 4.099 -0.711 -32.340 1.00 34.91 293 GLU A C 1
ATOM 2234 O O . GLU A 1 293 ? 4.540 -0.956 -33.471 1.00 34.91 293 GLU A O 1
ATOM 2239 N N . ASN A 1 294 ? 3.132 0.179 -32.128 1.00 37.00 294 ASN A N 1
ATOM 2240 C CA . ASN A 1 294 ? 2.913 1.268 -33.059 1.00 37.00 294 ASN A CA 1
ATOM 2241 C C . ASN A 1 294 ? 4.238 2.039 -33.127 1.00 37.00 294 ASN A C 1
ATOM 2243 O O . ASN A 1 294 ? 4.516 2.890 -32.284 1.00 37.00 294 ASN A O 1
ATOM 2247 N N . ALA A 1 295 ? 5.055 1.693 -34.123 1.00 40.50 295 ALA A N 1
ATOM 2248 C CA . ALA A 1 295 ? 6.406 2.196 -34.360 1.00 40.50 295 ALA A CA 1
ATOM 2249 C C . ALA A 1 295 ? 6.491 3.730 -34.484 1.00 40.50 295 ALA A C 1
ATOM 2251 O O . ALA A 1 295 ? 7.580 4.281 -34.513 1.00 40.50 295 ALA A O 1
ATOM 2252 N N . ASP A 1 296 ? 5.356 4.427 -34.523 1.00 45.69 296 ASP A N 1
ATOM 2253 C CA . ASP A 1 296 ? 5.297 5.874 -34.690 1.00 45.69 296 ASP A CA 1
ATOM 2254 C C . ASP A 1 296 ? 5.384 6.649 -33.352 1.00 45.69 296 ASP A C 1
ATOM 2256 O O . ASP A 1 296 ? 5.753 7.820 -33.356 1.00 45.69 296 ASP A O 1
ATOM 2260 N N . GLY A 1 297 ? 5.064 6.031 -32.201 1.00 45.31 297 GLY A N 1
ATOM 2261 C CA . GLY A 1 297 ? 5.026 6.718 -30.893 1.00 45.31 297 GLY A CA 1
ATOM 2262 C C . GLY A 1 297 ? 6.307 6.604 -30.054 1.00 45.31 297 GLY A C 1
ATOM 2263 O O . GLY A 1 297 ? 6.695 7.558 -29.381 1.00 45.31 297 GLY A O 1
ATOM 2264 N N . GLN A 1 298 ? 6.985 5.454 -30.117 1.00 46.94 298 GLN A N 1
ATOM 2265 C CA . GLN A 1 298 ? 8.224 5.195 -29.370 1.00 46.94 298 GLN A CA 1
ATOM 2266 C C . GLN A 1 298 ? 9.419 5.939 -29.996 1.00 46.94 298 GLN A C 1
ATOM 2268 O O . GLN A 1 298 ? 10.175 6.596 -29.280 1.00 46.94 298 GLN A O 1
ATOM 2273 N N . ASP A 1 299 ? 9.506 5.945 -31.336 1.00 51.31 299 ASP A N 1
ATOM 2274 C CA . ASP A 1 299 ? 10.488 6.731 -32.103 1.00 51.31 299 ASP A CA 1
ATOM 2275 C C . ASP A 1 299 ? 10.382 8.229 -31.768 1.00 51.31 299 ASP A C 1
ATOM 2277 O O . ASP A 1 299 ? 11.382 8.939 -31.699 1.00 51.31 299 ASP A O 1
ATOM 2281 N N . LEU A 1 300 ? 9.170 8.710 -31.475 1.00 51.34 300 LEU A N 1
ATOM 2282 C CA . LEU A 1 300 ? 8.926 10.101 -31.130 1.00 51.34 300 LEU A CA 1
ATOM 2283 C C . LEU A 1 300 ? 9.458 10.496 -29.745 1.00 51.34 300 LEU A C 1
ATOM 2285 O O . LEU A 1 300 ? 9.995 11.592 -29.566 1.00 51.34 300 LEU A O 1
ATOM 2289 N N . LEU A 1 301 ? 9.281 9.628 -28.748 1.00 49.41 301 LEU A N 1
ATOM 2290 C CA . LEU A 1 301 ? 9.770 9.873 -27.392 1.00 49.41 301 LEU A CA 1
ATOM 2291 C C . LEU A 1 301 ? 11.296 9.767 -27.328 1.00 49.41 301 LEU A C 1
ATOM 2293 O O . LEU A 1 301 ? 11.910 10.564 -26.619 1.00 49.41 301 LEU A O 1
ATOM 2297 N N . ASP A 1 302 ? 11.903 8.876 -28.115 1.00 57.47 302 ASP A N 1
ATOM 2298 C CA . ASP A 1 302 ? 13.359 8.783 -28.276 1.00 57.47 302 ASP A CA 1
ATOM 2299 C C . ASP A 1 302 ? 13.934 9.994 -29.044 1.00 57.47 302 ASP A C 1
ATOM 2301 O O . ASP A 1 302 ? 14.976 10.551 -28.665 1.00 57.47 302 ASP A O 1
ATOM 2305 N N . ASP A 1 303 ? 13.222 10.483 -30.065 1.00 58.38 303 ASP A N 1
ATOM 2306 C CA . ASP A 1 303 ? 13.577 11.705 -30.795 1.00 58.38 303 ASP A CA 1
ATOM 2307 C C . ASP A 1 303 ? 13.468 12.956 -29.903 1.00 58.38 303 ASP A C 1
ATOM 2309 O O . ASP A 1 303 ? 14.350 13.820 -29.929 1.00 58.38 303 ASP A O 1
ATOM 2313 N N . LEU A 1 304 ? 12.432 13.057 -29.060 1.00 59.41 304 LEU A N 1
ATOM 2314 C CA . LEU A 1 304 ? 12.265 14.159 -28.103 1.00 59.41 304 LEU A CA 1
ATOM 2315 C C . LEU A 1 304 ? 13.208 14.050 -26.896 1.00 59.41 304 LEU A C 1
ATOM 2317 O O . LEU A 1 304 ? 13.638 15.078 -26.378 1.00 59.41 304 LEU A O 1
ATOM 2321 N N . ALA A 1 305 ? 13.592 12.845 -26.473 1.00 58.62 305 ALA A N 1
ATOM 2322 C CA . ALA A 1 305 ? 14.581 12.646 -25.412 1.00 58.62 305 ALA A CA 1
ATOM 2323 C C . ALA A 1 305 ? 16.003 13.041 -25.843 1.00 58.62 305 ALA A C 1
ATOM 2325 O O . ALA A 1 305 ? 16.842 13.367 -25.001 1.00 58.62 305 ALA A O 1
ATOM 2326 N N . THR A 1 306 ? 16.284 13.033 -27.151 1.00 75.19 306 THR A N 1
ATOM 2327 C CA . THR A 1 306 ? 17.585 13.419 -27.726 1.00 75.19 306 THR A CA 1
ATOM 2328 C C . THR A 1 306 ? 17.580 14.792 -28.404 1.00 75.19 306 THR A C 1
ATOM 2330 O O . THR A 1 306 ? 18.623 15.241 -28.894 1.00 75.19 306 THR A O 1
ATOM 2333 N N . ILE A 1 307 ? 16.439 15.492 -28.412 1.00 79.19 307 ILE A N 1
ATOM 2334 C CA . ILE A 1 307 ? 16.311 16.796 -29.060 1.00 79.19 307 ILE A CA 1
ATOM 2335 C C . ILE A 1 307 ? 17.192 17.841 -28.367 1.00 79.19 307 ILE A C 1
ATOM 2337 O O . ILE A 1 307 ? 17.188 18.016 -27.150 1.00 79.19 307 ILE A O 1
ATOM 2341 N N . THR A 1 308 ? 17.973 18.574 -29.153 1.00 85.94 308 THR A N 1
ATOM 2342 C CA . THR A 1 308 ? 18.811 19.661 -28.632 1.00 85.94 308 THR A CA 1
ATOM 2343 C C . THR A 1 308 ? 18.011 20.962 -28.516 1.00 85.94 308 THR A C 1
ATOM 2345 O O . THR A 1 308 ? 17.087 21.188 -29.305 1.00 85.94 308 THR A O 1
ATOM 2348 N N . PRO A 1 309 ? 18.395 21.893 -27.621 1.00 86.44 309 PRO A N 1
ATOM 2349 C CA . PRO A 1 309 ? 17.769 23.216 -27.551 1.00 86.44 309 PRO A CA 1
ATOM 2350 C C . PRO A 1 309 ? 17.740 23.957 -28.898 1.00 86.44 309 PRO A C 1
ATOM 2352 O O . PRO A 1 309 ? 16.782 24.663 -29.206 1.00 86.44 309 PRO A O 1
ATOM 2355 N N . GLU A 1 310 ? 18.761 23.776 -29.743 1.00 85.69 310 GLU A N 1
ATOM 2356 C CA . GLU A 1 310 ? 18.795 24.353 -31.092 1.00 85.69 310 GLU A CA 1
ATOM 2357 C C . GLU A 1 310 ? 17.704 23.770 -32.003 1.00 85.69 310 GLU A C 1
ATOM 2359 O O . GLU A 1 310 ? 17.045 24.516 -32.730 1.00 85.69 310 GLU A O 1
ATOM 2364 N N . GLN A 1 311 ? 17.473 22.456 -31.944 1.00 83.94 311 GLN A N 1
ATOM 2365 C CA . GLN A 1 311 ? 16.423 21.786 -32.716 1.00 83.94 311 GLN A CA 1
ATOM 2366 C C . GLN A 1 311 ? 15.024 22.178 -32.233 1.00 83.94 311 GLN A C 1
ATOM 2368 O O . GLN A 1 311 ? 14.167 22.465 -33.069 1.00 83.94 311 GLN A O 1
ATOM 2373 N N . VAL A 1 312 ? 14.812 22.287 -30.916 1.00 85.25 312 VAL A N 1
ATOM 2374 C CA . VAL A 1 312 ? 13.542 22.766 -30.341 1.00 85.25 312 VAL A CA 1
ATOM 2375 C C . VAL A 1 312 ? 13.208 24.161 -30.862 1.00 85.25 312 VAL A C 1
ATOM 2377 O O . VAL A 1 312 ? 12.102 24.386 -31.345 1.00 85.25 312 VAL A O 1
ATOM 2380 N N . ARG A 1 313 ? 14.171 25.093 -30.852 1.00 87.50 313 ARG A N 1
ATOM 2381 C CA . ARG A 1 313 ? 13.953 26.461 -31.361 1.00 87.50 313 ARG A CA 1
ATOM 2382 C C . ARG A 1 313 ? 13.777 26.522 -32.881 1.00 87.50 313 ARG A C 1
ATOM 2384 O O . ARG A 1 313 ? 13.137 27.444 -33.381 1.00 87.50 313 ARG A O 1
ATOM 2391 N N . ALA A 1 314 ? 14.361 25.580 -33.622 1.00 87.44 314 ALA A N 1
ATOM 2392 C CA . ALA A 1 314 ? 14.254 25.525 -35.079 1.00 87.44 314 ALA A CA 1
ATOM 2393 C C . ALA A 1 314 ? 12.924 24.926 -35.566 1.00 87.44 314 ALA A C 1
ATOM 2395 O O . ALA A 1 314 ? 12.459 25.290 -36.647 1.00 87.44 314 ALA A O 1
ATOM 2396 N N . GLN A 1 315 ? 12.343 24.000 -34.801 1.00 85.12 315 GLN A N 1
ATOM 2397 C CA . GLN A 1 315 ? 11.180 23.208 -35.214 1.00 85.12 315 GLN A CA 1
ATOM 2398 C C . GLN A 1 315 ? 9.908 23.566 -34.433 1.00 85.12 315 GLN A C 1
ATOM 2400 O O . GLN A 1 315 ? 8.808 23.435 -34.964 1.00 85.12 315 GLN A O 1
ATOM 2405 N N . GLY A 1 316 ? 10.048 24.028 -33.191 1.00 85.94 316 GLY A N 1
ATOM 2406 C CA . GLY A 1 316 ? 8.947 24.318 -32.283 1.00 85.94 316 GLY A CA 1
ATOM 2407 C C . GLY A 1 316 ? 8.363 25.723 -32.395 1.00 85.94 316 GLY A C 1
ATOM 2408 O O . GLY A 1 316 ? 8.961 26.658 -32.926 1.00 85.94 316 GLY A O 1
ATOM 2409 N N . THR A 1 317 ? 7.168 25.878 -31.830 1.00 89.00 317 THR A N 1
ATOM 2410 C CA . THR A 1 317 ? 6.492 27.161 -31.622 1.00 89.00 317 THR A CA 1
ATOM 2411 C C . THR A 1 317 ? 6.558 27.537 -30.145 1.00 89.00 317 THR A C 1
ATOM 2413 O O . THR A 1 317 ? 5.988 26.833 -29.309 1.00 89.00 317 THR A O 1
ATOM 2416 N N . LEU A 1 318 ? 7.219 28.653 -29.825 1.00 89.81 318 LEU A N 1
ATOM 2417 C CA . LEU A 1 318 ? 7.307 29.187 -28.462 1.00 89.81 318 LEU A CA 1
ATOM 2418 C C . LEU A 1 318 ? 5.904 29.501 -27.922 1.00 89.81 318 LEU A C 1
ATOM 2420 O O . LEU A 1 318 ? 5.171 30.289 -28.521 1.00 89.81 318 LEU A O 1
ATOM 2424 N N . GLN A 1 319 ? 5.550 28.896 -26.792 1.00 86.19 319 GLN A N 1
ATOM 2425 C CA . GLN A 1 319 ? 4.282 29.106 -26.090 1.00 86.19 319 GLN A CA 1
ATOM 2426 C C . GLN A 1 319 ? 4.422 30.178 -25.012 1.00 86.19 319 GLN A C 1
ATOM 2428 O O . GLN A 1 319 ? 3.606 31.096 -24.932 1.00 86.19 319 GLN A O 1
ATOM 2433 N N . SER A 1 320 ? 5.467 30.083 -24.192 1.00 84.81 320 SER A N 1
ATOM 2434 C CA . SER A 1 320 ? 5.706 31.014 -23.094 1.00 84.81 320 SER A CA 1
ATOM 2435 C C . SER A 1 320 ? 7.196 31.127 -22.783 1.00 84.81 320 SER A C 1
ATOM 2437 O O . SER A 1 320 ? 7.987 30.234 -23.084 1.00 84.81 320 SER A O 1
ATOM 2439 N N . THR A 1 321 ? 7.587 32.260 -22.206 1.00 92.25 321 THR A N 1
ATOM 2440 C CA . THR A 1 321 ? 8.943 32.494 -21.715 1.00 92.25 321 THR A CA 1
ATOM 2441 C C . THR A 1 321 ? 8.872 33.271 -20.411 1.00 92.25 321 THR A C 1
ATOM 2443 O O . THR A 1 321 ? 8.119 34.242 -20.294 1.00 92.25 321 THR A O 1
ATOM 2446 N N . GLU A 1 322 ? 9.653 32.842 -19.431 1.00 89.12 322 GLU A N 1
ATOM 2447 C CA . GLU A 1 322 ? 9.804 33.520 -18.154 1.00 89.12 322 GLU A CA 1
ATOM 2448 C C . GLU A 1 322 ? 11.264 33.498 -17.710 1.00 89.12 322 GLU A C 1
ATOM 2450 O O . GLU A 1 322 ? 12.014 32.578 -18.024 1.00 89.12 322 GLU A O 1
ATOM 2455 N N . THR A 1 323 ? 11.676 34.524 -16.970 1.00 92.44 323 THR A N 1
ATOM 2456 C CA . THR A 1 323 ? 12.999 34.574 -16.348 1.00 92.44 323 THR A CA 1
ATOM 2457 C C . THR A 1 323 ? 12.810 34.712 -14.854 1.00 92.44 323 THR A C 1
ATOM 2459 O O . THR A 1 323 ? 12.191 35.669 -14.386 1.00 92.44 323 THR A O 1
ATOM 2462 N N . VAL A 1 324 ? 13.358 33.755 -14.116 1.00 87.25 324 VAL A N 1
ATOM 2463 C CA . VAL A 1 324 ? 13.178 33.624 -12.674 1.00 87.25 324 VAL A CA 1
ATOM 2464 C C . VAL A 1 324 ? 14.524 33.755 -11.973 1.00 87.25 324 VAL A C 1
ATOM 2466 O O . VAL A 1 324 ? 15.563 33.349 -12.494 1.00 87.25 324 VAL A O 1
ATOM 2469 N N . SER A 1 325 ? 14.524 34.364 -10.791 1.00 89.81 325 SER A N 1
ATOM 2470 C CA . SER A 1 325 ? 15.716 34.503 -9.950 1.00 89.81 325 SER A CA 1
ATOM 2471 C C . SER A 1 325 ? 15.708 33.452 -8.849 1.00 89.81 325 SER A C 1
ATOM 2473 O O . SER A 1 325 ? 14.649 32.958 -8.459 1.00 89.81 325 SER A O 1
ATOM 2475 N N . ILE A 1 326 ? 16.889 33.134 -8.324 1.00 85.94 326 ILE A N 1
ATOM 2476 C CA . ILE A 1 326 ? 17.004 32.257 -7.163 1.00 85.94 326 ILE A CA 1
ATOM 2477 C C . ILE A 1 326 ? 16.261 32.858 -5.962 1.00 85.94 326 ILE A C 1
ATOM 2479 O O . ILE A 1 326 ? 16.399 34.042 -5.644 1.00 85.94 326 ILE A O 1
ATOM 2483 N N . THR A 1 327 ? 15.454 32.041 -5.298 1.00 83.88 327 THR A N 1
ATOM 2484 C CA . THR A 1 327 ? 14.692 32.422 -4.105 1.00 83.88 327 THR A CA 1
ATOM 2485 C C . THR A 1 327 ? 14.674 31.272 -3.105 1.00 83.88 327 THR A C 1
ATOM 2487 O O . THR A 1 327 ? 14.895 30.117 -3.465 1.00 83.88 327 THR A O 1
ATOM 2490 N N . ASP A 1 328 ? 14.455 31.597 -1.834 1.00 81.44 328 ASP A N 1
ATOM 2491 C CA . ASP A 1 328 ? 14.220 30.610 -0.781 1.00 81.44 328 ASP A CA 1
ATOM 2492 C C . ASP A 1 328 ? 12.708 30.406 -0.627 1.00 81.44 328 ASP A C 1
ATOM 2494 O O . ASP A 1 328 ? 11.970 31.377 -0.429 1.00 81.44 328 ASP A O 1
ATOM 2498 N N . GLY A 1 329 ? 12.241 29.168 -0.786 1.00 68.62 329 GLY A N 1
ATOM 2499 C CA . GLY A 1 329 ? 10.819 28.843 -0.881 1.00 68.62 329 GLY A CA 1
ATOM 2500 C C . GLY A 1 329 ? 10.473 27.461 -0.328 1.00 68.62 329 GLY A C 1
ATOM 2501 O O . GLY A 1 329 ? 11.272 26.825 0.354 1.00 68.62 329 GLY A O 1
ATOM 2502 N N . VAL A 1 330 ? 9.260 26.988 -0.626 1.00 67.31 330 VAL A N 1
ATOM 2503 C CA . VAL A 1 330 ? 8.658 25.767 -0.049 1.00 67.31 330 VAL A CA 1
ATOM 2504 C C . VAL A 1 330 ? 9.518 24.507 -0.239 1.00 67.31 330 VAL A C 1
ATOM 2506 O O . VAL A 1 330 ? 9.554 23.659 0.648 1.00 67.31 330 VAL A O 1
ATOM 2509 N N . TYR A 1 331 ? 10.245 24.403 -1.353 1.00 58.78 331 TYR A N 1
ATOM 2510 C CA . TYR A 1 331 ? 11.114 23.270 -1.693 1.00 58.78 331 TYR A CA 1
ATOM 2511 C C . TYR A 1 331 ? 12.607 23.548 -1.428 1.00 58.78 331 TYR A C 1
ATOM 2513 O O . TYR A 1 331 ? 13.472 22.768 -1.825 1.00 58.78 331 TYR A O 1
ATOM 2521 N N . GLY A 1 332 ? 12.918 24.654 -0.743 1.00 77.56 332 GLY A N 1
ATOM 2522 C CA . GLY A 1 332 ? 14.274 25.130 -0.474 1.00 77.56 332 GLY A CA 1
ATOM 2523 C C . GLY A 1 332 ? 14.748 26.206 -1.456 1.00 77.56 332 GLY A C 1
ATOM 2524 O O . GLY A 1 332 ? 13.955 26.810 -2.187 1.00 77.56 332 GLY A O 1
ATOM 2525 N N . MET A 1 333 ? 16.058 26.461 -1.452 1.00 82.31 333 MET A N 1
ATOM 2526 C CA . MET A 1 333 ? 16.689 27.498 -2.270 1.00 82.31 333 MET A CA 1
ATOM 2527 C C . MET A 1 333 ? 16.812 27.053 -3.734 1.00 82.31 333 MET A C 1
ATOM 2529 O O . MET A 1 333 ? 17.432 26.032 -4.034 1.00 82.31 333 MET A O 1
ATOM 2533 N N . GLY A 1 334 ? 16.237 27.819 -4.659 1.00 85.25 334 GLY A N 1
ATOM 2534 C CA . GLY A 1 334 ? 16.250 27.476 -6.080 1.00 85.25 334 GLY A CA 1
ATOM 2535 C C . GLY A 1 334 ? 15.413 28.408 -6.951 1.00 85.25 334 GLY A C 1
ATOM 2536 O O . GLY A 1 334 ? 14.984 29.479 -6.518 1.00 85.25 334 GLY A O 1
ATOM 2537 N N . TRP A 1 335 ? 15.200 28.000 -8.198 1.00 85.44 335 TRP A N 1
ATOM 2538 C CA . TRP A 1 335 ? 14.387 28.721 -9.174 1.00 85.44 335 TRP A CA 1
ATOM 2539 C C . TRP A 1 335 ? 12.993 28.102 -9.247 1.00 85.44 335 TRP A C 1
ATOM 2541 O O . TRP A 1 335 ? 12.857 26.915 -9.543 1.00 85.44 335 TRP A O 1
ATOM 2551 N N . TYR A 1 336 ? 11.973 28.916 -8.992 1.00 80.88 336 TYR A N 1
ATOM 2552 C CA . TYR A 1 336 ? 10.561 28.545 -9.094 1.00 80.88 336 TYR A CA 1
ATOM 2553 C C . TYR A 1 336 ? 9.989 29.144 -10.373 1.00 80.88 336 TYR A C 1
ATOM 2555 O O . TYR A 1 336 ? 10.222 30.325 -10.625 1.00 80.88 336 TYR A O 1
ATOM 2563 N N . TYR A 1 337 ? 9.278 28.349 -11.166 1.00 81.75 337 TYR A N 1
ATOM 2564 C CA . TYR A 1 337 ? 8.798 28.726 -12.499 1.00 81.75 337 TYR A CA 1
ATOM 2565 C C . TYR A 1 337 ? 7.471 28.015 -12.819 1.00 81.75 337 TYR A C 1
ATOM 2567 O O . TYR A 1 337 ? 7.182 26.950 -12.269 1.00 81.75 337 TYR A O 1
ATOM 2575 N N . GLY A 1 338 ? 6.648 28.601 -13.686 1.00 70.69 338 GLY A N 1
ATOM 2576 C CA . GLY A 1 338 ? 5.333 28.078 -14.065 1.00 70.69 338 GLY A CA 1
ATOM 2577 C C . GLY A 1 338 ? 4.372 27.842 -12.888 1.00 70.69 338 GLY A C 1
ATOM 2578 O O . GLY A 1 338 ? 4.492 28.450 -11.822 1.00 70.69 338 GLY A O 1
ATOM 2579 N N . ASP A 1 339 ? 3.430 26.911 -13.071 1.00 66.81 339 ASP A N 1
ATOM 2580 C CA . ASP A 1 339 ? 2.449 26.489 -12.056 1.00 66.81 339 ASP A CA 1
ATOM 2581 C C . ASP A 1 339 ? 3.034 25.423 -11.102 1.00 66.81 339 ASP A C 1
ATOM 2583 O O . ASP A 1 339 ? 2.482 24.338 -10.930 1.00 66.81 339 ASP A O 1
ATOM 2587 N N . GLY A 1 340 ? 4.180 25.727 -10.479 1.00 66.50 340 GLY A N 1
ATOM 2588 C CA . GLY A 1 340 ? 4.786 24.888 -9.431 1.00 66.50 340 GLY A CA 1
ATOM 2589 C C . GLY A 1 340 ? 6.075 24.152 -9.811 1.00 66.50 340 GLY A C 1
ATOM 2590 O O . GLY A 1 340 ? 6.517 23.285 -9.057 1.00 66.50 340 GLY A O 1
ATOM 2591 N N . GLY A 1 341 ? 6.705 24.498 -10.935 1.00 73.88 341 GLY A N 1
ATOM 2592 C CA . GLY A 1 341 ? 8.028 23.998 -11.303 1.00 73.88 341 GLY A CA 1
ATOM 2593 C C . GLY A 1 341 ? 9.115 24.497 -10.348 1.00 73.88 341 GLY A C 1
ATOM 2594 O O . GLY A 1 341 ? 9.100 25.648 -9.905 1.00 73.88 341 GLY A O 1
ATOM 2595 N N . PHE A 1 342 ? 10.073 23.626 -10.029 1.00 80.88 342 PHE A N 1
ATOM 2596 C CA . PHE A 1 342 ? 11.183 23.939 -9.132 1.00 80.88 342 PHE A CA 1
ATOM 2597 C C . PHE A 1 342 ? 12.490 23.326 -9.632 1.00 80.88 342 PHE A C 1
ATOM 2599 O O . PHE A 1 342 ? 12.548 22.157 -10.005 1.00 80.88 342 PHE A O 1
ATOM 2606 N N . GLN A 1 343 ? 13.555 24.125 -9.618 1.00 80.00 343 GLN A N 1
ATOM 2607 C CA . GLN A 1 343 ? 14.922 23.680 -9.854 1.00 80.00 343 GLN A CA 1
ATOM 2608 C C . GLN A 1 343 ? 15.770 24.066 -8.644 1.00 80.00 343 GLN A C 1
ATOM 2610 O O . GLN A 1 343 ? 16.014 25.248 -8.399 1.00 80.00 343 GLN A O 1
ATOM 2615 N N . ALA A 1 344 ? 16.227 23.063 -7.896 1.00 79.00 344 ALA A N 1
ATOM 2616 C CA . ALA A 1 344 ? 17.067 23.278 -6.725 1.00 79.00 344 ALA A CA 1
ATOM 2617 C C . ALA A 1 344 ? 18.422 23.888 -7.112 1.00 79.00 344 ALA A C 1
ATOM 2619 O O . ALA A 1 344 ? 19.015 23.509 -8.127 1.00 79.00 344 ALA A O 1
ATOM 2620 N N . SER A 1 345 ? 18.921 24.784 -6.259 1.00 75.38 345 SER A N 1
ATOM 2621 C CA . SER A 1 345 ? 20.292 25.288 -6.283 1.00 75.38 345 SER A CA 1
ATOM 2622 C C . SER A 1 345 ? 21.017 24.797 -5.032 1.00 75.38 345 SER A C 1
ATOM 2624 O O . SER A 1 345 ? 20.518 24.945 -3.916 1.00 75.38 345 SER A O 1
ATOM 2626 N N . THR A 1 346 ? 22.193 24.191 -5.197 1.00 69.56 346 THR A N 1
ATOM 2627 C CA . THR A 1 346 ? 23.058 23.818 -4.063 1.00 69.56 346 THR A CA 1
ATOM 2628 C C . THR A 1 346 ? 24.370 24.585 -4.149 1.00 69.56 346 THR A C 1
ATOM 2630 O O . THR A 1 346 ? 24.795 24.943 -5.243 1.00 69.56 346 THR A O 1
ATOM 2633 N N . ALA A 1 347 ? 25.016 24.832 -3.006 1.00 56.41 347 ALA A N 1
ATOM 2634 C CA . ALA A 1 347 ? 26.189 25.707 -2.904 1.00 56.41 347 ALA A CA 1
ATOM 2635 C C . ALA A 1 347 ? 27.386 25.305 -3.796 1.00 56.41 347 ALA A C 1
ATOM 2637 O O . ALA A 1 347 ? 28.230 26.153 -4.069 1.00 56.41 347 ALA A O 1
ATOM 2638 N N . ASP A 1 348 ? 27.428 24.054 -4.266 1.00 58.44 348 ASP A N 1
ATOM 2639 C CA . ASP A 1 348 ? 28.491 23.501 -5.117 1.00 58.44 348 ASP A CA 1
ATOM 2640 C C . ASP A 1 348 ? 27.990 23.081 -6.516 1.00 58.44 348 ASP A C 1
ATOM 2642 O O . ASP A 1 348 ? 28.678 22.357 -7.238 1.00 58.44 348 ASP A O 1
ATOM 2646 N N . TRP A 1 349 ? 26.772 23.476 -6.901 1.00 60.38 349 TRP A N 1
ATOM 2647 C CA . TRP A 1 349 ? 26.175 23.079 -8.175 1.00 60.38 349 TRP A CA 1
ATOM 2648 C C . TRP A 1 349 ? 26.403 24.141 -9.251 1.00 60.38 349 TRP A C 1
ATOM 2650 O O . TRP A 1 349 ? 25.852 25.237 -9.189 1.00 60.38 349 TRP A O 1
ATOM 2660 N N . GLU A 1 350 ? 27.195 23.784 -10.260 1.00 61.06 350 GLU A N 1
ATOM 2661 C CA . GLU A 1 350 ? 27.285 24.512 -11.523 1.00 61.06 350 GLU A CA 1
ATOM 2662 C C . GLU A 1 350 ? 26.518 23.737 -12.606 1.00 61.06 350 GLU A C 1
ATOM 2664 O O . GLU A 1 350 ? 26.635 22.506 -12.683 1.00 61.06 350 GLU A O 1
ATOM 2669 N N . PRO A 1 351 ? 25.738 24.416 -13.464 1.00 60.44 351 PRO A N 1
ATOM 2670 C CA . PRO A 1 351 ? 25.068 23.750 -14.569 1.00 60.44 351 PRO A CA 1
ATOM 2671 C C . PRO A 1 351 ? 26.113 23.155 -15.524 1.00 60.44 351 PRO A C 1
ATOM 2673 O O . PRO A 1 351 ? 26.963 23.870 -16.053 1.00 60.44 351 PRO A O 1
ATOM 2676 N N . GLN A 1 352 ? 26.043 21.838 -15.759 1.00 59.53 352 GLN A N 1
ATOM 2677 C CA . GLN A 1 352 ? 26.937 21.144 -16.701 1.00 59.53 352 GLN A CA 1
ATOM 2678 C C . GLN A 1 352 ? 26.789 21.685 -18.131 1.00 59.53 352 GLN A C 1
ATOM 2680 O O . GLN A 1 352 ? 27.764 21.743 -18.879 1.00 59.53 352 GLN A O 1
ATOM 2685 N N . GLU A 1 353 ? 25.580 22.132 -18.483 1.00 67.19 353 GLU A N 1
ATOM 2686 C CA . GLU A 1 353 ? 25.254 22.775 -19.750 1.00 67.19 353 GLU A CA 1
ATOM 2687 C C . GLU A 1 353 ? 24.449 24.050 -19.496 1.00 67.19 353 GLU A C 1
ATOM 2689 O O . GLU A 1 353 ? 23.514 24.074 -18.694 1.00 67.19 353 GLU A O 1
ATOM 2694 N N . LYS A 1 354 ? 24.827 25.128 -20.192 1.00 79.06 354 LYS A N 1
ATOM 2695 C CA . LYS A 1 354 ? 24.196 26.447 -20.056 1.00 79.06 354 LYS A CA 1
ATOM 2696 C C . LYS A 1 354 ? 22.739 26.446 -20.526 1.00 79.06 354 LYS A C 1
ATOM 2698 O O . LYS A 1 354 ? 21.944 27.234 -20.030 1.00 79.06 354 LYS A O 1
ATOM 2703 N N . ASP A 1 355 ? 22.418 25.608 -21.498 1.00 83.44 355 ASP A N 1
ATOM 2704 C CA . ASP A 1 355 ? 21.115 25.533 -22.144 1.00 83.44 355 ASP A CA 1
ATOM 2705 C C . ASP A 1 355 ? 20.766 24.061 -22.323 1.00 83.44 355 ASP A C 1
ATOM 2707 O O . ASP A 1 355 ? 21.575 23.317 -22.875 1.00 83.44 355 ASP A O 1
ATOM 2711 N N . ARG A 1 356 ? 19.607 23.634 -21.822 1.00 82.62 356 ARG A N 1
ATOM 2712 C CA . ARG A 1 356 ? 19.206 22.222 -21.844 1.00 82.62 356 ARG A CA 1
ATOM 2713 C C . ARG A 1 356 ? 17.707 22.057 -22.038 1.00 82.62 356 ARG A C 1
ATOM 2715 O O . ARG A 1 356 ? 16.919 22.908 -21.621 1.00 82.62 356 ARG A O 1
ATOM 2722 N N . VAL A 1 357 ? 17.324 20.908 -22.583 1.00 82.12 357 VAL A N 1
ATOM 2723 C CA . VAL A 1 357 ? 15.953 20.403 -22.490 1.00 82.12 357 VAL A CA 1
ATOM 2724 C C . VAL A 1 357 ? 15.766 19.817 -21.094 1.00 82.12 357 VAL A C 1
ATOM 2726 O O . VAL A 1 357 ? 16.524 18.948 -20.672 1.00 82.12 357 VAL A O 1
ATOM 2729 N N . ALA A 1 358 ? 14.804 20.345 -20.345 1.00 74.38 358 ALA A N 1
ATOM 2730 C CA . ALA A 1 358 ? 14.555 19.951 -18.962 1.00 74.38 358 ALA A CA 1
ATOM 2731 C C . ALA A 1 358 ? 13.364 19.000 -18.813 1.00 74.38 358 ALA A C 1
ATOM 2733 O O . ALA A 1 358 ? 13.333 18.213 -17.873 1.00 74.38 358 ALA A O 1
ATOM 2734 N N . MET A 1 359 ? 12.390 19.088 -19.719 1.00 74.00 359 MET A N 1
ATOM 2735 C CA . MET A 1 359 ? 11.195 18.250 -19.726 1.00 74.00 359 MET A CA 1
ATOM 2736 C C . MET A 1 359 ? 10.629 18.186 -21.143 1.00 74.00 359 MET A C 1
ATOM 2738 O O . MET A 1 359 ? 10.732 19.163 -21.889 1.00 74.00 359 MET A O 1
ATOM 2742 N N . TRP A 1 360 ? 10.012 17.064 -21.494 1.00 77.94 360 TRP A N 1
ATOM 2743 C CA . TRP A 1 360 ? 9.237 16.905 -22.718 1.00 77.94 360 TRP A CA 1
ATOM 2744 C C . TRP A 1 360 ? 8.012 16.011 -22.475 1.00 77.94 360 TRP A C 1
ATOM 2746 O O . TRP A 1 360 ? 7.964 15.300 -21.470 1.00 77.94 360 TRP A O 1
ATOM 2756 N N . SER A 1 361 ? 7.020 16.064 -23.366 1.00 72.50 361 SER A N 1
ATOM 2757 C CA . SER A 1 361 ? 5.828 15.206 -23.342 1.00 72.50 361 SER A CA 1
ATOM 2758 C C . SER A 1 361 ? 5.531 14.586 -24.711 1.00 72.50 361 SER A C 1
ATOM 2760 O O . SER A 1 361 ? 5.971 15.093 -25.743 1.00 72.50 361 SER A O 1
ATOM 2762 N N . ASP A 1 362 ? 4.724 13.526 -24.714 1.00 68.25 362 ASP A N 1
ATOM 2763 C CA . ASP A 1 362 ? 4.160 12.865 -25.903 1.00 68.25 362 ASP A CA 1
ATOM 2764 C C . ASP A 1 362 ? 3.354 13.817 -26.811 1.00 68.25 362 ASP A C 1
ATOM 2766 O O . ASP A 1 362 ? 3.369 13.702 -28.032 1.00 68.25 362 ASP A O 1
ATOM 2770 N N . ALA A 1 363 ? 2.713 14.828 -26.224 1.00 70.25 363 ALA A N 1
ATOM 2771 C CA . ALA A 1 363 ? 2.006 15.893 -26.931 1.00 70.25 363 ALA A CA 1
ATOM 2772 C C . ALA A 1 363 ? 2.933 16.960 -27.564 1.00 70.25 363 ALA A C 1
ATOM 2774 O O . ALA A 1 363 ? 2.446 17.992 -28.035 1.00 70.25 363 ALA A O 1
ATOM 2775 N N . GLY A 1 364 ? 4.257 16.762 -27.538 1.00 74.00 364 GLY A N 1
ATOM 2776 C CA . GLY A 1 364 ? 5.246 17.670 -28.125 1.00 74.00 364 GLY A CA 1
ATOM 2777 C C . GLY A 1 364 ? 5.540 18.918 -27.294 1.00 74.00 364 GLY A C 1
ATOM 2778 O O . GLY A 1 364 ? 6.133 19.870 -27.808 1.00 74.00 364 GLY A O 1
ATOM 2779 N N . GLN A 1 365 ? 5.122 18.968 -26.026 1.00 80.00 365 GLN A N 1
ATOM 2780 C CA . GLN A 1 365 ? 5.502 20.069 -25.140 1.00 80.00 365 GLN A CA 1
ATOM 2781 C C . GLN A 1 365 ? 6.949 19.876 -24.707 1.00 80.00 365 GLN A C 1
ATOM 2783 O O . GLN A 1 365 ? 7.313 18.788 -24.281 1.00 80.00 365 GLN A O 1
ATOM 2788 N N . VAL A 1 366 ? 7.770 20.919 -24.801 1.00 80.81 366 VAL A N 1
ATOM 2789 C CA . VAL A 1 366 ? 9.185 20.883 -24.419 1.00 80.81 366 VAL A CA 1
ATOM 2790 C C . VAL A 1 366 ? 9.521 22.101 -23.568 1.00 80.81 366 VAL A C 1
ATOM 2792 O O . VAL A 1 366 ? 9.208 23.231 -23.941 1.00 80.81 366 VAL A O 1
ATOM 2795 N N . VAL A 1 367 ? 10.183 21.886 -22.432 1.00 84.69 367 VAL A N 1
ATOM 2796 C CA . VAL A 1 367 ? 10.667 22.950 -21.544 1.00 84.69 367 VAL A CA 1
ATOM 2797 C C . VAL A 1 367 ? 12.174 23.099 -21.717 1.00 84.69 367 VAL A C 1
ATOM 2799 O O . VAL A 1 367 ? 12.935 22.185 -21.393 1.00 84.69 367 VAL A O 1
ATOM 2802 N N . LEU A 1 368 ? 12.609 24.261 -22.199 1.00 86.19 368 LEU A N 1
ATOM 2803 C CA . LEU A 1 368 ? 14.017 24.649 -22.235 1.00 86.19 368 LEU A CA 1
ATOM 2804 C C . LEU A 1 368 ? 14.372 25.465 -20.998 1.00 86.19 368 LEU A C 1
ATOM 2806 O O . LEU A 1 368 ? 13.628 26.361 -20.603 1.00 86.19 368 LEU A O 1
ATOM 2810 N N . MET A 1 369 ? 15.534 25.176 -20.422 1.00 87.50 369 MET A N 1
ATOM 2811 C CA . MET A 1 369 ? 16.122 25.956 -19.339 1.00 87.50 369 MET A CA 1
ATOM 2812 C C . MET A 1 369 ? 17.471 26.505 -19.772 1.00 87.50 369 MET A C 1
ATOM 2814 O O . MET A 1 369 ? 18.385 25.740 -20.085 1.00 87.50 369 MET A O 1
ATOM 2818 N N . THR A 1 370 ? 17.610 27.826 -19.714 1.00 90.00 370 THR A N 1
ATOM 2819 C CA . THR A 1 370 ? 18.868 28.528 -19.949 1.00 90.00 370 THR A CA 1
ATOM 2820 C C . THR A 1 370 ? 19.332 29.209 -18.665 1.00 90.00 370 THR A C 1
ATOM 2822 O O . THR A 1 370 ? 18.661 30.097 -18.137 1.00 90.00 370 THR A O 1
ATOM 2825 N N . TYR A 1 371 ? 20.509 28.822 -18.178 1.00 87.62 371 TYR A N 1
ATOM 2826 C CA . TYR A 1 371 ? 21.153 29.446 -17.025 1.00 87.62 371 TYR A CA 1
ATOM 2827 C C . TYR A 1 371 ? 21.913 30.700 -17.454 1.00 87.62 371 TYR A C 1
ATOM 2829 O O . TYR A 1 371 ? 22.793 30.666 -18.327 1.00 87.62 371 TYR A O 1
ATOM 2837 N N . ASN A 1 372 ? 21.574 31.825 -16.833 1.00 86.81 372 ASN A N 1
ATOM 2838 C CA . ASN A 1 372 ? 22.183 33.110 -17.127 1.00 86.81 372 ASN A CA 1
ATOM 2839 C C . ASN A 1 372 ? 23.351 33.402 -16.168 1.00 86.81 372 ASN A C 1
ATOM 2841 O O . ASN A 1 372 ? 23.358 32.932 -15.033 1.00 86.81 372 ASN A O 1
ATOM 2845 N N . PRO A 1 373 ? 24.343 34.211 -16.589 1.00 81.38 373 PRO A N 1
ATOM 2846 C CA . PRO A 1 373 ? 25.489 34.567 -15.744 1.00 81.38 373 PRO A CA 1
ATOM 2847 C C . PRO A 1 373 ? 25.159 35.416 -14.504 1.00 81.38 373 PRO A C 1
ATOM 2849 O O . PRO A 1 373 ? 26.061 35.717 -13.730 1.00 81.38 373 PRO A O 1
ATOM 2852 N N . ASP A 1 374 ? 23.917 35.879 -14.365 1.00 83.19 374 ASP A N 1
ATOM 2853 C CA . ASP A 1 374 ? 23.423 36.721 -13.271 1.00 83.19 374 ASP A CA 1
ATOM 2854 C C . ASP A 1 374 ? 22.563 35.941 -12.259 1.00 83.19 374 ASP A C 1
ATOM 2856 O O . ASP A 1 374 ? 21.720 36.528 -11.582 1.00 83.19 374 ASP A O 1
ATOM 2860 N N . ASP A 1 375 ? 22.764 34.620 -12.174 1.00 81.00 375 ASP A N 1
ATOM 2861 C CA . ASP A 1 375 ? 22.030 33.687 -11.306 1.00 81.00 375 ASP A CA 1
ATOM 2862 C C . ASP A 1 375 ? 20.510 33.660 -11.559 1.00 81.00 375 ASP A C 1
ATOM 2864 O O . ASP A 1 375 ? 19.711 33.245 -10.710 1.00 81.00 375 ASP A O 1
ATOM 2868 N N . THR A 1 376 ? 20.088 34.084 -12.752 1.00 87.12 376 THR A N 1
ATOM 2869 C CA . THR A 1 376 ? 18.721 33.892 -13.240 1.00 87.12 376 THR A CA 1
ATOM 2870 C C . THR A 1 376 ? 18.630 32.678 -14.158 1.00 87.12 376 THR A C 1
ATOM 2872 O O . THR A 1 376 ? 19.604 32.274 -14.795 1.00 87.12 376 THR A O 1
ATOM 2875 N N . MET A 1 377 ? 17.441 32.092 -14.236 1.00 89.38 377 MET A N 1
ATOM 2876 C CA . MET A 1 377 ? 17.129 31.014 -15.164 1.00 89.38 377 MET A CA 1
ATOM 2877 C C . MET A 1 377 ? 16.003 31.473 -16.078 1.00 89.38 377 MET A C 1
ATOM 2879 O O . MET A 1 377 ? 14.942 31.884 -15.607 1.00 89.38 377 MET A O 1
ATOM 2883 N N . THR A 1 378 ? 16.240 31.419 -17.383 1.00 91.31 378 THR A N 1
ATOM 2884 C CA . THR A 1 378 ? 15.192 31.604 -18.382 1.00 91.31 378 THR A CA 1
ATOM 2885 C C . THR A 1 378 ? 14.579 30.248 -18.694 1.00 91.31 378 THR A C 1
ATOM 2887 O O . THR A 1 378 ? 15.293 29.312 -19.048 1.00 91.31 378 THR A O 1
ATOM 2890 N N . VAL A 1 379 ? 13.264 30.149 -18.545 1.00 87.50 379 VAL A N 1
ATOM 2891 C CA . VAL A 1 379 ? 12.468 28.967 -18.858 1.00 87.50 379 VAL A CA 1
ATOM 2892 C C . VAL A 1 379 ? 11.609 29.291 -20.069 1.00 87.50 379 VAL A C 1
ATOM 2894 O O . VAL A 1 379 ? 10.878 30.282 -20.080 1.00 87.50 379 VAL A O 1
ATOM 2897 N N . GLU A 1 380 ? 11.719 28.479 -21.112 1.00 88.19 380 GLU A N 1
ATOM 2898 C CA . GLU A 1 380 ? 10.921 28.615 -22.325 1.00 88.19 380 GLU A CA 1
ATOM 2899 C C . GLU A 1 380 ? 10.083 27.349 -22.518 1.00 88.19 380 GLU A C 1
ATOM 2901 O O . GLU A 1 380 ? 10.625 26.245 -22.539 1.00 88.19 380 GLU A O 1
ATOM 2906 N N . GLN A 1 381 ? 8.772 27.498 -22.691 1.00 84.94 381 GLN A N 1
ATOM 2907 C CA . GLN A 1 381 ? 7.886 26.394 -23.056 1.00 84.94 381 GLN A CA 1
ATOM 2908 C C . GLN A 1 381 ? 7.634 26.433 -24.558 1.00 84.94 381 GLN A C 1
ATOM 2910 O O . GLN A 1 381 ? 7.189 27.446 -25.102 1.00 84.94 381 GLN A O 1
ATOM 2915 N N . TRP A 1 382 ? 7.891 25.321 -25.226 1.00 85.25 382 TRP A N 1
ATOM 2916 C CA . TRP A 1 382 ? 7.775 25.158 -26.666 1.00 85.25 382 TRP A CA 1
ATOM 2917 C C . TRP A 1 382 ? 6.786 24.048 -26.989 1.00 85.25 382 TRP A C 1
ATOM 2919 O O . TRP A 1 382 ? 6.655 23.082 -26.246 1.00 85.25 382 TRP A O 1
ATOM 2929 N N . LEU A 1 383 ? 6.106 24.187 -28.123 1.00 83.38 383 LEU A N 1
ATOM 2930 C CA . LEU A 1 383 ? 5.334 23.115 -28.737 1.00 83.38 383 LEU A CA 1
ATOM 2931 C C . LEU A 1 383 ? 6.050 22.691 -30.018 1.00 83.38 383 LEU A C 1
ATOM 2933 O O . LEU A 1 383 ? 6.064 23.447 -30.994 1.00 83.38 383 LEU A O 1
ATOM 2937 N N . VAL A 1 384 ? 6.683 21.525 -30.004 1.00 84.88 384 VAL A N 1
ATOM 2938 C CA . VAL A 1 384 ? 7.349 20.930 -31.165 1.00 84.88 384 VAL A CA 1
ATOM 2939 C C . VAL A 1 384 ? 6.319 20.111 -31.953 1.00 84.88 384 VAL A C 1
ATOM 2941 O O . VAL A 1 384 ? 5.572 19.351 -31.342 1.00 84.88 384 VAL A O 1
ATOM 2944 N N . PRO A 1 385 ? 6.217 20.277 -33.286 1.00 72.69 385 PRO A N 1
ATOM 2945 C CA . PRO A 1 385 ? 5.306 19.489 -34.105 1.00 72.69 385 PRO A CA 1
ATOM 2946 C C . PRO A 1 385 ? 5.638 18.003 -34.008 1.00 72.69 385 PRO A C 1
ATOM 2948 O O . PRO A 1 385 ? 6.748 17.590 -34.333 1.00 72.69 385 PRO A O 1
ATOM 2951 N N . VAL A 1 386 ? 4.645 17.229 -33.594 1.00 67.81 386 VAL A N 1
ATOM 2952 C CA . VAL A 1 386 ? 4.673 15.770 -33.553 1.00 67.81 386 VAL A CA 1
ATOM 2953 C C . VAL A 1 386 ? 3.992 15.246 -34.835 1.00 67.81 386 VAL A C 1
ATOM 2955 O O . VAL A 1 386 ? 2.926 15.781 -35.159 1.00 67.81 386 VAL A O 1
ATOM 2958 N N . PRO A 1 387 ? 4.605 14.334 -35.622 1.00 56.62 387 PRO A N 1
ATOM 2959 C CA . PRO A 1 387 ? 4.014 13.714 -36.814 1.00 56.62 387 PRO A CA 1
ATOM 2960 C C . PRO A 1 387 ? 2.637 13.071 -36.622 1.00 56.62 387 PRO A C 1
ATOM 2962 O O . PRO A 1 387 ? 2.350 12.557 -35.520 1.00 56.62 387 PRO A O 1
#

Secondary structure (DSSP, 8-state):
---HHHHHHT----SSPPPHHHHHHHHHHHHHHHHHT-------------STTTTHHHHHHHTTSS--------PPPHHHHHHHTT-HHHHHHTTSTT-EEEEEEEEETTEEEEEEEEEEEE--S----TT--TTT--SEEEEEEEEEEETT-PPPPPTTSSS-SS-GGGEEEEEEE-STTS-TTTSSTTTTT-EEEEEEETTEEEEEEEEE--GGGGGG-EEEEEEES--SSHHHHHHHEEE-TTT--EEEPTT-TTTEEEEE----GGG--HHHHHHHHHHHHT-S------HHHHHHHHHHHS--HHHHHHH-EEEEEEEEE-EEETTEEEEEETTTEEEE--TT---SSSEEEEEE-TTSEEEEEEE-TTSEEEEEEEEPPP-

Mean predicted aligned error: 18.63 Å

Solvent-accessible surface area (backbone atoms only — not comparable to full-atom values): 22612 Å² total; per-residue (Å²): 134,78,58,73,66,66,60,55,76,68,52,80,73,75,94,58,83,75,51,69,72,54,52,51,52,52,51,51,53,54,53,48,57,62,53,69,78,64,80,88,86,89,84,88,83,88,81,82,87,90,70,78,73,63,63,62,53,54,61,62,55,63,58,70,77,66,77,80,72,81,76,79,66,88,70,76,51,58,37,51,50,27,47,76,72,68,34,61,64,51,20,52,34,50,74,36,93,58,33,43,82,63,68,47,74,52,69,33,71,66,33,34,40,27,43,44,26,37,25,50,45,65,67,63,81,76,79,72,58,89,86,50,60,96,85,74,62,75,63,41,25,25,39,39,29,34,40,36,35,41,68,87,69,54,65,44,53,47,84,84,44,97,74,48,78,78,45,71,62,28,25,45,73,27,53,35,39,34,24,53,92,38,50,70,91,69,38,25,32,80,50,38,58,42,47,77,50,76,49,63,56,97,39,33,34,35,43,39,39,36,27,49,61,53,48,32,43,23,75,30,49,38,26,39,40,34,36,48,87,42,78,48,60,70,65,56,53,63,70,28,40,43,66,41,77,85,65,7,49,67,44,58,32,91,90,29,53,52,31,32,49,79,42,82,50,94,56,62,48,87,51,39,29,71,67,59,36,48,53,50,49,15,63,56,69,73,71,50,79,86,72,78,68,68,71,74,58,60,56,46,53,54,49,60,74,66,49,45,59,68,54,47,68,72,63,26,47,81,74,47,76,49,76,31,56,65,42,80,53,98,92,44,47,21,36,60,45,88,101,75,46,74,44,83,59,56,102,86,67,72,77,95,57,56,62,36,64,75,48,72,48,95,88,21,39,35,33,36,42,33,61,45,99,82,64,30,38,38,41,35,37,28,43,35,82,70,135

Foldseek 3Di:
DPDPVVVVVPDPDPPDDDDPVRVVVVVVVVVVVVVVPDDDDDDDDDDDDDDVVVVVVVVVVVVVVPDPPPPCPPDDAPLVVCVVVVQNVSSVQCVDPFKDADQDWDAAAQKIKTFGIKGKDAPSVPQDDPLDDPPPDDRMKIKTKMKMATPVRAFFDFPPDPDGFFDLQFKDKWKAFLALVGDLVLHICVLQSKDWDWGRDPRIIMIMMMGHDCLQVLVRFIKMKMFGRHRHDSVSVVQQWDADNPGSGIDGDPPNRNGIDMGGHPHDNVSHRPVVVVVSSCSSVVNDDPPPPPVQQVVQVVCLVPDFPVNLVVAWDWDDKDKFAWDQDDVGTFTADDPGDTDDDDPPDDPPDQKGFDDADSQQWTWIWGQDPVRMIMIIIIRGDRD

Organism: NCBI:txid2838608

pLDDT: mean 75.64, std 21.58, range [26.31, 98.62]

Radius of gyration: 28.33 Å; Cα contacts (8 Å, |Δi|>4): 612; chains: 1; bounding box: 53×81×83 Å

Nearest PDB structures (foldseek):
  6cr1-assembly1_L  TM=4.713E-01  e=2.163E-01  Homo sapiens
  1h3w-assembly1_M-2  TM=3.297E-01  e=1.228E-01  Homo sapiens
  5lgj-assembly1_A  TM=3.199E-01  e=3.402E-01  Homo sapiens
  5g64-assembly1_A  TM=3.564E-01  e=2.332E+00  Homo sapiens
  3bx8-assembly7_G  TM=3.495E-01  e=8.575E+00  unclassified